Protein AF-A0A1B8FJ71-F1 (afdb_monomer)

Secondary structure (DSSP, 8-state):
-EEE--EEEE-TTSSHHHHHHHHHHHHHHHHHHHHTS--TTHHHH--EEEEE--GGGS-HHHHHHHHHHHHHHHHT--S-TTS--SEEEEEEE-GGGTGGG--TT--EEEE-TTTSHHHHHHHHHHHGGG-HHHHTS-HHHHHHHHHHHHHHHHHHHTT-HHHHHHHHHHHTT--SHHHHHHHHHHS-SSHHHHHHHHHHHHHT-TT--HHHHHHHHHHHHH-SSPEEHHHHHHHHHTTTSS--TTHHHHHHHTSTTTEEEEE---TT---------------S----------TT--------------------------------HHHHHHHHHHEEEEESSHHHHHHHHHT-SSS-S-----PPPTTSS--

Sequence (375 aa):
MISIVPWAFGGPGAGKSLLATKTILFLRDQHDQNLEQPSKAAWAESSAFIVIDALDEAALDTRRKFLDLLKALVYQSPDNRTTLPRLKIAIFGRPDIKDDMEFPGQKFVDVNGQKNHKDINDYILSRLPLVRVLKDMKPKARTKFAKEIRATILERADGMFFWAKLALDQICRKERKSEVLHALENAPRELDRMIRHVFERVAADPDVNIADLNKILSWVTCAKRPLLLGELDTILMLPTGEPNLSLRRMLRGKFASFINMSRFVGEDSDDEDENEEVEEVVLGERVEETPLNFSNLSDDSDDDSDDGNDSDSDGDGEGEGDTSMTPQKDEFATEFRTIEISFSHKHIKDYLVQEGGSNPVFVPPDFPTCQSVLT

Foldseek 3Di:
DEDEDAEEAEDFQLCQVVVLVVVVVVVVVVVVVVVVDDDPCVVVQAAAEAEAEALVPDDPVVSLVVLVVVQCVQVPDPDPPPHDHRYYYYYYHYCVCVVVRDDPPYHYDYSYLVVCLVVLLVVLQVLLLLQQQLVPDDPVVSLVLSLVLSVLLSVLCSSRSLLSLLLSLLRSPDNDSVSNVVSSVPQDSDPLVNLVVLVVVLVPDPPDDPVLVLQVLLCQLPDPFFDFLLRSQVSVCVVPVDGDPCSVVCQVPSVVSWKDKDFAPDPPDPDPDDDDDPDDDDDDDDDDDDRDRNVPSDDDDDDDDDDDDDDDDDDDDDDDDDDDDDDPVVVVVVRSVTITMHTPGPVSSVSQVVCPPPDRPRDRPDDPDPPPPPD

Radius of gyration: 25.18 Å; Cα contacts (8 Å, |Δi|>4): 354; chains: 1; bounding box: 74×66×60 Å

Nearest PDB structures (foldseek):
  2efk-assembly1_A-2  TM=1.409E-01  e=6.584E+00  Homo sapiens

Structure (mmCIF, N/CA/C/O backbone):
data_AF-A0A1B8FJ71-F1
#
_entry.id   AF-A0A1B8FJ71-F1
#
loop_
_atom_site.group_PDB
_atom_site.id
_atom_site.type_symbol
_atom_site.label_atom_id
_atom_site.label_alt_id
_atom_site.label_comp_id
_atom_site.label_asym_id
_atom_site.label_entity_id
_atom_site.label_seq_id
_atom_site.pdbx_PDB_ins_code
_atom_site.Cartn_x
_atom_site.Cartn_y
_atom_site.Cartn_z
_atom_site.occupancy
_atom_site.B_iso_or_equiv
_atom_site.auth_seq_id
_atom_site.auth_comp_id
_atom_site.auth_asym_id
_atom_site.auth_atom_id
_atom_site.pdbx_PDB_model_num
ATOM 1 N N . MET A 1 1 ? -21.476 -9.200 28.697 1.00 55.25 1 MET A N 1
ATOM 2 C CA . MET A 1 1 ? -20.764 -10.355 28.091 1.00 55.25 1 MET A CA 1
ATOM 3 C C . MET A 1 1 ? -19.864 -9.941 26.925 1.00 55.25 1 MET A C 1
ATOM 5 O O . MET A 1 1 ? -18.749 -10.442 26.850 1.00 55.25 1 MET A O 1
ATOM 9 N N . ILE A 1 2 ? -20.290 -8.996 26.078 1.00 53.97 2 ILE A N 1
ATOM 10 C CA . ILE A 1 2 ? -19.484 -8.424 24.987 1.00 53.97 2 ILE A CA 1
ATOM 11 C C . ILE A 1 2 ? -19.267 -6.930 25.240 1.00 53.97 2 ILE A C 1
ATOM 13 O O . ILE A 1 2 ? -20.180 -6.258 25.719 1.00 53.97 2 ILE A O 1
ATOM 17 N N . SER A 1 3 ? -18.081 -6.410 24.936 1.00 58.03 3 SER A N 1
ATOM 18 C CA . SER A 1 3 ? -17.839 -4.975 24.812 1.00 58.03 3 SER A CA 1
ATOM 19 C C . SER A 1 3 ? -17.300 -4.676 23.437 1.00 58.03 3 SER A C 1
ATOM 21 O O . SER A 1 3 ? -16.415 -5.334 22.903 1.00 58.03 3 SER A O 1
ATOM 23 N N . ILE A 1 4 ? -17.876 -3.644 22.866 1.00 57.97 4 ILE A N 1
ATOM 24 C CA . ILE A 1 4 ? -17.452 -3.121 21.598 1.00 57.97 4 ILE A CA 1
ATOM 25 C C . ILE A 1 4 ? -16.314 -2.122 21.862 1.00 57.97 4 ILE A C 1
ATOM 27 O O . ILE A 1 4 ? -16.481 -1.162 22.616 1.00 57.97 4 ILE A O 1
ATOM 31 N N . VAL A 1 5 ? -15.153 -2.384 21.268 1.00 60.12 5 VAL A N 1
ATOM 32 C CA . VAL A 1 5 ? -13.930 -1.563 21.329 1.00 60.12 5 VAL A CA 1
ATOM 33 C C . VAL A 1 5 ? -13.973 -0.542 20.173 1.00 60.12 5 VAL A C 1
ATOM 35 O O . VAL A 1 5 ? -14.798 -0.706 19.272 1.00 60.12 5 VAL A O 1
ATOM 38 N N . PRO A 1 6 ? -13.189 0.558 20.198 1.00 59.66 6 PRO A N 1
ATOM 39 C CA . PRO A 1 6 ? -13.156 1.566 19.141 1.00 59.66 6 PRO A CA 1
ATOM 40 C C . PRO A 1 6 ? -13.141 1.032 17.703 1.00 59.66 6 PRO A C 1
ATOM 42 O O . PRO A 1 6 ? -12.454 0.067 17.381 1.00 59.66 6 PRO A O 1
ATOM 45 N N . TRP A 1 7 ? -13.894 1.725 16.851 1.00 72.69 7 TRP A N 1
ATOM 46 C CA . TRP A 1 7 ? -14.123 1.406 15.443 1.00 72.69 7 TRP A CA 1
ATOM 47 C C . TRP A 1 7 ? -13.305 2.378 14.624 1.00 72.69 7 TRP A C 1
ATOM 49 O O . TRP A 1 7 ? -13.482 3.580 14.810 1.00 72.69 7 TRP A O 1
ATOM 59 N N . ALA A 1 8 ? -12.436 1.903 13.741 1.00 67.50 8 ALA A N 1
ATOM 60 C CA . ALA A 1 8 ? -11.605 2.793 12.939 1.00 67.50 8 ALA A CA 1
ATOM 61 C C . ALA A 1 8 ? -12.172 2.941 11.522 1.00 67.50 8 ALA A C 1
ATOM 63 O O . ALA A 1 8 ? -12.183 1.988 10.739 1.00 67.50 8 ALA A O 1
ATOM 64 N N . PHE A 1 9 ? -12.609 4.155 11.186 1.00 71.12 9 PHE A N 1
ATOM 65 C CA . PHE A 1 9 ? -13.119 4.514 9.861 1.00 71.12 9 PHE A CA 1
ATOM 66 C C . PHE A 1 9 ? -12.222 5.529 9.187 1.00 71.12 9 PHE A C 1
ATOM 68 O O . PHE A 1 9 ? -11.579 6.311 9.864 1.00 71.12 9 PHE A O 1
ATOM 75 N N . GLY A 1 10 ? -12.166 5.529 7.860 1.00 62.16 10 GLY A N 1
ATOM 76 C CA . GLY A 1 10 ? -11.298 6.452 7.136 1.00 62.16 10 GLY A CA 1
ATOM 77 C C . GLY A 1 10 ? -11.247 6.182 5.643 1.00 62.16 10 GLY A C 1
ATOM 78 O O . GLY A 1 10 ? -11.573 5.077 5.191 1.00 62.16 10 GLY A O 1
ATOM 79 N N . GLY A 1 11 ? -10.796 7.176 4.880 1.00 64.06 11 GLY A N 1
ATOM 80 C CA . GLY A 1 11 ? -10.665 7.089 3.425 1.00 64.06 11 GLY A CA 1
ATOM 81 C C . GLY A 1 11 ? -9.701 5.985 2.951 1.00 64.06 11 GLY A C 1
ATOM 82 O O . GLY A 1 11 ? -8.962 5.394 3.755 1.00 64.06 11 GLY A O 1
ATOM 83 N N . PRO A 1 12 ? -9.709 5.644 1.652 1.00 65.75 12 PRO A N 1
ATOM 84 C CA . PRO A 1 12 ? -8.719 4.740 1.067 1.00 65.75 12 PRO A CA 1
ATOM 85 C C . PRO A 1 12 ? -7.290 5.232 1.335 1.00 65.75 12 PRO A C 1
ATOM 87 O O . PRO A 1 12 ? -7.029 6.428 1.321 1.00 65.75 12 PRO A O 1
ATOM 90 N N . GLY A 1 13 ? -6.356 4.323 1.626 1.00 66.62 13 GLY A N 1
ATOM 91 C CA . GLY A 1 13 ? -4.957 4.705 1.850 1.00 66.62 13 GLY A CA 1
ATOM 92 C C . GLY A 1 13 ? -4.654 5.328 3.213 1.00 66.62 13 GLY A C 1
ATOM 93 O O . GLY A 1 13 ? -3.495 5.624 3.471 1.00 66.62 13 GLY A O 1
ATOM 94 N N . ALA A 1 14 ? -5.636 5.486 4.105 1.00 75.38 14 ALA A N 1
ATOM 95 C CA . ALA A 1 14 ? -5.452 6.146 5.402 1.00 75.38 14 ALA A CA 1
ATOM 96 C C . ALA A 1 14 ? -4.741 5.296 6.484 1.00 75.38 14 ALA A C 1
ATOM 98 O O . ALA A 1 14 ? -4.591 5.763 7.605 1.00 75.38 14 ALA A O 1
ATOM 99 N N . GLY A 1 15 ? -4.331 4.053 6.187 1.00 72.69 15 GLY A N 1
ATOM 100 C CA . GLY A 1 15 ? -3.567 3.205 7.123 1.00 72.69 15 GLY A CA 1
ATOM 101 C C . GLY A 1 15 ? -4.389 2.288 8.045 1.00 72.69 15 GLY A C 1
ATOM 102 O O . GLY A 1 15 ? -3.832 1.676 8.949 1.00 72.69 15 GLY A O 1
ATOM 103 N N . LYS A 1 16 ? -5.699 2.133 7.809 1.00 80.38 16 LYS A N 1
ATOM 104 C CA . LYS A 1 16 ? -6.594 1.307 8.651 1.00 80.38 16 LYS A CA 1
ATOM 105 C C . LYS A 1 16 ? -6.142 -0.150 8.795 1.00 80.38 16 LYS A C 1
ATOM 107 O O . LYS A 1 16 ? -6.058 -0.633 9.915 1.00 80.38 16 LYS A O 1
ATOM 112 N N . SER A 1 17 ? -5.791 -0.817 7.696 1.00 75.38 17 SER A N 1
ATOM 113 C CA . SER A 1 17 ? -5.329 -2.213 7.728 1.00 75.38 17 SER A CA 1
ATOM 114 C C . SER A 1 17 ? -3.993 -2.379 8.451 1.00 75.38 17 SER A C 1
ATOM 116 O O . SER A 1 17 ? -3.774 -3.370 9.145 1.00 75.38 17 SER A O 1
ATOM 118 N N . LEU A 1 18 ? -3.110 -1.376 8.361 1.00 75.62 18 LEU A N 1
ATOM 119 C CA . LEU A 1 18 ? -1.872 -1.354 9.140 1.00 75.62 18 LEU A CA 1
ATOM 120 C C . LEU A 1 18 ? -2.185 -1.247 10.637 1.00 75.62 18 LEU A C 1
ATOM 122 O O . LEU A 1 18 ? -1.616 -1.987 11.437 1.00 75.62 18 LEU A O 1
ATOM 126 N N . LEU A 1 19 ? -3.127 -0.376 11.009 1.00 79.56 19 LEU A N 1
ATOM 127 C CA . LEU A 1 19 ? -3.581 -0.230 12.390 1.00 79.56 19 LEU A CA 1
ATOM 128 C C . LEU A 1 19 ? -4.252 -1.511 12.912 1.00 79.56 19 LEU A C 1
ATOM 130 O O . LEU A 1 19 ? -3.964 -1.924 14.034 1.00 79.56 19 LEU A O 1
ATOM 134 N N . ALA A 1 20 ? -5.087 -2.170 12.102 1.00 80.44 20 ALA A N 1
ATOM 135 C CA . ALA A 1 20 ? -5.701 -3.455 12.437 1.00 80.44 20 ALA A CA 1
ATOM 136 C C . ALA A 1 20 ? -4.632 -4.529 12.688 1.00 80.44 20 ALA A C 1
ATOM 138 O O . ALA A 1 20 ? -4.630 -5.166 13.740 1.00 80.44 20 ALA A O 1
ATOM 139 N N . THR A 1 21 ? -3.656 -4.650 11.784 1.00 79.50 21 THR A N 1
ATOM 140 C CA . THR A 1 21 ? -2.540 -5.601 11.912 1.00 79.50 21 THR A CA 1
ATOM 141 C C . THR A 1 21 ? -1.714 -5.336 13.171 1.00 79.50 21 THR A C 1
ATOM 143 O O . THR A 1 21 ? -1.455 -6.251 13.950 1.00 79.50 21 THR A O 1
ATOM 146 N N . LYS A 1 22 ? -1.337 -4.077 13.432 1.00 78.50 22 LYS A N 1
ATOM 147 C CA . LYS A 1 22 ? -0.594 -3.705 14.648 1.00 78.50 22 LYS A CA 1
ATOM 148 C C . LYS A 1 22 ? -1.403 -3.950 15.921 1.00 78.50 22 LYS A C 1
ATOM 150 O O . LYS A 1 22 ? -0.826 -4.358 16.922 1.00 78.50 22 LYS A O 1
ATOM 155 N N . THR A 1 23 ? -2.723 -3.766 15.873 1.00 80.69 23 THR A N 1
ATOM 156 C CA . THR A 1 23 ? -3.621 -4.098 16.990 1.00 80.69 23 THR A CA 1
ATOM 157 C C . THR A 1 23 ? -3.611 -5.599 17.270 1.00 80.69 23 THR A C 1
ATOM 159 O O . THR A 1 23 ? -3.485 -5.990 18.424 1.00 80.69 23 THR A O 1
ATOM 162 N N . ILE A 1 24 ? -3.693 -6.439 16.233 1.00 80.38 24 ILE A N 1
ATOM 163 C CA . ILE A 1 24 ? -3.629 -7.903 16.376 1.00 80.38 24 ILE A CA 1
ATOM 164 C C . ILE A 1 24 ? -2.295 -8.323 16.999 1.00 80.38 24 ILE A C 1
ATOM 166 O O . ILE A 1 24 ? -2.291 -9.059 17.981 1.00 80.38 24 ILE A O 1
ATOM 170 N N . LEU A 1 25 ? -1.176 -7.816 16.474 1.00 77.31 25 LEU A N 1
ATOM 171 C CA . LEU A 1 25 ? 0.158 -8.144 16.986 1.00 77.31 25 LEU A CA 1
ATOM 172 C C . LEU A 1 25 ? 0.344 -7.709 18.443 1.00 77.31 25 LEU A C 1
ATOM 174 O O . LEU A 1 25 ? 0.853 -8.482 19.246 1.00 77.31 25 LEU A O 1
ATOM 178 N N . PHE A 1 26 ? -0.113 -6.505 18.795 1.00 79.50 26 PHE A N 1
ATOM 179 C CA . PHE A 1 26 ? -0.072 -6.014 20.172 1.00 79.50 26 PHE A CA 1
ATOM 180 C C . PHE A 1 26 ? -0.909 -6.886 21.116 1.00 79.50 26 PHE A C 1
ATOM 182 O O . PHE A 1 26 ? -0.461 -7.236 22.201 1.00 79.50 26 PHE A O 1
ATOM 189 N N . LEU A 1 27 ? -2.126 -7.259 20.708 1.00 78.56 27 LEU A N 1
ATOM 190 C CA . LEU A 1 27 ? -2.990 -8.118 21.519 1.00 78.56 27 LEU A CA 1
ATOM 191 C C . LEU A 1 27 ? -2.407 -9.525 21.698 1.00 78.56 27 LEU A C 1
ATOM 193 O O . LEU A 1 27 ? -2.583 -10.102 22.769 1.00 78.56 27 LEU A O 1
ATOM 197 N N . ARG A 1 28 ? -1.718 -10.054 20.680 1.00 76.69 28 ARG A N 1
ATOM 198 C CA . ARG A 1 28 ? -1.014 -11.340 20.753 1.00 76.69 28 ARG A CA 1
ATOM 199 C C . ARG A 1 28 ? 0.127 -11.291 21.768 1.00 76.69 28 ARG A C 1
ATOM 201 O O . ARG A 1 28 ? 0.125 -12.088 22.692 1.00 76.69 28 ARG A O 1
ATOM 208 N N . ASP A 1 29 ? 1.011 -10.301 21.662 1.00 75.25 29 ASP A N 1
ATOM 209 C CA . ASP A 1 29 ? 2.131 -10.112 22.598 1.00 75.25 29 ASP A CA 1
ATOM 210 C C . ASP A 1 29 ? 1.656 -10.014 24.061 1.00 75.25 29 ASP A C 1
ATOM 212 O O . ASP A 1 29 ? 2.172 -10.684 24.953 1.00 75.25 29 ASP A O 1
ATOM 216 N N . GLN A 1 30 ? 0.585 -9.254 24.304 1.00 71.00 30 GLN A N 1
ATOM 217 C CA . GLN A 1 30 ? -0.023 -9.155 25.634 1.00 71.00 30 GLN A CA 1
ATOM 218 C C . GLN A 1 30 ? -0.650 -10.471 26.117 1.00 71.00 30 GLN A C 1
ATOM 220 O O . GLN A 1 30 ? -0.722 -10.715 27.322 1.00 71.00 30 GLN A O 1
ATOM 225 N N . HIS A 1 31 ? -1.159 -11.307 25.212 1.00 69.69 31 HIS A N 1
ATOM 226 C CA . HIS A 1 31 ? -1.705 -12.615 25.566 1.00 69.69 31 HIS A CA 1
ATOM 227 C C . HIS A 1 31 ? -0.588 -13.606 25.918 1.00 69.69 31 HIS A C 1
ATOM 229 O O . HIS A 1 31 ? -0.687 -14.282 26.942 1.00 69.69 31 HIS A O 1
ATOM 235 N N . ASP A 1 32 ? 0.485 -13.638 25.130 1.00 67.19 32 ASP A N 1
ATOM 236 C CA . ASP A 1 32 ? 1.612 -14.556 25.315 1.00 67.19 32 ASP A CA 1
ATOM 237 C C . ASP A 1 32 ? 2.357 -14.272 26.632 1.00 67.19 32 ASP A C 1
ATOM 239 O O . ASP A 1 32 ? 2.601 -15.193 27.412 1.00 67.19 32 ASP A O 1
ATOM 243 N N . GLN A 1 33 ? 2.555 -12.995 26.985 1.00 61.28 33 GLN A N 1
ATOM 244 C CA . GLN A 1 33 ? 3.103 -12.588 28.292 1.00 61.28 33 GLN A CA 1
ATOM 245 C C . GLN A 1 33 ? 2.258 -13.065 29.491 1.00 61.28 33 GLN A C 1
ATOM 247 O O . GLN A 1 33 ? 2.784 -13.281 30.582 1.00 61.28 33 GLN A O 1
ATOM 252 N N . ASN A 1 34 ? 0.942 -13.243 29.318 1.00 58.69 34 ASN A N 1
ATOM 253 C CA . ASN A 1 34 ? 0.057 -13.745 30.376 1.00 58.69 34 ASN A CA 1
ATOM 254 C C . ASN A 1 34 ? 0.060 -15.283 30.484 1.00 58.69 34 ASN A C 1
ATOM 256 O O . ASN A 1 34 ? -0.349 -15.819 31.518 1.00 58.69 34 ASN A O 1
ATOM 260 N N . LEU A 1 35 ? 0.509 -16.002 29.448 1.00 57.66 35 LEU A N 1
ATOM 261 C CA . LEU A 1 35 ? 0.578 -17.467 29.440 1.00 57.66 35 LEU A CA 1
ATOM 262 C C . LEU A 1 35 ? 1.794 -18.018 30.196 1.00 57.66 35 LEU A C 1
ATOM 264 O O . LEU A 1 35 ? 1.724 -19.144 30.685 1.00 57.66 35 LEU A O 1
ATOM 268 N N . GLU A 1 36 ? 2.863 -17.236 30.370 1.00 56.50 36 GLU A N 1
ATOM 269 C CA . GLU A 1 36 ? 4.068 -17.648 31.112 1.00 56.50 36 GLU A CA 1
ATOM 270 C C . GLU A 1 36 ? 3.850 -17.788 32.640 1.00 56.50 36 GLU A C 1
ATOM 272 O O . GLU A 1 36 ? 4.731 -18.270 33.354 1.00 56.50 36 GLU A O 1
ATOM 277 N N . GLN A 1 37 ? 2.666 -17.439 33.171 1.00 52.03 37 GLN A N 1
ATOM 278 C CA . GLN A 1 37 ? 2.286 -17.652 34.583 1.00 52.03 37 GLN A CA 1
ATOM 279 C C . GLN A 1 37 ? 0.846 -18.192 34.757 1.00 52.03 37 GLN A C 1
ATOM 281 O O . GLN A 1 37 ? -0.013 -17.523 35.345 1.00 52.03 37 GLN A O 1
ATOM 286 N N . PRO A 1 38 ? 0.515 -19.413 34.298 1.00 49.97 38 PRO A N 1
ATOM 287 C CA . PRO A 1 38 ? -0.869 -19.858 34.275 1.00 49.97 38 PRO A CA 1
ATOM 288 C C . PRO A 1 38 ? -1.280 -20.476 35.622 1.00 49.97 38 PRO A C 1
ATOM 290 O O . PRO A 1 38 ? -0.838 -21.560 36.004 1.00 49.97 38 PRO A O 1
ATOM 293 N N . SER A 1 39 ? -2.202 -19.829 36.342 1.00 51.00 39 SER A N 1
ATOM 294 C CA . SER A 1 39 ? -2.975 -20.491 37.405 1.00 51.00 39 SER A CA 1
ATOM 295 C C . SER A 1 39 ? -4.259 -21.100 36.823 1.00 51.00 39 SER A C 1
ATOM 297 O O . SER A 1 39 ? -4.829 -20.577 35.869 1.00 51.00 39 SER A O 1
ATOM 299 N N . LYS A 1 40 ? -4.787 -22.190 37.402 1.00 46.34 40 LYS A N 1
ATOM 300 C CA . LYS A 1 40 ? -6.059 -22.817 36.962 1.00 46.34 40 LYS A CA 1
ATOM 301 C C . LYS A 1 40 ? -7.279 -21.873 36.999 1.00 46.34 40 LYS A C 1
ATOM 303 O O . LYS A 1 40 ? -8.300 -22.198 36.399 1.00 46.34 40 LYS A O 1
ATOM 308 N N . ALA A 1 41 ? -7.179 -20.721 37.666 1.00 48.22 41 ALA A N 1
ATOM 309 C CA . ALA A 1 41 ? -8.192 -19.665 37.664 1.00 48.22 41 ALA A CA 1
ATOM 310 C C . ALA A 1 41 ? -8.147 -18.764 36.407 1.00 48.22 41 ALA A C 1
ATOM 312 O O . ALA A 1 41 ? -9.122 -18.069 36.134 1.00 48.22 41 ALA A O 1
ATOM 313 N N . ALA A 1 42 ? -7.071 -18.811 35.610 1.00 50.72 42 ALA A N 1
ATOM 314 C CA . ALA A 1 42 ? -6.837 -17.904 34.481 1.00 50.72 42 ALA A CA 1
ATOM 315 C C . ALA A 1 42 ? -7.914 -17.992 33.382 1.00 50.72 42 ALA A C 1
ATOM 317 O O . ALA A 1 42 ? -8.341 -16.972 32.849 1.00 50.72 42 ALA A O 1
ATOM 318 N N . TRP A 1 43 ? -8.437 -19.191 33.103 1.00 48.12 43 TRP A N 1
ATOM 319 C CA . TRP A 1 43 ? -9.467 -19.410 32.074 1.00 48.12 43 TRP A CA 1
ATOM 320 C C . TRP A 1 43 ? -10.836 -18.808 32.431 1.00 48.12 43 TRP A C 1
ATOM 322 O O . TRP A 1 43 ? -11.663 -18.537 31.553 1.00 48.12 43 TRP A O 1
ATOM 332 N N . ALA A 1 44 ? -11.108 -18.603 33.725 1.00 47.69 44 ALA A N 1
ATOM 333 C CA . ALA A 1 44 ? -12.360 -18.006 34.189 1.00 47.69 44 ALA A CA 1
ATOM 334 C C . ALA A 1 44 ? -12.408 -16.489 33.920 1.00 47.69 44 ALA A C 1
ATOM 336 O O . ALA A 1 44 ? -13.496 -15.942 33.728 1.00 47.69 44 ALA A O 1
ATOM 337 N N . GLU A 1 45 ? -11.246 -15.840 33.812 1.00 55.59 45 GLU A N 1
ATOM 338 C CA . GLU A 1 45 ? -11.095 -14.399 33.562 1.00 55.59 45 GLU A CA 1
ATOM 339 C C . GLU A 1 45 ? -10.684 -14.060 32.119 1.00 55.59 45 GLU A C 1
ATOM 341 O O . GLU A 1 45 ? -10.664 -12.886 31.747 1.00 55.59 45 GLU A O 1
ATOM 346 N N . SER A 1 46 ? -10.421 -15.063 31.273 1.00 63.88 46 SER A N 1
ATOM 347 C CA . SER A 1 46 ? -9.986 -14.841 29.892 1.00 63.88 46 SER A CA 1
ATOM 348 C C . SER A 1 46 ? -10.991 -14.015 29.086 1.00 63.88 46 SER A C 1
ATOM 350 O O . SER A 1 46 ? -12.194 -14.310 29.048 1.00 63.88 46 SER A O 1
ATOM 352 N N . SER A 1 47 ? -10.467 -12.993 28.406 1.00 73.00 47 SER A N 1
ATOM 353 C CA . SER A 1 47 ? -11.187 -12.203 27.414 1.00 73.00 47 SER A CA 1
ATOM 354 C C . SER A 1 47 ? -10.686 -12.529 26.011 1.00 73.00 47 SER A C 1
ATOM 356 O O . SER A 1 47 ? -9.489 -12.434 25.761 1.00 73.00 47 SER A O 1
ATOM 358 N N . ALA A 1 48 ? -11.593 -12.848 25.096 1.00 80.62 48 ALA A N 1
ATOM 359 C CA . ALA A 1 48 ? -11.296 -13.014 23.680 1.00 80.62 48 ALA A CA 1
ATOM 360 C C . ALA A 1 48 ? -11.418 -11.675 22.940 1.00 80.62 48 ALA A C 1
ATOM 362 O O . ALA A 1 48 ? -12.305 -10.867 23.238 1.00 80.62 48 ALA A O 1
ATOM 363 N N . PHE A 1 49 ? -10.554 -11.463 21.948 1.00 83.38 49 PHE A N 1
ATOM 364 C CA . PHE A 1 49 ? -10.596 -10.310 21.054 1.00 83.38 49 PHE A CA 1
ATOM 365 C C . PHE A 1 49 ? -10.874 -10.771 19.624 1.00 83.38 49 PHE A C 1
ATOM 367 O O . PHE A 1 49 ? -10.249 -11.708 19.143 1.00 83.38 49 PHE A O 1
ATOM 374 N N . ILE A 1 50 ? -11.797 -10.098 18.942 1.00 85.00 50 ILE A N 1
ATOM 375 C CA . ILE A 1 50 ? -12.062 -10.286 17.515 1.00 85.00 50 ILE A CA 1
ATOM 376 C C . ILE A 1 50 ? -11.749 -8.968 16.818 1.00 85.00 50 ILE A C 1
ATOM 378 O O . ILE A 1 50 ? -12.355 -7.938 17.122 1.00 85.00 50 ILE A O 1
ATOM 382 N N . VAL A 1 51 ? -10.810 -9.007 15.878 1.00 84.81 51 VAL A N 1
ATOM 383 C CA . VAL A 1 51 ? -10.481 -7.879 15.005 1.00 84.81 51 VAL A CA 1
ATOM 384 C C . VAL A 1 51 ? -11.008 -8.192 13.614 1.00 84.81 51 VAL A C 1
ATOM 386 O O . VAL A 1 51 ? -10.670 -9.221 13.038 1.00 84.81 51 VAL A O 1
ATOM 389 N N . ILE A 1 52 ? -11.852 -7.311 13.089 1.00 86.75 52 ILE A N 1
ATOM 390 C CA . ILE A 1 52 ? -12.438 -7.447 11.755 1.00 86.75 52 ILE A CA 1
ATOM 391 C C . ILE A 1 52 ? -11.920 -6.296 10.912 1.00 86.75 52 ILE A C 1
ATOM 393 O O . ILE A 1 52 ? -12.345 -5.155 11.107 1.00 86.75 52 ILE A O 1
ATOM 397 N N . ASP A 1 53 ? -11.000 -6.592 9.997 1.00 85.00 53 ASP A N 1
ATOM 398 C CA . ASP A 1 53 ? -10.543 -5.620 9.008 1.00 85.00 53 ASP A CA 1
ATOM 399 C C . ASP A 1 53 ? -11.439 -5.635 7.764 1.00 85.00 53 ASP A C 1
ATOM 401 O O . ASP A 1 53 ? -11.905 -6.687 7.331 1.00 85.00 53 ASP A O 1
ATOM 405 N N . ALA A 1 54 ? -11.684 -4.447 7.215 1.00 81.62 54 ALA A N 1
ATOM 406 C CA . ALA A 1 54 ? -12.430 -4.214 5.982 1.00 81.62 54 ALA A CA 1
ATOM 407 C C . ALA A 1 54 ? -13.838 -4.849 5.906 1.00 81.62 54 ALA A C 1
ATOM 409 O O . ALA A 1 54 ? -14.220 -5.415 4.879 1.00 81.62 54 ALA A O 1
ATOM 410 N N . LEU A 1 55 ? -14.670 -4.702 6.950 1.00 85.69 55 LEU A N 1
ATOM 411 C CA . LEU A 1 55 ? -16.055 -5.220 6.927 1.00 85.69 55 LEU A CA 1
ATOM 412 C C . LEU A 1 55 ? -16.889 -4.670 5.748 1.00 85.69 55 LEU A C 1
ATOM 414 O O . LEU A 1 55 ? -17.846 -5.311 5.310 1.00 85.69 55 LEU A O 1
ATOM 418 N N . ASP A 1 56 ? -16.529 -3.503 5.207 1.00 82.25 56 ASP A N 1
ATOM 419 C CA . ASP A 1 56 ? -17.160 -2.921 4.017 1.00 82.25 56 ASP A CA 1
ATOM 420 C C . ASP A 1 56 ? -17.022 -3.781 2.748 1.00 82.25 56 ASP A C 1
ATOM 422 O O . ASP A 1 56 ? -17.815 -3.599 1.827 1.00 82.25 56 ASP A O 1
ATOM 426 N N . GLU A 1 57 ? -16.085 -4.735 2.706 1.00 79.56 57 GLU A N 1
ATOM 427 C CA . GLU A 1 57 ? -15.901 -5.674 1.583 1.00 79.56 57 GLU A CA 1
ATOM 428 C C . GLU A 1 57 ? -16.858 -6.856 1.600 1.00 79.56 57 GLU A C 1
ATOM 430 O O . GLU A 1 57 ? -17.054 -7.515 0.575 1.00 79.56 57 GLU A O 1
ATOM 435 N N . ALA A 1 58 ? -17.442 -7.161 2.757 1.00 82.56 58 ALA A N 1
ATOM 436 C CA . ALA A 1 58 ? -18.388 -8.252 2.845 1.00 82.56 58 ALA A CA 1
ATOM 437 C C . ALA A 1 58 ? -19.609 -7.942 1.968 1.00 82.56 58 ALA A C 1
ATOM 439 O O . ALA A 1 58 ? -20.144 -6.830 1.984 1.00 82.56 58 ALA A O 1
ATOM 440 N N . ALA A 1 59 ? -20.084 -8.956 1.236 1.00 83.81 59 ALA A N 1
ATOM 441 C CA . ALA A 1 59 ? -21.333 -8.861 0.490 1.00 83.81 59 ALA A CA 1
ATOM 442 C C . ALA A 1 59 ? -22.448 -8.321 1.399 1.00 83.81 59 ALA A C 1
ATOM 444 O O . ALA A 1 59 ? -22.533 -8.706 2.568 1.00 83.81 59 ALA A O 1
ATOM 445 N N . LEU A 1 60 ? -23.307 -7.452 0.857 1.00 84.25 60 LEU A N 1
ATOM 446 C CA . LEU A 1 60 ? -24.300 -6.702 1.634 1.00 84.25 60 LEU A CA 1
ATOM 447 C C . LEU A 1 60 ? -25.130 -7.602 2.565 1.00 84.25 60 LEU A C 1
ATOM 449 O O . LEU A 1 60 ? -25.316 -7.276 3.736 1.00 84.25 60 LEU A O 1
ATOM 453 N N . ASP A 1 61 ? -25.576 -8.759 2.072 1.00 86.19 61 ASP A N 1
ATOM 454 C CA . ASP A 1 61 ? -26.369 -9.713 2.854 1.00 86.19 61 ASP A CA 1
ATOM 455 C C . ASP A 1 61 ? -25.570 -10.353 3.995 1.00 86.19 61 ASP A C 1
ATOM 457 O O . ASP A 1 61 ? -26.087 -10.518 5.100 1.00 86.19 61 ASP A O 1
ATOM 461 N N . THR A 1 62 ? -24.303 -10.699 3.750 1.00 87.62 62 THR A N 1
ATOM 462 C CA . THR A 1 62 ? -23.391 -11.233 4.772 1.00 87.62 62 THR A CA 1
ATOM 463 C C . THR A 1 62 ? -23.119 -10.183 5.839 1.00 87.62 62 THR A C 1
ATOM 465 O O . THR A 1 62 ? -23.222 -10.478 7.030 1.00 87.62 62 THR A O 1
ATOM 468 N N . ARG A 1 63 ? -22.840 -8.944 5.418 1.00 88.38 63 ARG A N 1
ATOM 469 C CA . ARG A 1 63 ? -22.606 -7.808 6.311 1.00 88.38 63 ARG A CA 1
ATOM 470 C C . ARG A 1 63 ? -23.808 -7.557 7.217 1.00 88.38 63 ARG A C 1
ATOM 472 O O . ARG A 1 63 ? -23.638 -7.458 8.427 1.00 88.38 63 ARG A O 1
ATOM 479 N N . ARG A 1 64 ? -25.019 -7.514 6.653 1.00 86.06 64 ARG A N 1
ATOM 480 C CA . ARG A 1 64 ? -26.264 -7.321 7.416 1.00 86.06 64 ARG A CA 1
ATOM 481 C C . ARG A 1 64 ? -26.485 -8.430 8.437 1.00 86.06 64 ARG A C 1
ATOM 483 O O . ARG A 1 64 ? -26.611 -8.134 9.617 1.00 86.06 64 ARG A O 1
ATOM 490 N N . LYS A 1 65 ? -26.419 -9.698 8.012 1.00 89.31 65 LYS A N 1
ATOM 491 C CA . LYS A 1 65 ? -26.558 -10.854 8.918 1.00 89.31 65 LYS A CA 1
ATOM 492 C C . LYS A 1 65 ? -25.551 -10.809 10.066 1.00 89.31 65 LYS A C 1
ATOM 494 O O . LYS A 1 65 ? -25.902 -11.098 11.207 1.00 89.31 65 LYS A O 1
ATOM 499 N N . PHE A 1 66 ? -24.307 -10.443 9.765 1.00 88.75 66 PHE A N 1
ATOM 500 C CA . PHE A 1 66 ? -23.256 -10.313 10.765 1.00 88.75 66 PHE A CA 1
ATOM 501 C C . PHE A 1 66 ? -23.544 -9.182 11.765 1.00 88.75 66 PHE A C 1
ATOM 503 O O . PHE A 1 66 ? -23.459 -9.392 12.975 1.00 88.75 66 PHE A O 1
ATOM 510 N N . LEU A 1 67 ? -23.934 -8.000 11.281 1.00 85.88 67 LEU A N 1
ATOM 511 C CA . LEU A 1 67 ? -24.284 -6.867 12.138 1.00 85.88 67 LEU A CA 1
ATOM 512 C C . LEU A 1 67 ? -25.534 -7.144 12.985 1.00 85.88 67 LEU A C 1
ATOM 514 O O . LEU A 1 67 ? -25.555 -6.779 14.158 1.00 85.88 67 LEU A O 1
ATOM 518 N N . ASP A 1 68 ? -26.540 -7.830 12.442 1.00 85.88 68 ASP A N 1
ATOM 519 C CA . ASP A 1 68 ? -27.742 -8.233 13.181 1.00 85.88 68 ASP A CA 1
ATOM 520 C C . ASP A 1 68 ? -27.406 -9.220 14.306 1.00 85.88 68 ASP A C 1
ATOM 522 O O . ASP A 1 68 ? -27.890 -9.075 15.432 1.00 85.88 68 ASP A O 1
ATOM 526 N N . LEU A 1 69 ? -26.517 -10.183 14.034 1.00 86.38 69 LEU A N 1
ATOM 527 C CA . LEU A 1 69 ? -25.992 -11.090 15.053 1.00 86.38 69 LEU A CA 1
ATOM 528 C C . LEU A 1 69 ? -25.255 -10.316 16.151 1.00 86.38 69 LEU A C 1
ATOM 530 O O . LEU A 1 69 ? -25.517 -10.529 17.335 1.00 86.38 69 LEU A O 1
ATOM 534 N N . LEU A 1 70 ? -24.368 -9.389 15.778 1.00 83.69 70 LEU A N 1
ATOM 535 C CA . LEU A 1 70 ? -23.673 -8.542 16.747 1.00 83.69 70 LEU A CA 1
ATOM 536 C C . LEU A 1 70 ? -24.654 -7.740 17.603 1.00 83.69 70 LEU A C 1
ATOM 538 O O . LEU A 1 70 ? -24.484 -7.679 18.821 1.00 83.69 70 LEU A O 1
ATOM 542 N N . LYS A 1 71 ? -25.694 -7.161 16.992 1.00 80.12 71 LYS A N 1
ATOM 543 C CA . LYS A 1 71 ? -26.733 -6.410 17.709 1.00 80.12 71 LYS A CA 1
ATOM 544 C C . LYS A 1 71 ? -27.413 -7.315 18.728 1.00 80.12 71 LYS A C 1
ATOM 546 O O . LYS A 1 71 ? -27.451 -6.966 19.907 1.00 80.12 71 LYS A O 1
ATOM 551 N N . ALA A 1 72 ? -27.863 -8.500 18.319 1.00 81.38 72 ALA A N 1
ATOM 552 C CA . ALA A 1 72 ? -28.481 -9.462 19.228 1.00 81.38 72 ALA A CA 1
ATOM 553 C C . ALA A 1 72 ? -27.576 -9.780 20.431 1.00 81.38 72 ALA A C 1
ATOM 555 O O . ALA A 1 72 ? -28.033 -9.734 21.571 1.00 81.38 72 ALA A O 1
ATOM 556 N N . LEU A 1 73 ? -26.284 -10.019 20.202 1.00 77.69 73 LEU A N 1
ATOM 557 C CA . LEU A 1 73 ? -25.348 -10.365 21.273 1.00 77.69 73 LEU A CA 1
ATOM 558 C C . LEU A 1 73 ? -25.026 -9.194 22.220 1.00 77.69 73 LEU A C 1
ATOM 560 O O . LEU A 1 73 ? -24.732 -9.405 23.398 1.00 77.69 73 LEU A O 1
ATOM 564 N N . VAL A 1 74 ? -25.075 -7.959 21.722 1.00 75.38 74 VAL A N 1
ATOM 565 C CA . VAL A 1 74 ? -24.824 -6.744 22.513 1.00 75.38 74 VAL A CA 1
ATOM 566 C C . VAL A 1 74 ? -26.055 -6.373 23.343 1.00 75.38 74 VAL A C 1
ATOM 568 O O . VAL A 1 74 ? -25.916 -6.044 24.522 1.00 75.38 74 VAL A O 1
ATOM 571 N N . TYR A 1 75 ? -27.258 -6.479 22.766 1.00 71.69 75 TYR A N 1
ATOM 572 C CA . TYR A 1 75 ? -28.520 -6.141 23.436 1.00 71.69 75 TYR A CA 1
ATOM 573 C C . TYR A 1 75 ? -29.021 -7.223 24.404 1.00 71.69 75 TYR A C 1
ATOM 575 O O . TYR A 1 75 ? -29.757 -6.903 25.333 1.00 71.69 75 TYR A O 1
ATOM 583 N N . GLN A 1 76 ? -28.616 -8.488 24.246 1.00 65.19 76 GLN A N 1
ATOM 584 C CA . GLN A 1 76 ? -29.032 -9.585 25.133 1.00 65.19 76 GLN A CA 1
ATOM 585 C C . GLN A 1 76 ? -28.372 -9.580 26.522 1.00 65.19 76 GLN A C 1
ATOM 587 O O . GLN A 1 76 ? -28.646 -10.487 27.298 1.00 65.19 76 GLN A O 1
ATOM 592 N N . SER A 1 77 ? -27.518 -8.609 26.872 1.00 56.09 77 SER A N 1
ATOM 593 C CA . SER A 1 77 ? -26.845 -8.577 28.181 1.00 56.09 77 SER A CA 1
ATOM 594 C C . SER A 1 77 ? -27.744 -7.909 29.243 1.00 56.09 77 SER A C 1
ATOM 596 O O . SER A 1 77 ? -27.766 -6.679 29.307 1.00 56.09 77 SER A O 1
ATOM 598 N N . PRO A 1 78 ? -28.460 -8.656 30.109 1.00 50.78 78 PRO A N 1
ATOM 599 C CA . PRO A 1 78 ? -29.378 -8.081 31.085 1.00 50.78 78 PRO A CA 1
ATOM 600 C C . PRO A 1 78 ? -28.583 -7.698 32.337 1.00 50.78 78 PRO A C 1
ATOM 602 O O . PRO A 1 78 ? -27.994 -8.573 32.962 1.00 50.78 78 PRO A O 1
ATOM 605 N N . ASP A 1 79 ? -28.538 -6.401 32.643 1.00 51.78 79 ASP A N 1
ATOM 606 C CA . ASP A 1 79 ? -28.330 -5.694 33.929 1.00 51.78 79 ASP A CA 1
ATOM 607 C C . ASP A 1 79 ? -27.343 -6.187 35.019 1.00 51.78 79 ASP A C 1
ATOM 609 O O . ASP A 1 79 ? -27.142 -5.503 36.021 1.00 51.78 79 ASP A O 1
ATOM 613 N N . ASN A 1 80 ? -26.638 -7.305 34.857 1.00 49.03 80 ASN A N 1
ATOM 614 C CA . ASN A 1 80 ? -25.702 -7.822 35.851 1.00 49.03 80 ASN A CA 1
ATOM 615 C C . ASN A 1 80 ? -24.296 -7.266 35.568 1.00 49.03 80 ASN A C 1
ATOM 617 O O . ASN A 1 80 ? -23.409 -7.938 35.039 1.00 49.03 80 ASN A O 1
ATOM 621 N N . ARG A 1 81 ? -24.120 -5.968 35.847 1.00 52.31 81 ARG A N 1
ATOM 622 C CA . ARG A 1 81 ? -22.913 -5.160 35.555 1.00 52.31 81 ARG A CA 1
ATOM 623 C C . ARG A 1 81 ? -21.729 -5.438 36.498 1.00 52.31 81 ARG A C 1
ATOM 625 O O . ARG A 1 81 ? -20.946 -4.534 36.772 1.00 52.31 81 ARG A O 1
ATOM 632 N N . THR A 1 82 ? -21.585 -6.660 37.003 1.00 49.88 82 THR A N 1
ATOM 633 C CA . THR A 1 82 ? -20.515 -7.037 37.946 1.00 49.88 82 THR A CA 1
ATOM 634 C C . THR A 1 82 ? -19.351 -7.786 37.296 1.00 49.88 82 THR A C 1
ATOM 636 O O . THR A 1 82 ? -18.290 -7.878 37.904 1.00 49.88 82 THR A O 1
ATOM 639 N N . THR A 1 83 ? -19.486 -8.263 36.053 1.00 56.88 83 THR A N 1
ATOM 640 C CA . THR A 1 83 ? -18.419 -9.001 35.350 1.00 56.88 83 THR A CA 1
ATOM 641 C C . THR A 1 83 ? -17.938 -8.261 34.102 1.00 56.88 83 THR A C 1
ATOM 643 O O . THR A 1 83 ? -18.756 -7.870 33.262 1.00 56.88 83 THR A O 1
ATOM 646 N N . LEU A 1 84 ? -16.617 -8.106 33.953 1.00 58.44 84 LEU A N 1
ATOM 647 C CA . LEU A 1 84 ? -15.982 -7.564 32.748 1.00 58.44 84 LEU A CA 1
ATOM 648 C C . LEU A 1 84 ? -16.434 -8.334 31.483 1.00 58.44 84 LEU A C 1
ATOM 650 O O . LEU A 1 84 ? -16.672 -9.543 31.530 1.00 58.44 84 LEU A O 1
ATOM 654 N N . PRO A 1 85 ? -16.583 -7.650 30.336 1.00 62.84 85 PRO A N 1
ATOM 655 C CA . PRO A 1 85 ? -16.957 -8.277 29.072 1.00 62.84 85 PRO A CA 1
ATOM 656 C C . PRO A 1 85 ? -15.872 -9.265 28.621 1.00 62.84 85 PRO A C 1
ATOM 658 O O . PRO A 1 85 ? -14.709 -8.891 28.472 1.00 62.84 85 PRO A O 1
ATOM 661 N N . ARG A 1 86 ? -16.274 -10.518 28.379 1.00 73.62 86 ARG A N 1
ATOM 662 C CA . ARG A 1 86 ? -15.385 -11.624 27.986 1.00 73.62 86 ARG A CA 1
ATOM 663 C C . ARG A 1 86 ? -15.084 -11.650 26.491 1.00 73.62 86 ARG A C 1
ATOM 665 O O . ARG A 1 86 ? -14.141 -12.310 26.089 1.00 73.62 86 ARG A O 1
ATOM 672 N N . LEU A 1 87 ? -15.859 -10.944 25.670 1.00 77.19 87 LEU A N 1
ATOM 673 C CA . LEU A 1 87 ? -15.596 -10.805 24.240 1.00 77.19 87 LEU A CA 1
ATOM 674 C C . LEU A 1 87 ? -15.473 -9.329 23.876 1.00 77.19 87 LEU A C 1
ATOM 676 O O . LEU A 1 87 ? -16.342 -8.526 24.222 1.00 77.19 87 LEU A O 1
ATOM 680 N N . LYS A 1 88 ? -14.395 -8.977 23.186 1.00 80.62 88 LYS A N 1
ATOM 681 C CA . LYS A 1 88 ? -14.098 -7.621 22.736 1.00 80.62 88 LYS A CA 1
ATOM 682 C C . LYS A 1 88 ? -13.978 -7.601 21.224 1.00 80.62 88 LYS A C 1
ATOM 684 O O . LYS A 1 88 ? -13.253 -8.413 20.667 1.00 80.62 88 LYS A O 1
ATOM 689 N N . ILE A 1 89 ? -14.693 -6.700 20.562 1.00 82.75 89 ILE A N 1
ATOM 690 C CA . ILE A 1 89 ? -14.738 -6.662 19.094 1.00 82.75 89 ILE A CA 1
ATOM 691 C C . ILE A 1 89 ? -14.292 -5.288 18.613 1.00 82.75 89 ILE A C 1
ATOM 693 O O . ILE A 1 89 ? -14.832 -4.279 19.073 1.00 82.75 89 ILE A O 1
ATOM 697 N N . ALA A 1 90 ? -13.320 -5.263 17.703 1.00 85.19 90 ALA A N 1
ATOM 698 C CA . ALA A 1 90 ? -12.860 -4.073 16.999 1.00 85.19 90 ALA A CA 1
ATOM 699 C C . ALA A 1 90 ? -13.119 -4.249 15.500 1.00 85.19 90 ALA A C 1
ATOM 701 O O . ALA A 1 90 ? -12.786 -5.288 14.928 1.00 85.19 90 ALA A O 1
ATOM 702 N N . ILE A 1 91 ? -13.723 -3.242 14.871 1.00 85.44 91 ILE A N 1
ATOM 703 C CA . ILE A 1 91 ? -14.069 -3.281 13.448 1.00 85.44 91 ILE A CA 1
ATOM 704 C C . ILE A 1 91 ? -13.426 -2.097 12.736 1.00 85.44 91 ILE A C 1
ATOM 706 O O . ILE A 1 91 ? -13.494 -0.958 13.205 1.00 85.44 91 ILE A O 1
ATOM 710 N N . PHE A 1 92 ? -12.813 -2.384 11.596 1.00 85.31 92 PHE A N 1
ATOM 711 C CA . PHE A 1 92 ? -12.156 -1.425 10.725 1.00 85.31 92 PHE A CA 1
ATOM 712 C C . PHE A 1 92 ? -12.875 -1.431 9.374 1.00 85.31 92 PHE A C 1
ATOM 714 O O . PHE A 1 92 ? -13.293 -2.483 8.883 1.00 85.31 92 PHE A O 1
ATOM 721 N N . GLY A 1 93 ? -13.050 -0.259 8.766 1.00 81.44 93 GLY A N 1
ATOM 722 C CA . GLY A 1 93 ? -13.712 -0.185 7.466 1.00 81.44 93 GLY A CA 1
ATOM 723 C C . GLY A 1 93 ? -13.815 1.216 6.879 1.00 81.44 93 GLY A C 1
ATOM 724 O O . GLY A 1 93 ? -13.231 2.181 7.382 1.00 81.44 93 GLY A O 1
ATOM 725 N N . ARG A 1 94 ? -14.544 1.333 5.769 1.00 80.81 94 ARG A N 1
ATOM 726 C CA . ARG A 1 94 ? -14.897 2.627 5.157 1.00 80.81 94 ARG A CA 1
ATOM 727 C C . ARG A 1 94 ? -16.069 3.304 5.886 1.00 80.81 94 ARG A C 1
ATOM 729 O O . ARG A 1 94 ? -16.873 2.610 6.497 1.00 80.81 94 ARG A O 1
ATOM 736 N N . PRO A 1 95 ? -16.198 4.642 5.829 1.00 75.12 95 PRO A N 1
ATOM 737 C CA . PRO A 1 95 ? -17.290 5.359 6.496 1.00 75.12 95 PRO A CA 1
ATOM 738 C C . PRO A 1 95 ? -18.695 4.907 6.066 1.00 75.12 95 PRO A C 1
ATOM 740 O O . PRO A 1 95 ? -19.629 5.037 6.846 1.00 75.12 95 PRO A O 1
ATOM 743 N N . ASP A 1 96 ? -18.837 4.330 4.871 1.00 77.44 96 ASP A N 1
ATOM 744 C CA . ASP A 1 96 ? -20.114 3.926 4.262 1.00 77.44 96 ASP A CA 1
ATOM 745 C C . ASP A 1 96 ? -20.907 2.891 5.075 1.00 77.44 96 ASP A C 1
ATOM 747 O O . ASP A 1 96 ? -22.109 2.737 4.882 1.00 77.44 96 ASP A O 1
ATOM 751 N N . ILE A 1 97 ? -20.247 2.156 5.975 1.00 77.06 97 ILE A N 1
ATOM 752 C CA . ILE A 1 97 ? -20.906 1.163 6.838 1.00 77.06 97 ILE A CA 1
ATOM 753 C C . ILE A 1 97 ? -21.278 1.720 8.212 1.00 77.06 97 ILE A C 1
ATOM 755 O O . ILE A 1 97 ? -21.906 1.020 9.001 1.00 77.06 97 ILE A O 1
ATOM 759 N N . LYS A 1 98 ? -20.913 2.972 8.505 1.00 75.62 98 LYS A N 1
ATOM 760 C CA . LYS A 1 98 ? -21.106 3.595 9.817 1.00 75.62 98 LYS A CA 1
ATOM 761 C C . LYS A 1 98 ? -22.580 3.658 10.222 1.00 75.62 98 LYS A C 1
ATOM 763 O O . LYS A 1 98 ? -22.885 3.399 11.382 1.00 75.62 98 LYS A O 1
ATOM 768 N N . ASP A 1 99 ? -23.472 3.927 9.271 1.00 75.62 99 ASP A N 1
ATOM 769 C CA . ASP A 1 99 ? -24.915 4.033 9.520 1.00 75.62 99 ASP A CA 1
ATOM 770 C C . ASP A 1 99 ? -25.549 2.671 9.858 1.00 75.62 99 ASP A C 1
ATOM 772 O O . ASP A 1 99 ? -26.478 2.587 10.658 1.00 75.62 99 ASP A O 1
ATOM 776 N N . ASP A 1 100 ? -25.005 1.567 9.329 1.00 73.62 100 ASP A N 1
ATOM 777 C CA . ASP A 1 100 ? -25.475 0.212 9.658 1.00 73.62 100 ASP A CA 1
ATOM 778 C C . ASP A 1 100 ? -25.064 -0.216 11.091 1.00 73.62 100 ASP A C 1
ATOM 780 O O . ASP A 1 100 ? -25.565 -1.215 11.633 1.00 73.62 100 ASP A O 1
ATOM 784 N N . MET A 1 101 ? -24.145 0.534 11.711 1.00 70.88 101 MET A N 1
ATOM 785 C CA . MET A 1 101 ? -23.341 0.138 12.866 1.00 70.88 101 MET A CA 1
ATOM 786 C C . MET A 1 101 ? -23.686 0.893 14.156 1.00 70.88 101 MET A C 1
ATOM 788 O O . MET A 1 101 ? -22.799 1.116 14.967 1.00 70.88 101 MET A O 1
ATOM 792 N N . GLU A 1 102 ? -24.942 1.264 14.397 1.00 72.81 102 GLU A N 1
ATOM 793 C CA . GLU A 1 102 ? -25.343 1.911 15.656 1.00 72.81 102 GLU A CA 1
ATOM 794 C C . GLU A 1 102 ? -25.418 0.908 16.827 1.00 72.81 102 GLU A C 1
ATOM 796 O O . GLU A 1 102 ? -26.345 0.097 16.907 1.00 72.81 102 GLU A O 1
ATOM 801 N N . PHE A 1 103 ? -24.454 0.969 17.759 1.00 72.38 103 PHE A N 1
ATOM 802 C CA . PHE A 1 103 ? -24.448 0.160 18.989 1.00 72.38 103 PHE A CA 1
ATOM 803 C C . PHE A 1 103 ? -24.413 1.025 20.264 1.00 72.38 103 PHE A C 1
ATOM 805 O O . PHE A 1 103 ? -23.776 2.082 20.292 1.00 72.38 103 PHE A O 1
ATOM 812 N N . PRO A 1 104 ? -25.028 0.579 21.377 1.00 64.31 104 PRO A N 1
ATOM 813 C CA . PRO A 1 104 ? -24.954 1.299 22.645 1.00 64.31 104 PRO A CA 1
ATOM 814 C C . PRO A 1 104 ? -23.521 1.301 23.207 1.00 64.31 104 PRO A C 1
ATOM 816 O O . PRO A 1 104 ? -22.881 0.257 23.321 1.00 64.31 104 PRO A O 1
ATOM 819 N N . GLY A 1 105 ? -23.019 2.480 23.596 1.00 63.06 105 GLY A N 1
ATOM 820 C CA . GLY A 1 105 ? -21.681 2.642 24.193 1.00 63.06 105 GLY A CA 1
ATOM 821 C C . GLY A 1 105 ? -20.512 2.609 23.200 1.00 63.06 105 GLY A C 1
ATOM 822 O O . GLY A 1 105 ? -19.357 2.504 23.615 1.00 63.06 105 GLY A O 1
ATOM 823 N N . GLN A 1 106 ? -20.799 2.700 21.902 1.00 69.56 106 GLN A N 1
ATOM 824 C CA . GLN A 1 106 ? -19.809 2.664 20.833 1.00 69.56 106 GLN A CA 1
ATOM 825 C C . GLN A 1 106 ? -18.882 3.886 20.834 1.00 69.56 106 GLN A C 1
ATOM 827 O O . GLN A 1 106 ? -19.303 5.019 21.069 1.00 69.56 106 GLN A O 1
ATOM 832 N N . LYS A 1 107 ? -17.603 3.653 20.519 1.00 71.88 107 LYS A N 1
ATOM 833 C CA . LYS A 1 107 ? -16.607 4.703 20.283 1.00 71.88 107 LYS A CA 1
ATOM 834 C C . LYS A 1 107 ? -16.119 4.626 18.843 1.00 71.88 107 LYS A C 1
ATOM 836 O O . LYS A 1 107 ? -15.714 3.563 18.390 1.00 71.88 107 LYS A O 1
ATOM 841 N N . PHE A 1 108 ? -16.107 5.756 18.152 1.00 75.00 108 PHE A N 1
ATOM 842 C CA . PHE A 1 108 ? -15.588 5.858 16.794 1.00 75.00 108 PHE A CA 1
ATOM 843 C C . PHE A 1 108 ? -14.229 6.554 16.800 1.00 75.00 108 PHE A C 1
ATOM 845 O O . PHE A 1 108 ? -14.067 7.616 17.401 1.00 75.00 108 PHE A O 1
ATOM 852 N N . VAL A 1 109 ? -13.269 5.959 16.108 1.00 77.56 109 VAL A N 1
ATOM 853 C CA . VAL A 1 109 ? -11.988 6.550 15.742 1.00 77.56 109 VAL A CA 1
ATOM 854 C C . VAL A 1 109 ? -12.074 6.900 14.264 1.00 77.56 109 VAL A C 1
ATOM 856 O O . VAL A 1 109 ? -12.139 6.036 13.396 1.00 77.56 109 VAL A O 1
ATOM 859 N N . ASP A 1 110 ? -12.113 8.194 13.985 1.00 73.31 110 ASP A N 1
ATOM 860 C CA . ASP A 1 110 ? -12.072 8.698 12.619 1.00 73.31 110 ASP A CA 1
ATOM 861 C C . ASP A 1 110 ? -10.616 8.936 12.201 1.00 73.31 110 ASP A C 1
ATOM 863 O O . ASP A 1 110 ? -9.966 9.876 12.677 1.00 73.31 110 ASP A O 1
ATOM 867 N N . VAL A 1 111 ? -10.126 8.045 11.345 1.00 72.44 111 VAL A N 1
ATOM 868 C CA . VAL A 1 111 ? -8.837 8.072 10.652 1.00 72.44 111 VAL A CA 1
ATOM 869 C C . VAL A 1 111 ? -8.998 8.930 9.396 1.00 72.44 111 VAL A C 1
ATOM 871 O O . VAL A 1 111 ? -9.222 8.443 8.285 1.00 72.44 111 VAL A O 1
ATOM 874 N N . ASN A 1 112 ? -8.919 10.242 9.595 1.00 70.56 112 ASN A N 1
ATOM 875 C CA . ASN A 1 112 ? -9.018 11.234 8.532 1.00 70.56 112 ASN A CA 1
ATOM 876 C C . ASN A 1 112 ? -7.619 11.695 8.088 1.00 70.56 112 ASN A C 1
ATOM 878 O O . ASN A 1 112 ? -6.713 11.830 8.912 1.00 70.56 112 ASN A O 1
ATOM 882 N N . GLY A 1 113 ? -7.462 12.019 6.803 1.00 66.94 113 GLY A N 1
ATOM 883 C CA . GLY A 1 113 ? -6.216 12.512 6.216 1.00 66.94 113 GLY A CA 1
ATOM 884 C C . GLY A 1 113 ? -5.619 13.722 6.944 1.00 66.94 113 GLY A C 1
ATOM 885 O O . GLY A 1 113 ? -4.405 13.804 7.101 1.00 66.94 113 GLY A O 1
ATOM 886 N N . GLN A 1 114 ? -6.463 14.596 7.505 1.00 68.44 114 GLN A N 1
ATOM 887 C CA . GLN A 1 114 ? -6.014 15.743 8.308 1.00 68.44 114 GLN A CA 1
ATOM 888 C C . GLN A 1 114 ? -5.330 15.349 9.627 1.00 68.44 114 GLN A C 1
ATOM 890 O O . GLN A 1 114 ? -4.436 16.053 10.087 1.00 68.44 114 GLN A O 1
ATOM 895 N N . LYS A 1 115 ? -5.729 14.230 10.243 1.00 76.62 115 LYS A N 1
ATOM 896 C CA . LYS A 1 115 ? -5.122 13.733 11.492 1.00 76.62 115 LYS A CA 1
ATOM 897 C C . LYS A 1 115 ? -3.876 12.892 11.232 1.00 76.62 115 LYS A C 1
ATOM 899 O O . LYS A 1 115 ? -3.010 12.816 12.093 1.00 76.62 115 LYS A O 1
ATOM 904 N N . ASN A 1 116 ? -3.769 12.332 10.030 1.00 82.62 116 ASN A N 1
ATOM 905 C CA . ASN A 1 116 ? -2.657 11.484 9.619 1.00 82.62 116 ASN A CA 1
ATOM 906 C C . ASN A 1 116 ? -1.394 12.273 9.252 1.00 82.62 116 ASN A C 1
ATOM 908 O O . ASN A 1 116 ? -0.359 11.663 9.016 1.00 82.62 116 ASN A O 1
ATOM 912 N N . HIS A 1 117 ? -1.450 13.607 9.172 1.00 85.12 117 HIS A N 1
ATOM 913 C CA . HIS A 1 117 ? -0.331 14.418 8.685 1.00 85.12 117 HIS A CA 1
ATOM 914 C C . HIS A 1 117 ? 0.971 14.156 9.456 1.00 85.12 117 HIS A C 1
ATOM 916 O O . HIS A 1 117 ? 2.016 13.938 8.846 1.00 85.12 117 HIS A O 1
ATOM 922 N N . LYS A 1 118 ? 0.899 14.112 10.793 1.00 87.94 118 LYS A N 1
ATOM 923 C CA . LYS A 1 118 ? 2.058 13.805 11.638 1.00 87.94 118 LYS A CA 1
ATOM 924 C C . LYS A 1 118 ? 2.576 12.390 11.380 1.00 87.94 118 LYS A C 1
ATOM 926 O O . LYS A 1 118 ? 3.760 12.212 11.134 1.00 87.94 118 LYS A O 1
ATOM 931 N N . ASP A 1 119 ? 1.688 11.403 11.371 1.00 88.19 119 ASP A N 1
ATOM 932 C CA . ASP A 1 119 ? 2.085 10.005 11.211 1.00 88.19 119 ASP A CA 1
ATOM 933 C C . ASP A 1 119 ? 2.659 9.727 9.805 1.00 88.19 119 ASP A C 1
ATOM 935 O O . ASP A 1 119 ? 3.593 8.941 9.654 1.00 88.19 119 ASP A O 1
ATOM 939 N N . ILE A 1 120 ? 2.156 10.406 8.765 1.00 89.88 120 ILE A N 1
ATOM 940 C CA . ILE A 1 120 ? 2.723 10.360 7.407 1.00 89.88 120 ILE A CA 1
ATOM 941 C C . ILE A 1 120 ? 4.102 11.013 7.388 1.00 89.88 120 ILE A C 1
ATOM 943 O O . ILE A 1 120 ? 5.018 10.466 6.777 1.00 89.88 120 ILE A O 1
ATOM 947 N N . ASN A 1 121 ? 4.274 12.156 8.054 1.00 92.00 121 ASN A N 1
ATOM 948 C CA . ASN A 1 121 ? 5.581 12.788 8.191 1.00 92.00 121 ASN A CA 1
ATOM 949 C C . ASN A 1 121 ? 6.583 11.845 8.870 1.00 92.00 121 ASN A C 1
ATOM 951 O O . ASN A 1 121 ? 7.676 11.643 8.344 1.00 92.00 121 ASN A O 1
ATOM 955 N N . ASP A 1 122 ? 6.198 11.225 9.982 1.00 92.25 122 ASP A N 1
ATOM 956 C CA . ASP A 1 122 ? 7.054 10.303 10.730 1.00 92.25 122 ASP A CA 1
ATOM 957 C C . ASP A 1 122 ? 7.385 9.058 9.887 1.00 92.25 122 ASP A C 1
ATOM 959 O O . ASP A 1 122 ? 8.539 8.623 9.831 1.00 92.25 122 ASP A O 1
ATOM 963 N N . TYR A 1 123 ? 6.413 8.550 9.122 1.00 91.88 123 TYR A N 1
ATOM 964 C CA . TYR A 1 123 ? 6.642 7.495 8.135 1.00 91.88 123 TYR A CA 1
ATOM 965 C C . TYR A 1 123 ? 7.646 7.917 7.053 1.00 91.88 123 TYR A C 1
ATOM 967 O O . TYR A 1 123 ? 8.587 7.172 6.772 1.00 91.88 123 TYR A O 1
ATOM 975 N N . ILE A 1 124 ? 7.508 9.113 6.474 1.00 94.62 124 ILE A N 1
ATOM 976 C CA . ILE A 1 124 ? 8.464 9.631 5.486 1.00 94.62 124 ILE A CA 1
ATOM 977 C C . ILE A 1 124 ? 9.860 9.721 6.104 1.00 94.62 124 ILE A C 1
ATOM 979 O O . ILE A 1 124 ? 10.811 9.211 5.513 1.00 94.62 124 ILE A O 1
ATOM 983 N N . LEU A 1 125 ? 9.985 10.299 7.302 1.00 94.31 125 LEU A N 1
ATOM 984 C CA . LEU A 1 125 ? 11.260 10.420 8.013 1.00 94.31 125 LEU A CA 1
ATOM 985 C C . LEU A 1 125 ? 11.922 9.059 8.247 1.00 94.31 125 LEU A C 1
ATOM 987 O O . LEU A 1 125 ? 13.122 8.930 8.013 1.00 94.31 125 LEU A O 1
ATOM 991 N N . SER A 1 126 ? 11.144 8.038 8.618 1.00 94.12 126 SER A N 1
ATOM 992 C CA . SER A 1 126 ? 11.652 6.670 8.795 1.00 94.12 126 SER A CA 1
ATOM 993 C C . SER A 1 126 ? 12.154 6.030 7.492 1.00 94.12 126 SER A C 1
ATOM 995 O O . SER A 1 126 ? 13.017 5.159 7.521 1.00 94.12 126 SER A O 1
ATOM 997 N N . ARG A 1 127 ? 11.650 6.478 6.333 1.00 94.00 127 ARG A N 1
ATOM 998 C CA . ARG A 1 127 ? 11.981 5.923 5.009 1.00 94.00 127 ARG A CA 1
ATOM 999 C C . ARG A 1 127 ? 13.081 6.690 4.278 1.00 94.00 127 ARG A C 1
ATOM 1001 O O . ARG A 1 127 ? 13.708 6.120 3.387 1.00 94.00 127 ARG A O 1
ATOM 1008 N N . LEU A 1 128 ? 13.355 7.945 4.643 1.00 94.75 128 LEU A N 1
ATOM 1009 C CA . LEU A 1 128 ? 14.437 8.743 4.047 1.00 94.75 128 LEU A CA 1
ATOM 1010 C C . LEU A 1 128 ? 15.822 8.064 4.109 1.00 94.75 128 LEU A C 1
ATOM 1012 O O . LEU A 1 128 ? 16.517 8.116 3.094 1.00 94.75 128 LEU A O 1
ATOM 1016 N N . PRO A 1 129 ? 16.226 7.360 5.191 1.00 93.44 129 PRO A N 1
ATOM 1017 C CA . PRO A 1 129 ? 17.485 6.604 5.219 1.00 93.44 129 PRO A CA 1
ATOM 1018 C C . PRO A 1 129 ? 17.628 5.554 4.111 1.00 93.44 129 PRO A C 1
ATOM 1020 O O . PRO A 1 129 ? 18.744 5.183 3.747 1.00 93.44 129 PRO A O 1
ATOM 1023 N N . LEU A 1 130 ? 16.514 5.073 3.555 1.00 92.12 130 LEU A N 1
ATOM 1024 C CA . LEU A 1 130 ? 16.506 4.065 2.496 1.00 92.12 130 LEU A CA 1
ATOM 1025 C C . LEU A 1 130 ? 16.688 4.669 1.097 1.00 92.12 130 LEU A C 1
ATOM 1027 O O . LEU A 1 130 ? 16.891 3.928 0.133 1.00 92.12 130 LEU A O 1
ATOM 1031 N N . VAL A 1 131 ? 16.614 5.995 0.957 1.00 94.19 131 VAL A N 1
ATOM 1032 C CA . VAL A 1 131 ? 16.828 6.681 -0.320 1.00 94.19 131 VAL A CA 1
ATOM 1033 C C . VAL A 1 131 ? 18.322 6.699 -0.632 1.00 94.19 131 VAL A C 1
ATOM 1035 O O . VAL A 1 131 ? 19.083 7.43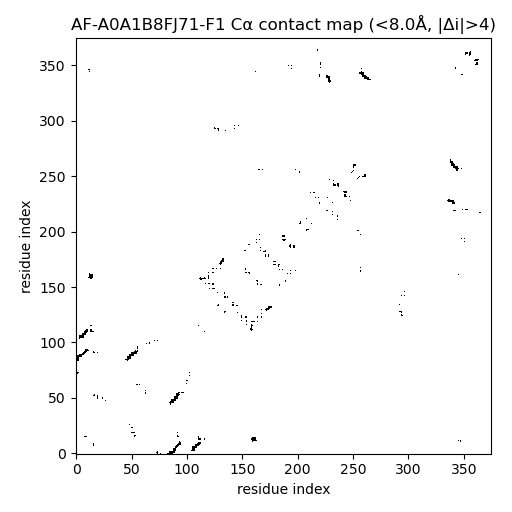3 -0.005 1.00 94.19 131 VAL A O 1
ATOM 1038 N N . ARG A 1 132 ? 18.739 5.898 -1.622 1.00 93.06 132 ARG A N 1
ATOM 1039 C CA . ARG A 1 132 ? 20.158 5.666 -1.954 1.00 93.06 132 ARG A CA 1
ATOM 1040 C C . ARG A 1 132 ? 20.946 6.954 -2.145 1.00 93.06 132 ARG A C 1
ATOM 1042 O O . ARG A 1 132 ? 21.942 7.147 -1.464 1.00 93.06 132 ARG A O 1
ATOM 1049 N N . VAL A 1 133 ? 20.438 7.874 -2.967 1.00 93.31 133 VAL A N 1
ATOM 1050 C CA . VAL A 1 133 ? 21.144 9.131 -3.252 1.00 93.31 133 VAL A CA 1
ATOM 1051 C C . VAL A 1 133 ? 21.400 9.993 -2.008 1.00 93.31 133 VAL A C 1
ATOM 1053 O O . VAL A 1 133 ? 22.302 10.820 -2.027 1.00 93.31 133 VAL A O 1
ATOM 1056 N N . LEU A 1 134 ? 20.637 9.837 -0.916 1.00 93.88 134 LEU A N 1
ATOM 1057 C CA . LEU A 1 134 ? 20.908 10.576 0.322 1.00 93.88 134 LEU A CA 1
ATOM 1058 C C . LEU A 1 134 ? 22.136 10.035 1.059 1.00 93.88 134 LEU A C 1
ATOM 1060 O O . LEU A 1 134 ? 22.812 10.816 1.730 1.00 93.88 134 LEU A O 1
ATOM 1064 N N . LYS A 1 135 ? 22.446 8.740 0.933 1.00 91.75 135 LYS A N 1
ATOM 1065 C CA . LYS A 1 135 ? 23.575 8.108 1.629 1.00 91.75 135 LYS A CA 1
ATOM 1066 C C . LYS A 1 135 ? 24.905 8.716 1.193 1.00 91.75 135 LYS A C 1
ATOM 1068 O O . LYS A 1 135 ? 25.689 9.123 2.042 1.00 91.75 135 LYS A O 1
ATOM 1073 N N . ASP A 1 136 ? 25.060 8.961 -0.102 1.00 89.06 136 ASP A N 1
ATOM 1074 C CA . ASP A 1 136 ? 26.324 9.428 -0.689 1.00 89.06 136 ASP A CA 1
ATOM 1075 C C . ASP A 1 136 ? 26.495 10.963 -0.647 1.00 89.06 136 ASP A C 1
ATOM 1077 O O . ASP A 1 136 ? 27.505 11.512 -1.089 1.00 89.06 136 ASP A O 1
ATOM 1081 N N . MET A 1 137 ? 25.505 11.703 -0.132 1.00 91.69 137 MET A N 1
ATOM 1082 C CA . MET A 1 137 ? 25.559 13.166 -0.053 1.00 91.69 137 MET A CA 1
ATOM 1083 C C . MET A 1 137 ? 26.289 13.676 1.192 1.00 91.69 137 MET A C 1
ATOM 1085 O O . MET A 1 137 ? 26.086 13.181 2.298 1.00 91.69 137 MET A O 1
ATOM 1089 N N . LYS A 1 138 ? 27.015 14.794 1.040 1.00 93.25 138 LYS A N 1
ATOM 1090 C CA . LYS A 1 138 ? 27.565 15.563 2.171 1.00 93.25 138 LYS A CA 1
ATOM 1091 C C . LYS A 1 138 ? 26.455 15.972 3.161 1.00 93.25 138 LYS A C 1
ATOM 1093 O O . LYS A 1 138 ? 25.379 16.363 2.698 1.00 93.25 138 LYS A O 1
ATOM 1098 N N . PRO A 1 139 ? 26.706 16.012 4.486 1.00 91.12 139 PRO A N 1
ATOM 1099 C CA . PRO A 1 139 ? 25.670 16.220 5.506 1.00 91.12 139 PRO A CA 1
ATOM 1100 C C . PRO A 1 139 ? 24.742 17.424 5.269 1.00 91.12 139 PRO A C 1
ATOM 1102 O O . PRO A 1 139 ? 23.524 17.266 5.264 1.00 91.12 139 PRO A O 1
ATOM 1105 N N . LYS A 1 140 ? 25.288 18.618 4.981 1.00 91.25 140 LYS A N 1
ATOM 1106 C CA . LYS A 1 140 ? 24.479 19.828 4.714 1.00 91.25 140 LYS A CA 1
ATOM 1107 C C . LYS A 1 140 ? 23.559 19.655 3.492 1.00 91.25 140 LYS A C 1
ATOM 1109 O O . LYS A 1 140 ? 22.375 19.990 3.543 1.00 91.25 140 LYS A O 1
ATOM 1114 N N . ALA A 1 141 ? 24.085 19.094 2.401 1.00 91.69 141 ALA A N 1
ATOM 1115 C CA . ALA A 1 141 ? 23.325 18.850 1.174 1.00 91.69 141 ALA A CA 1
ATOM 1116 C C . ALA A 1 141 ? 22.270 17.746 1.360 1.00 91.69 141 ALA A C 1
ATOM 1118 O O . ALA A 1 141 ? 21.137 17.905 0.902 1.00 91.69 141 ALA A O 1
ATOM 1119 N N . ARG A 1 142 ? 22.627 16.678 2.084 1.00 94.19 142 ARG A N 1
ATOM 1120 C CA . ARG A 1 142 ? 21.747 15.567 2.464 1.00 94.19 142 ARG A CA 1
ATOM 1121 C C . ARG A 1 142 ? 20.538 16.073 3.241 1.00 94.19 142 ARG A C 1
ATOM 1123 O O . ARG A 1 142 ? 19.413 15.817 2.832 1.00 94.19 142 ARG A O 1
ATOM 1130 N N . THR A 1 143 ? 20.759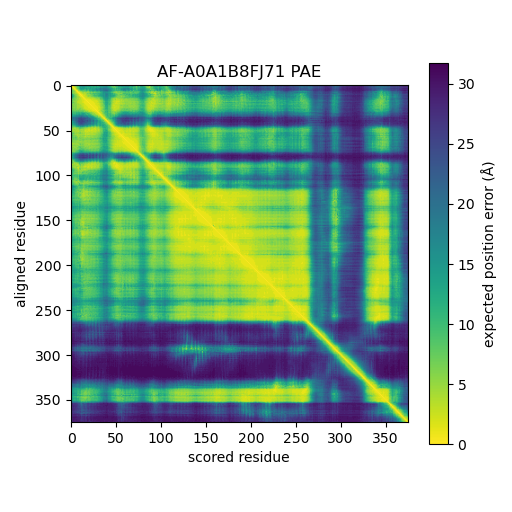 16.840 4.309 1.00 93.31 143 THR A N 1
ATOM 1131 C CA . THR A 1 143 ? 19.690 17.416 5.141 1.00 93.31 143 THR A CA 1
ATOM 1132 C C . THR A 1 143 ? 18.774 18.319 4.323 1.00 93.31 143 THR A C 1
ATOM 1134 O O . THR A 1 143 ? 17.553 18.171 4.380 1.00 93.31 143 THR A O 1
ATOM 1137 N N . LYS A 1 144 ? 19.341 19.218 3.508 1.00 94.75 144 LYS A N 1
ATOM 1138 C CA . LYS A 1 144 ? 18.554 20.110 2.647 1.00 94.75 144 LYS A CA 1
ATOM 1139 C C . LYS A 1 144 ? 17.681 19.325 1.667 1.00 94.75 144 LYS A C 1
ATOM 1141 O O . LYS A 1 144 ? 16.498 19.620 1.527 1.00 94.75 144 LYS A O 1
ATOM 1146 N N . PHE A 1 145 ? 18.248 18.314 1.012 1.00 95.81 145 PHE A N 1
ATOM 1147 C CA . PHE A 1 145 ? 17.508 17.530 0.031 1.00 95.81 145 PHE A CA 1
ATOM 1148 C C . PHE A 1 145 ? 16.477 16.592 0.673 1.00 95.81 145 PHE A C 1
ATOM 1150 O O . PHE A 1 145 ? 15.371 16.449 0.163 1.00 95.81 145 PHE A O 1
ATOM 1157 N N . ALA A 1 146 ? 16.785 16.022 1.836 1.00 95.88 146 ALA A N 1
ATOM 1158 C CA . ALA A 1 146 ? 15.840 15.248 2.633 1.00 95.88 146 ALA A CA 1
ATOM 1159 C C . ALA A 1 146 ? 14.617 16.091 3.047 1.00 95.88 146 ALA A C 1
ATOM 1161 O O . ALA A 1 146 ? 13.485 15.620 2.926 1.00 95.88 146 ALA A O 1
ATOM 1162 N N . LYS A 1 147 ? 14.824 17.357 3.455 1.00 95.75 147 LYS A N 1
ATOM 1163 C CA . LYS A 1 147 ? 13.729 18.311 3.725 1.00 95.75 147 LYS A CA 1
ATOM 1164 C C . LYS A 1 147 ? 12.873 18.563 2.477 1.00 95.75 147 LYS A C 1
ATOM 1166 O O . LYS A 1 147 ? 11.650 18.546 2.578 1.00 95.75 147 LYS A O 1
ATOM 1171 N N . GLU A 1 148 ? 13.504 18.744 1.315 1.00 96.06 148 GLU A N 1
ATOM 1172 C CA . GLU A 1 148 ? 12.833 18.964 0.021 1.00 96.06 148 GLU A CA 1
ATOM 1173 C C . GLU A 1 148 ? 11.959 17.762 -0.390 1.00 96.06 148 GLU A C 1
ATOM 1175 O O . GLU A 1 148 ? 10.775 17.929 -0.700 1.00 96.06 148 GLU A O 1
ATOM 1180 N N . ILE A 1 149 ? 12.503 16.539 -0.311 1.00 96.94 149 ILE A N 1
ATOM 1181 C CA . ILE A 1 149 ? 11.761 15.292 -0.566 1.00 96.94 149 ILE A CA 1
ATOM 1182 C C . ILE A 1 149 ? 10.568 15.190 0.383 1.00 96.94 149 ILE A C 1
ATOM 1184 O O . ILE A 1 149 ? 9.440 14.951 -0.053 1.00 96.94 149 ILE A O 1
ATOM 1188 N N . ARG A 1 150 ? 10.811 15.391 1.681 1.00 96.31 150 ARG A N 1
ATOM 1189 C CA . ARG A 1 150 ? 9.781 15.272 2.709 1.00 96.31 150 ARG A CA 1
ATOM 1190 C C . ARG A 1 150 ? 8.630 16.237 2.477 1.00 96.31 150 ARG A C 1
ATOM 1192 O O . ARG A 1 150 ? 7.488 15.792 2.459 1.00 96.31 150 ARG A O 1
ATOM 1199 N N . ALA A 1 151 ? 8.927 17.522 2.289 1.00 94.88 151 ALA A N 1
ATOM 1200 C CA . ALA A 1 151 ? 7.911 18.544 2.058 1.00 94.88 151 ALA A CA 1
ATOM 1201 C C . ALA A 1 151 ? 7.064 18.208 0.822 1.00 94.88 151 ALA A C 1
ATOM 1203 O O . ALA A 1 151 ? 5.838 18.212 0.892 1.00 94.88 151 ALA A O 1
ATOM 1204 N N . THR A 1 152 ? 7.721 17.807 -0.271 1.00 94.94 152 THR A N 1
ATOM 1205 C CA . THR A 1 152 ? 7.047 17.456 -1.528 1.00 94.94 152 THR A CA 1
ATOM 1206 C C . THR A 1 152 ? 6.103 16.264 -1.365 1.00 94.94 152 THR A C 1
ATOM 1208 O O . THR A 1 152 ? 4.965 16.307 -1.833 1.00 94.94 152 THR A O 1
ATOM 1211 N N . ILE A 1 153 ? 6.557 15.189 -0.711 1.00 95.38 153 ILE A N 1
ATOM 1212 C CA . ILE A 1 153 ? 5.737 13.984 -0.522 1.00 95.38 153 ILE A CA 1
ATOM 1213 C C . ILE A 1 153 ? 4.594 14.264 0.454 1.00 95.38 153 ILE A C 1
ATOM 1215 O O . ILE A 1 153 ? 3.467 13.855 0.194 1.00 95.38 153 ILE A O 1
ATOM 1219 N N . LEU A 1 154 ? 4.863 14.973 1.551 1.00 92.94 154 LEU A N 1
ATOM 1220 C CA . LEU A 1 154 ? 3.871 15.263 2.581 1.00 92.94 154 LEU A CA 1
ATOM 1221 C C . LEU A 1 154 ? 2.739 16.160 2.059 1.00 92.94 154 LEU A C 1
ATOM 1223 O O . LEU A 1 154 ? 1.576 15.898 2.360 1.00 92.94 154 LEU A O 1
ATOM 1227 N N . GLU A 1 155 ? 3.064 17.165 1.240 1.00 91.38 155 GLU A N 1
ATOM 1228 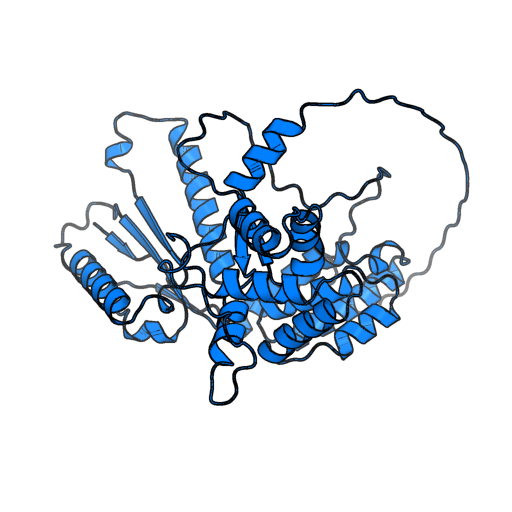C CA . GLU A 1 155 ? 2.072 18.021 0.578 1.00 91.38 155 GLU A CA 1
ATOM 1229 C C . GLU A 1 155 ? 1.211 17.220 -0.409 1.00 91.38 155 GLU A C 1
ATOM 1231 O O . GLU A 1 155 ? -0.014 17.331 -0.409 1.00 91.38 155 GLU A O 1
ATOM 1236 N N . ARG A 1 156 ? 1.839 16.393 -1.254 1.00 90.62 156 ARG A N 1
ATOM 1237 C CA . ARG A 1 156 ? 1.135 15.669 -2.323 1.00 90.62 156 ARG A CA 1
ATOM 1238 C C . ARG A 1 156 ? 0.371 14.436 -1.841 1.00 90.62 156 ARG A C 1
ATOM 1240 O O . ARG A 1 156 ? -0.580 14.040 -2.508 1.00 90.62 156 ARG A O 1
ATOM 1247 N N . ALA A 1 157 ? 0.765 13.840 -0.716 1.00 87.88 157 ALA A N 1
ATOM 1248 C CA . ALA A 1 157 ? 0.092 12.671 -0.159 1.00 87.88 157 ALA A CA 1
ATOM 1249 C C . ALA A 1 157 ? -1.339 12.973 0.296 1.00 87.88 157 ALA A C 1
ATOM 1251 O O . ALA A 1 157 ? -2.144 12.048 0.339 1.00 87.88 157 ALA A O 1
ATOM 1252 N N . ASP A 1 158 ? -1.645 14.223 0.664 1.00 85.31 158 ASP A N 1
ATOM 1253 C CA . ASP A 1 158 ? -2.982 14.682 1.078 1.00 85.31 158 ASP A CA 1
ATOM 1254 C C . ASP A 1 158 ? -3.684 13.713 2.057 1.00 85.31 158 ASP A C 1
ATOM 1256 O O . ASP A 1 158 ? -4.831 13.300 1.893 1.00 85.31 158 ASP A O 1
ATOM 1260 N N . GLY A 1 159 ? -2.938 13.254 3.068 1.00 83.38 159 GLY A N 1
ATOM 1261 C CA . GLY A 1 159 ? -3.455 12.333 4.085 1.00 83.38 159 GLY A CA 1
ATOM 1262 C C . GLY A 1 159 ? -3.501 10.846 3.697 1.00 83.38 159 GLY A C 1
ATOM 1263 O O . GLY A 1 159 ? -3.951 10.021 4.503 1.00 83.38 159 GLY A O 1
ATOM 1264 N N . MET A 1 160 ? -3.012 10.476 2.510 1.00 85.94 160 MET A N 1
ATOM 1265 C CA . MET A 1 160 ? -2.943 9.097 2.016 1.00 85.94 160 MET A CA 1
ATOM 1266 C C . MET A 1 160 ? -1.545 8.491 2.224 1.00 85.94 160 MET A C 1
ATOM 1268 O O . MET A 1 160 ? -0.619 8.725 1.445 1.00 85.94 160 MET A O 1
ATOM 1272 N N . PHE A 1 161 ? -1.401 7.608 3.217 1.00 86.75 161 PHE A N 1
ATOM 1273 C CA . PHE A 1 161 ? -0.169 6.831 3.425 1.00 86.75 161 PHE A CA 1
ATOM 1274 C C . PHE A 1 161 ? 0.219 6.014 2.204 1.00 86.75 161 PHE A C 1
ATOM 1276 O O . PHE A 1 161 ? 1.399 5.905 1.880 1.00 86.75 161 PHE A O 1
ATOM 1283 N N . PHE A 1 162 ? -0.767 5.415 1.534 1.00 87.81 162 PHE A N 1
ATOM 1284 C CA . PHE A 1 162 ? -0.475 4.564 0.390 1.00 87.81 162 PHE A CA 1
ATOM 1285 C C . PHE A 1 162 ? 0.155 5.365 -0.756 1.00 87.81 162 PHE A C 1
ATOM 1287 O O . PHE A 1 162 ? 1.115 4.899 -1.362 1.00 87.81 162 PHE A O 1
ATOM 1294 N N . TRP A 1 163 ? -0.289 6.606 -0.975 1.00 92.94 163 TRP A N 1
ATOM 1295 C CA . TRP A 1 163 ? 0.352 7.504 -1.932 1.00 92.94 163 TRP A CA 1
ATOM 1296 C C . TRP A 1 163 ? 1.801 7.811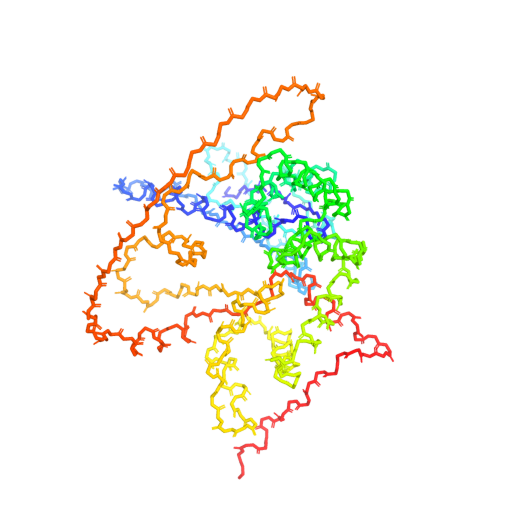 -1.530 1.00 92.94 163 TRP A C 1
ATOM 1298 O O . TRP A 1 163 ? 2.711 7.639 -2.340 1.00 92.94 163 TRP A O 1
ATOM 1308 N N . ALA A 1 164 ? 2.029 8.178 -0.261 1.00 93.25 164 ALA A N 1
ATOM 1309 C CA . ALA A 1 164 ? 3.371 8.457 0.256 1.00 93.25 164 ALA A CA 1
ATOM 1310 C C . ALA A 1 164 ? 4.310 7.247 0.112 1.00 93.25 164 ALA A C 1
ATOM 1312 O O . ALA A 1 164 ? 5.449 7.401 -0.328 1.00 93.25 164 ALA A O 1
ATOM 1313 N N . LYS A 1 165 ? 3.818 6.036 0.408 1.00 92.19 165 LYS A N 1
ATOM 1314 C CA . LYS A 1 165 ? 4.543 4.775 0.196 1.00 92.19 165 LYS A CA 1
ATOM 1315 C C . LYS A 1 165 ? 4.941 4.607 -1.271 1.00 92.19 165 LYS A C 1
ATOM 1317 O O . LYS A 1 165 ? 6.115 4.384 -1.549 1.00 92.19 165 LYS A O 1
ATOM 1322 N N . LEU A 1 166 ? 3.994 4.745 -2.204 1.00 93.06 166 LEU A N 1
ATOM 1323 C CA . LEU A 1 166 ? 4.277 4.594 -3.635 1.00 93.06 166 LEU A CA 1
ATOM 1324 C C . LEU A 1 166 ? 5.300 5.629 -4.128 1.00 93.06 166 LEU A C 1
ATOM 1326 O O . LEU A 1 166 ? 6.179 5.279 -4.914 1.00 93.06 166 LEU A O 1
ATOM 1330 N N . ALA A 1 167 ? 5.211 6.879 -3.661 1.00 94.69 167 ALA A N 1
ATOM 1331 C CA . ALA A 1 167 ? 6.164 7.933 -4.010 1.00 94.69 167 ALA A CA 1
ATOM 1332 C C . ALA A 1 167 ? 7.574 7.630 -3.474 1.00 94.69 167 ALA A C 1
ATOM 1334 O O . ALA A 1 167 ? 8.552 7.738 -4.214 1.00 94.69 167 ALA A O 1
ATOM 1335 N N . LEU A 1 168 ? 7.683 7.185 -2.218 1.00 94.62 168 LEU A N 1
ATOM 1336 C CA . LEU A 1 168 ? 8.955 6.771 -1.619 1.00 94.62 168 LEU A CA 1
ATOM 1337 C C . LEU A 1 168 ? 9.571 5.586 -2.372 1.00 94.62 168 LEU A C 1
ATOM 1339 O O . LEU A 1 168 ? 10.739 5.644 -2.757 1.00 94.62 168 LEU A O 1
ATOM 1343 N N . ASP A 1 169 ? 8.783 4.553 -2.671 1.00 91.94 169 ASP A N 1
ATOM 1344 C CA . ASP A 1 169 ? 9.255 3.362 -3.388 1.00 91.94 169 ASP A CA 1
ATOM 1345 C C . ASP A 1 169 ? 9.798 3.691 -4.795 1.00 91.94 169 ASP A C 1
ATOM 1347 O O . ASP A 1 169 ? 10.716 3.022 -5.280 1.00 91.94 169 ASP A O 1
ATOM 1351 N N . GLN A 1 170 ? 9.279 4.739 -5.449 1.00 91.44 170 GLN A N 1
ATOM 1352 C CA . GLN A 1 170 ? 9.780 5.213 -6.746 1.00 91.44 170 GLN A CA 1
ATOM 1353 C C . GLN A 1 170 ? 11.152 5.889 -6.655 1.00 91.44 170 GLN A C 1
ATOM 1355 O O . GLN A 1 170 ? 11.947 5.776 -7.595 1.00 91.44 170 GLN A O 1
ATOM 1360 N N . ILE A 1 171 ? 11.434 6.581 -5.549 1.00 94.62 171 ILE A N 1
ATOM 1361 C CA . ILE A 1 171 ? 12.674 7.348 -5.380 1.00 94.62 171 ILE A CA 1
ATOM 1362 C C . ILE A 1 171 ? 13.772 6.568 -4.656 1.00 94.62 171 ILE A C 1
ATOM 1364 O O . ILE A 1 171 ? 14.947 6.858 -4.869 1.00 94.62 171 ILE A O 1
ATOM 1368 N N . CYS A 1 172 ? 13.427 5.552 -3.852 1.00 91.25 172 CYS A N 1
ATOM 1369 C CA . CYS A 1 172 ? 14.390 4.822 -3.018 1.00 91.25 172 CYS A CA 1
ATOM 1370 C C . CYS A 1 172 ? 15.578 4.254 -3.809 1.00 91.25 172 CYS A C 1
ATOM 1372 O O . CYS A 1 172 ? 16.702 4.245 -3.312 1.00 91.25 172 CYS A O 1
ATOM 1374 N N . ARG A 1 173 ? 15.339 3.788 -5.042 1.00 87.00 173 ARG A N 1
ATOM 1375 C CA . ARG A 1 173 ? 16.359 3.158 -5.900 1.00 87.00 173 ARG A CA 1
ATOM 1376 C C . ARG A 1 173 ? 17.055 4.125 -6.864 1.00 87.00 173 ARG A C 1
ATOM 1378 O O . ARG A 1 173 ? 17.874 3.671 -7.653 1.00 87.00 173 ARG A O 1
ATOM 1385 N N . LYS A 1 174 ? 16.722 5.418 -6.847 1.00 92.19 174 LYS A N 1
ATOM 1386 C CA . LYS A 1 174 ? 17.346 6.410 -7.734 1.00 92.19 174 LYS A CA 1
ATOM 1387 C C . LYS A 1 174 ? 18.738 6.776 -7.235 1.00 92.19 174 LYS A C 1
ATOM 1389 O O . LYS A 1 174 ? 18.945 6.951 -6.034 1.00 92.19 174 LYS A O 1
ATOM 1394 N N . GLU A 1 175 ? 19.664 6.921 -8.175 1.00 92.12 175 GLU A N 1
ATOM 1395 C CA . GLU A 1 175 ? 21.078 7.183 -7.880 1.00 92.12 175 GLU A CA 1
ATOM 1396 C C . GLU A 1 175 ? 21.439 8.661 -8.037 1.00 92.12 175 GLU A C 1
ATOM 1398 O O . GLU A 1 175 ? 22.474 9.104 -7.552 1.00 92.12 175 GLU A O 1
ATOM 1403 N N . ARG A 1 176 ? 20.585 9.461 -8.692 1.00 93.69 176 ARG A N 1
ATOM 1404 C CA . ARG A 1 176 ? 20.848 10.885 -8.940 1.00 93.69 176 ARG A CA 1
ATOM 1405 C C . ARG A 1 176 ? 19.762 11.778 -8.360 1.00 93.69 176 ARG A C 1
ATOM 1407 O O . ARG A 1 176 ? 18.573 11.479 -8.458 1.00 93.69 176 ARG A O 1
ATOM 1414 N N . LYS A 1 177 ? 20.167 12.947 -7.842 1.00 94.56 177 LYS A N 1
ATOM 1415 C CA . LYS A 1 177 ? 19.242 13.972 -7.323 1.00 94.56 177 LYS A CA 1
ATOM 1416 C C . LYS A 1 177 ? 18.187 14.356 -8.368 1.00 94.56 177 LYS A C 1
ATOM 1418 O O . LYS A 1 177 ? 17.008 14.441 -8.043 1.00 94.56 177 LYS A O 1
ATOM 1423 N N . SER A 1 178 ? 18.604 14.558 -9.619 1.00 95.50 178 SER A N 1
ATOM 1424 C CA . SER A 1 178 ? 17.710 14.909 -10.728 1.00 95.50 178 SER A CA 1
ATOM 1425 C C . SER A 1 178 ? 16.666 13.830 -11.013 1.00 95.50 178 SER A C 1
ATOM 1427 O O . SER A 1 178 ? 15.525 14.156 -11.310 1.00 95.50 178 SER A O 1
ATOM 1429 N N . GLU A 1 179 ? 17.022 12.551 -10.881 1.00 95.19 179 GLU A N 1
ATOM 1430 C CA . GLU A 1 179 ? 16.093 11.438 -11.092 1.00 95.19 179 GLU A CA 1
ATOM 1431 C C . GLU A 1 179 ? 15.041 11.350 -9.986 1.00 95.19 179 GLU A C 1
ATOM 1433 O O . GLU A 1 179 ? 13.887 11.030 -10.268 1.00 95.19 179 GLU A O 1
ATOM 1438 N N . VAL A 1 180 ? 15.425 11.650 -8.740 1.00 96.25 180 VAL A N 1
ATOM 1439 C CA . VAL A 1 180 ? 14.483 11.758 -7.617 1.00 96.25 180 VAL A CA 1
ATOM 1440 C C . VAL A 1 180 ? 13.517 12.916 -7.843 1.00 96.25 180 VAL A C 1
ATOM 1442 O O . VAL A 1 180 ? 12.309 12.714 -7.755 1.00 96.25 180 VAL A O 1
ATOM 1445 N N . LEU A 1 181 ? 14.029 14.105 -8.180 1.00 95.19 181 LEU A N 1
ATOM 1446 C CA . LEU A 1 181 ? 13.190 15.276 -8.453 1.00 95.19 181 LEU A CA 1
ATOM 1447 C C . LEU A 1 181 ? 12.223 15.013 -9.606 1.00 95.19 181 LEU A C 1
ATOM 1449 O O . LEU A 1 181 ? 11.022 15.200 -9.450 1.00 95.19 181 LEU A O 1
ATOM 1453 N N . HIS A 1 182 ? 12.723 14.472 -10.715 1.00 95.00 182 HIS A N 1
ATOM 1454 C CA . HIS A 1 182 ? 11.900 14.119 -11.865 1.00 95.00 182 HIS A CA 1
ATOM 1455 C C . HIS A 1 182 ? 10.823 13.080 -11.513 1.00 95.00 182 HIS A C 1
ATOM 1457 O O . HIS A 1 182 ? 9.691 13.179 -11.982 1.00 95.00 182 HIS A O 1
ATOM 1463 N N . ALA A 1 183 ? 11.139 12.077 -10.687 1.00 93.75 183 ALA A N 1
ATOM 1464 C CA . ALA A 1 183 ? 10.146 11.100 -10.238 1.00 93.75 183 ALA A CA 1
ATOM 1465 C C . ALA A 1 183 ? 9.056 11.751 -9.371 1.00 93.75 183 ALA A C 1
ATOM 1467 O O . ALA A 1 183 ? 7.874 11.505 -9.597 1.00 93.75 183 ALA A O 1
ATOM 1468 N N . LEU A 1 184 ? 9.434 12.624 -8.432 1.00 94.69 184 LEU A N 1
ATOM 1469 C CA . LEU A 1 184 ? 8.472 13.347 -7.598 1.00 94.69 184 LEU A CA 1
ATOM 1470 C C . LEU A 1 184 ? 7.625 14.328 -8.408 1.00 94.69 184 LEU A C 1
ATOM 1472 O O . LEU A 1 184 ? 6.433 14.445 -8.144 1.00 94.69 184 LEU A O 1
ATOM 1476 N N . GLU A 1 185 ? 8.202 15.011 -9.397 1.00 92.94 185 GLU A N 1
ATOM 1477 C CA . GLU A 1 185 ? 7.483 15.930 -10.283 1.00 92.94 185 GLU A CA 1
ATOM 1478 C C . GLU A 1 185 ? 6.404 15.209 -11.089 1.00 92.94 185 GLU A C 1
ATOM 1480 O O . GLU A 1 185 ? 5.260 15.670 -11.102 1.00 92.94 185 GLU A O 1
ATOM 1485 N N . ASN A 1 186 ? 6.751 14.061 -11.677 1.00 90.75 186 ASN A N 1
ATOM 1486 C CA . ASN A 1 186 ? 5.851 13.263 -12.510 1.00 90.75 186 ASN A CA 1
ATOM 1487 C C . ASN A 1 186 ? 4.879 12.376 -11.718 1.00 90.75 186 ASN A C 1
ATOM 1489 O O . ASN A 1 186 ? 3.963 11.819 -12.320 1.00 90.75 186 ASN A O 1
ATOM 1493 N N . ALA A 1 187 ? 5.045 12.244 -10.398 1.00 91.75 187 ALA A N 1
ATOM 1494 C CA . ALA A 1 187 ? 4.123 11.496 -9.550 1.00 91.75 187 ALA A CA 1
ATOM 1495 C C . ALA A 1 187 ? 2.734 12.176 -9.531 1.00 91.75 187 ALA A C 1
ATOM 1497 O O . ALA A 1 187 ? 2.614 13.307 -9.031 1.00 91.75 187 ALA A O 1
ATOM 1498 N N . PRO A 1 188 ? 1.674 11.518 -10.046 1.00 90.50 188 PRO A N 1
ATOM 1499 C CA . PRO A 1 188 ? 0.327 12.087 -10.078 1.00 90.50 188 PRO A CA 1
ATOM 1500 C C . PRO A 1 188 ? -0.243 12.287 -8.674 1.00 90.50 188 PRO A C 1
ATOM 1502 O O . PRO A 1 188 ? 0.030 11.486 -7.788 1.00 90.50 188 PRO A O 1
ATOM 1505 N N . ARG A 1 189 ? -1.082 13.312 -8.469 1.00 86.38 189 ARG A N 1
ATOM 1506 C CA . ARG A 1 189 ? -1.718 13.573 -7.161 1.00 86.38 189 ARG A CA 1
ATOM 1507 C C . ARG A 1 189 ? -2.849 12.594 -6.839 1.00 86.38 189 ARG A C 1
ATOM 1509 O O . ARG A 1 189 ? -2.995 12.196 -5.690 1.00 86.38 189 ARG A O 1
ATOM 1516 N N . GLU A 1 190 ? -3.653 12.196 -7.828 1.00 86.50 190 GLU A N 1
ATOM 1517 C CA . GLU A 1 190 ? -4.751 11.257 -7.577 1.00 86.50 190 GLU A CA 1
ATOM 1518 C C . GLU A 1 190 ? -4.230 9.824 -7.402 1.00 86.50 190 GLU A C 1
ATOM 1520 O O . GLU A 1 190 ? -3.389 9.360 -8.176 1.00 86.50 190 GLU A O 1
ATOM 1525 N N . LEU A 1 191 ? -4.771 9.093 -6.420 1.00 85.69 191 LEU A N 1
ATOM 1526 C CA . LEU A 1 191 ? -4.311 7.742 -6.092 1.00 85.69 191 LEU A CA 1
ATOM 1527 C C . LEU A 1 191 ? -4.450 6.758 -7.265 1.00 85.69 191 LEU A C 1
ATOM 1529 O O . LEU A 1 191 ? -3.522 5.997 -7.525 1.00 85.69 191 LEU A O 1
ATOM 1533 N N . ASP A 1 192 ? -5.555 6.810 -8.011 1.00 86.06 192 ASP A N 1
ATOM 1534 C CA . ASP A 1 192 ? -5.775 5.941 -9.178 1.00 86.06 192 ASP A CA 1
ATOM 1535 C C . ASP A 1 192 ? -4.734 6.192 -10.270 1.00 86.06 192 ASP A C 1
ATOM 1537 O O . ASP A 1 192 ? -4.160 5.260 -10.833 1.00 86.06 192 ASP A O 1
ATOM 1541 N N . ARG A 1 193 ? -4.426 7.469 -10.530 1.00 87.69 193 ARG A N 1
ATOM 1542 C CA . ARG A 1 193 ? -3.379 7.837 -11.487 1.00 87.69 193 ARG A CA 1
ATOM 1543 C C . ARG A 1 193 ? -2.000 7.424 -10.988 1.00 87.69 193 ARG A C 1
ATOM 1545 O O . ARG A 1 193 ? -1.181 7.000 -11.794 1.00 87.69 193 ARG A O 1
ATOM 1552 N N . MET A 1 194 ? -1.751 7.492 -9.681 1.00 88.94 194 MET A N 1
ATOM 1553 C CA . MET A 1 194 ? -0.504 7.018 -9.080 1.00 88.94 194 MET A CA 1
ATOM 1554 C C . MET A 1 194 ? -0.342 5.495 -9.214 1.00 88.94 194 MET A C 1
ATOM 1556 O O . MET A 1 194 ? 0.746 5.025 -9.543 1.00 88.94 194 MET A O 1
ATOM 1560 N N . ILE A 1 195 ? -1.412 4.716 -9.027 1.00 88.56 195 ILE A N 1
ATOM 1561 C CA . ILE A 1 195 ? -1.398 3.259 -9.249 1.00 88.56 195 ILE A CA 1
ATOM 1562 C C . ILE A 1 195 ? -1.132 2.946 -10.722 1.00 88.56 195 ILE A C 1
ATOM 1564 O O . ILE A 1 195 ? -0.235 2.156 -11.021 1.00 88.56 195 ILE A O 1
ATOM 1568 N N . ARG A 1 196 ? -1.841 3.612 -11.643 1.00 87.94 196 ARG A N 1
ATOM 1569 C CA . ARG A 1 196 ? -1.593 3.471 -13.085 1.00 87.94 196 ARG A CA 1
ATOM 1570 C C . ARG A 1 196 ? -0.143 3.789 -13.441 1.00 87.94 196 ARG A C 1
ATOM 1572 O O . ARG A 1 196 ? 0.504 2.994 -14.111 1.00 87.94 196 ARG A O 1
ATOM 1579 N N . HIS A 1 197 ? 0.387 4.894 -12.923 1.00 87.94 197 HIS A N 1
ATOM 1580 C CA . HIS A 1 197 ? 1.774 5.301 -13.136 1.00 87.94 197 HIS A CA 1
ATOM 1581 C C . HIS A 1 197 ? 2.775 4.238 -12.649 1.00 87.94 197 HIS A C 1
ATOM 1583 O O . HIS A 1 197 ? 3.795 3.981 -13.292 1.00 87.94 197 HIS A O 1
ATOM 1589 N N . VAL A 1 198 ? 2.483 3.563 -11.531 1.00 89.75 198 VAL A N 1
ATOM 1590 C CA . VAL A 1 198 ? 3.294 2.437 -11.045 1.00 89.75 198 VAL A CA 1
ATOM 1591 C C . VAL A 1 198 ? 3.248 1.257 -12.017 1.00 89.75 198 VAL A C 1
ATOM 1593 O O . VAL A 1 198 ? 4.305 0.691 -12.299 1.00 89.75 198 VAL A O 1
ATOM 1596 N N . PHE A 1 199 ? 2.075 0.906 -12.550 1.00 90.12 199 PHE A N 1
ATOM 1597 C CA . PHE A 1 199 ? 1.948 -0.162 -13.545 1.00 90.12 199 PHE A CA 1
ATOM 1598 C C . PHE A 1 199 ? 2.651 0.171 -14.861 1.00 90.12 199 PHE A C 1
ATOM 1600 O O . PHE A 1 199 ? 3.399 -0.664 -15.361 1.00 90.12 199 PHE A O 1
ATOM 1607 N N . GLU A 1 200 ? 2.494 1.388 -15.379 1.00 87.62 200 GLU A N 1
ATOM 1608 C CA . GLU A 1 200 ? 3.174 1.852 -16.596 1.00 87.62 200 GLU A CA 1
ATOM 1609 C C . GLU A 1 200 ? 4.697 1.773 -16.453 1.00 87.62 200 GLU A C 1
ATOM 1611 O O . GLU A 1 200 ? 5.383 1.254 -17.332 1.00 87.62 200 GLU A O 1
ATOM 1616 N N . ARG A 1 201 ? 5.239 2.211 -15.311 1.00 88.00 201 ARG A N 1
ATOM 1617 C CA . ARG A 1 201 ? 6.679 2.131 -15.028 1.00 88.00 201 ARG A CA 1
ATOM 1618 C C . ARG A 1 201 ? 7.185 0.691 -14.976 1.00 88.00 201 ARG A C 1
ATOM 1620 O O . ARG A 1 201 ? 8.285 0.419 -15.442 1.00 88.00 201 ARG A O 1
ATOM 1627 N N . VAL A 1 202 ? 6.416 -0.208 -14.368 1.00 88.69 202 VAL A N 1
ATOM 1628 C CA . VAL A 1 202 ? 6.778 -1.629 -14.255 1.00 88.69 202 VAL A CA 1
ATOM 1629 C C . VAL A 1 202 ? 6.677 -2.314 -15.616 1.00 88.69 202 VAL A C 1
ATOM 1631 O O . VAL A 1 202 ? 7.524 -3.137 -15.937 1.00 88.69 202 VAL A O 1
ATOM 1634 N N . ALA A 1 203 ? 5.696 -1.941 -16.437 1.00 86.38 203 ALA A N 1
ATOM 1635 C CA . ALA A 1 203 ? 5.557 -2.432 -17.802 1.00 86.38 203 ALA A CA 1
ATOM 1636 C C . ALA A 1 203 ? 6.642 -1.889 -18.753 1.00 86.38 203 ALA A C 1
ATOM 1638 O O . ALA A 1 203 ? 7.006 -2.547 -19.722 1.00 86.38 203 ALA A O 1
ATOM 1639 N N . ALA A 1 204 ? 7.182 -0.700 -18.488 1.00 86.81 204 ALA A N 1
ATOM 1640 C CA . ALA A 1 204 ? 8.281 -0.131 -19.267 1.00 86.81 204 ALA A CA 1
ATOM 1641 C C . ALA A 1 204 ? 9.659 -0.740 -18.928 1.00 86.81 204 ALA A C 1
ATOM 1643 O O . ALA A 1 204 ? 10.640 -0.438 -19.608 1.00 86.81 204 ALA A O 1
ATOM 1644 N N . ASP A 1 205 ? 9.760 -1.556 -17.875 1.00 86.38 205 ASP A N 1
ATOM 1645 C CA . ASP A 1 205 ? 11.009 -2.200 -17.473 1.00 86.38 205 ASP A CA 1
ATOM 1646 C C . ASP A 1 205 ? 11.330 -3.385 -18.411 1.00 86.38 205 ASP A C 1
ATOM 1648 O O . ASP A 1 205 ? 10.526 -4.315 -18.514 1.00 86.38 205 ASP A O 1
ATOM 1652 N N . PRO A 1 206 ? 12.498 -3.391 -19.083 1.00 87.50 206 PRO A N 1
ATOM 1653 C CA . PRO A 1 206 ? 12.835 -4.403 -20.082 1.00 87.50 206 PRO A CA 1
ATOM 1654 C C . PRO A 1 206 ? 12.972 -5.824 -19.521 1.00 87.50 206 PRO A C 1
ATOM 1656 O O . PRO A 1 206 ? 12.786 -6.772 -20.284 1.00 87.50 206 PRO A O 1
ATOM 1659 N N . ASP A 1 207 ? 13.252 -6.006 -18.222 1.00 88.31 207 ASP A N 1
ATOM 1660 C CA . ASP A 1 207 ? 13.302 -7.358 -17.638 1.00 88.31 207 ASP A CA 1
ATOM 1661 C C . ASP A 1 207 ? 11.938 -7.823 -17.100 1.00 88.31 207 ASP A C 1
ATOM 1663 O O . ASP A 1 207 ? 11.860 -8.831 -16.393 1.00 88.31 207 ASP A O 1
ATOM 1667 N N . VAL A 1 208 ? 10.855 -7.086 -17.368 1.00 87.50 208 VAL A N 1
ATOM 1668 C CA . VAL A 1 208 ? 9.495 -7.499 -17.009 1.00 87.50 208 VAL A CA 1
ATOM 1669 C C . VAL A 1 208 ? 8.800 -8.110 -18.221 1.00 87.50 208 VAL A C 1
ATOM 1671 O O . VAL A 1 208 ? 8.514 -7.447 -19.215 1.00 87.50 208 VAL A O 1
ATOM 1674 N N . ASN A 1 209 ? 8.447 -9.391 -18.111 1.00 89.75 209 ASN A N 1
ATOM 1675 C CA . ASN A 1 209 ? 7.565 -10.036 -19.075 1.00 89.75 209 ASN A CA 1
ATOM 1676 C C . ASN A 1 209 ? 6.114 -9.582 -18.836 1.00 89.75 209 ASN A C 1
ATOM 1678 O O . ASN A 1 209 ? 5.494 -9.938 -17.831 1.00 89.75 209 ASN A O 1
ATOM 1682 N N . ILE A 1 210 ? 5.562 -8.814 -19.778 1.00 88.06 210 ILE A N 1
ATOM 1683 C CA . ILE A 1 210 ? 4.197 -8.272 -19.696 1.00 88.06 210 ILE A CA 1
ATOM 1684 C C . ILE A 1 210 ? 3.130 -9.366 -19.637 1.00 88.06 210 ILE A C 1
ATOM 1686 O O . ILE A 1 210 ? 2.134 -9.209 -18.932 1.00 88.06 210 ILE A O 1
ATOM 1690 N N . ALA A 1 211 ? 3.322 -10.481 -20.345 1.00 88.12 211 ALA A N 1
ATOM 1691 C CA . ALA A 1 211 ? 2.357 -11.574 -20.329 1.00 88.12 211 ALA A CA 1
ATOM 1692 C C . ALA A 1 211 ? 2.270 -12.207 -18.934 1.00 88.12 211 ALA A C 1
ATOM 1694 O O . ALA A 1 211 ? 1.171 -12.472 -18.447 1.00 88.12 211 ALA A O 1
ATOM 1695 N N . ASP A 1 212 ? 3.408 -12.390 -18.266 1.00 89.94 212 ASP A N 1
ATOM 1696 C CA . ASP A 1 212 ? 3.433 -12.928 -16.907 1.00 89.94 212 ASP A CA 1
ATOM 1697 C C . ASP A 1 212 ? 2.928 -11.912 -15.885 1.00 89.94 212 ASP A C 1
ATOM 1699 O O . ASP A 1 212 ? 2.132 -12.278 -15.024 1.00 89.94 212 ASP A O 1
ATOM 1703 N N . LEU A 1 213 ? 3.286 -10.628 -16.016 1.00 89.94 213 LEU A N 1
ATOM 1704 C CA . LEU A 1 213 ? 2.721 -9.563 -15.180 1.00 89.94 213 LEU A CA 1
ATOM 1705 C C . LEU A 1 213 ? 1.187 -9.550 -15.261 1.00 89.94 213 LEU A C 1
ATOM 1707 O O . LEU A 1 213 ? 0.518 -9.551 -14.228 1.00 89.94 213 LEU A O 1
ATOM 1711 N N . ASN A 1 214 ? 0.629 -9.601 -16.472 1.00 89.75 214 ASN A N 1
ATOM 1712 C CA . ASN A 1 214 ? -0.817 -9.628 -16.675 1.00 89.75 214 ASN A CA 1
ATOM 1713 C C . ASN A 1 2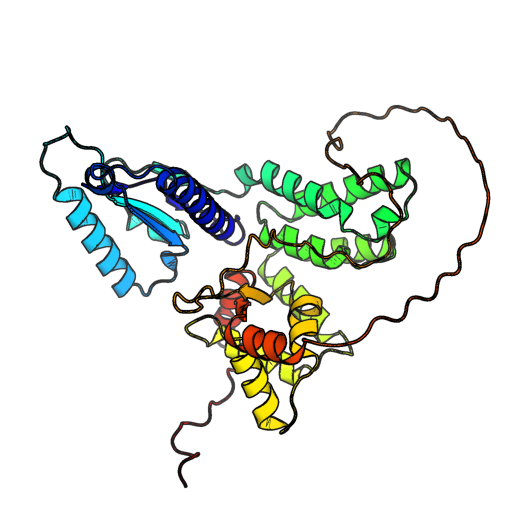14 ? -1.455 -10.871 -16.049 1.00 89.75 214 ASN A C 1
ATOM 1715 O O . ASN A 1 214 ? -2.487 -10.744 -15.390 1.00 89.75 214 ASN A O 1
ATOM 1719 N N . LYS A 1 215 ? -0.846 -12.058 -16.184 1.00 90.56 215 LYS A N 1
ATOM 1720 C CA . LYS A 1 215 ? -1.332 -13.272 -15.505 1.00 90.56 215 LYS A CA 1
ATOM 1721 C C . LYS A 1 215 ? -1.314 -13.100 -13.988 1.00 90.56 215 LYS A C 1
ATOM 1723 O O . LYS A 1 215 ? -2.325 -13.376 -13.350 1.00 90.56 215 LYS A O 1
ATOM 1728 N N . ILE A 1 216 ? -0.213 -12.614 -13.414 1.00 92.19 216 ILE A N 1
ATOM 1729 C CA . ILE A 1 216 ? -0.096 -12.401 -11.964 1.00 92.19 216 ILE A CA 1
ATOM 1730 C C . ILE A 1 216 ? -1.203 -11.464 -11.480 1.00 92.19 216 ILE A C 1
ATOM 1732 O O . ILE A 1 216 ? -1.958 -11.824 -10.578 1.00 92.19 216 ILE A O 1
ATOM 1736 N N . LEU A 1 217 ? -1.348 -10.296 -12.112 1.00 91.44 217 LEU A N 1
ATOM 1737 C CA . LEU A 1 217 ? -2.386 -9.329 -11.755 1.00 91.44 217 LEU A CA 1
ATOM 1738 C C . LEU A 1 217 ? -3.788 -9.932 -11.896 1.00 91.44 217 LEU A C 1
ATOM 1740 O O . LEU A 1 217 ? -4.614 -9.745 -11.005 1.00 91.44 217 LEU A O 1
ATOM 1744 N N . SER A 1 218 ? -4.038 -10.708 -12.954 1.00 89.69 218 SER A N 1
ATOM 1745 C CA . SER A 1 218 ? -5.317 -11.393 -13.176 1.00 89.69 218 SER A CA 1
ATOM 1746 C C . SER A 1 218 ? -5.671 -12.333 -12.035 1.00 89.69 218 SER A C 1
ATOM 1748 O O . SER A 1 218 ? -6.733 -12.223 -11.422 1.00 89.69 218 SER A O 1
ATOM 1750 N N . TRP A 1 219 ? -4.764 -13.260 -11.739 1.00 92.44 219 TRP A N 1
ATOM 1751 C CA . TRP A 1 219 ? -5.009 -14.322 -10.779 1.00 92.44 219 TRP A CA 1
ATOM 1752 C C . TRP A 1 219 ? -5.115 -13.774 -9.362 1.00 92.44 219 TRP A C 1
ATOM 1754 O O . TRP A 1 219 ? -6.056 -14.126 -8.656 1.00 92.44 219 TRP A O 1
ATOM 1764 N N . VAL A 1 220 ? -4.236 -12.847 -8.974 1.00 91.75 220 VAL A N 1
ATOM 1765 C CA . VAL A 1 220 ? -4.300 -12.200 -7.653 1.00 91.75 220 VAL A CA 1
ATOM 1766 C C . VAL A 1 220 ? -5.579 -11.360 -7.502 1.00 91.75 220 VAL A C 1
ATOM 1768 O O . VAL A 1 220 ? -6.160 -11.315 -6.419 1.00 91.75 220 VAL A O 1
ATOM 1771 N N . THR A 1 221 ? -6.079 -10.744 -8.580 1.00 88.94 221 THR A N 1
ATOM 1772 C CA . THR A 1 221 ? -7.352 -9.994 -8.561 1.00 88.94 221 THR A CA 1
ATOM 1773 C C . THR A 1 221 ? -8.560 -10.905 -8.392 1.00 88.94 221 THR A C 1
ATOM 1775 O O . THR A 1 221 ? -9.439 -10.617 -7.573 1.00 88.94 221 THR A O 1
ATOM 1778 N N . CYS A 1 222 ? -8.614 -12.002 -9.147 1.00 85.56 222 CYS A N 1
ATOM 1779 C CA . CYS A 1 222 ? -9.754 -12.917 -9.153 1.00 85.56 222 CYS A CA 1
ATOM 1780 C C . CYS A 1 222 ? -9.752 -13.910 -7.980 1.00 85.56 222 CYS A C 1
ATOM 1782 O O . CYS A 1 222 ? -10.788 -14.518 -7.694 1.00 85.56 222 CYS A O 1
ATOM 1784 N N . ALA A 1 223 ? -8.620 -14.091 -7.295 1.00 87.12 223 ALA A N 1
ATOM 1785 C CA . ALA A 1 223 ? -8.515 -15.025 -6.184 1.00 87.12 223 ALA A CA 1
ATOM 1786 C C . ALA A 1 223 ? -9.408 -14.616 -4.997 1.00 87.12 223 ALA A C 1
ATOM 1788 O O . ALA A 1 223 ? -9.511 -13.447 -4.612 1.00 87.12 223 ALA A O 1
ATOM 1789 N N . LYS A 1 224 ? -10.071 -15.618 -4.403 1.00 81.50 224 LYS A N 1
ATOM 1790 C CA . LYS A 1 224 ? -10.935 -15.451 -3.217 1.00 81.50 224 LYS A CA 1
ATOM 1791 C C . LYS A 1 224 ? -10.151 -15.357 -1.907 1.00 81.50 224 LYS A C 1
ATOM 1793 O O . LYS A 1 224 ? -10.679 -14.848 -0.927 1.00 81.50 224 LYS A O 1
ATOM 1798 N N . ARG A 1 225 ? -8.924 -15.873 -1.901 1.00 86.00 225 ARG A N 1
ATOM 1799 C CA . ARG A 1 225 ? -7.953 -15.810 -0.806 1.00 86.00 225 ARG A CA 1
ATOM 1800 C C . ARG A 1 225 ? -6.592 -15.398 -1.376 1.00 86.00 225 ARG A C 1
ATOM 1802 O O . ARG A 1 225 ? -6.427 -15.516 -2.594 1.00 86.00 225 ARG A O 1
ATOM 1809 N N . PRO A 1 226 ? -5.634 -14.952 -0.549 1.00 88.75 226 PRO A N 1
ATOM 1810 C CA . PRO A 1 226 ? -4.248 -14.831 -0.985 1.00 88.75 226 PRO A CA 1
ATOM 1811 C C . PRO A 1 226 ? -3.771 -16.123 -1.667 1.00 88.75 226 PRO A C 1
ATOM 1813 O O . PRO A 1 226 ? -4.118 -17.232 -1.243 1.00 88.75 226 PRO A O 1
ATOM 1816 N N . LEU A 1 227 ? -3.040 -15.972 -2.770 1.00 91.25 227 LEU A N 1
ATOM 1817 C CA . LEU A 1 227 ? -2.480 -17.104 -3.510 1.00 91.25 227 LEU A CA 1
ATOM 1818 C C . LEU A 1 227 ? -1.166 -17.518 -2.870 1.00 91.25 227 LEU A C 1
ATOM 1820 O O . LEU A 1 227 ? -0.375 -16.657 -2.507 1.00 91.25 227 LEU A O 1
ATOM 1824 N N . LEU A 1 228 ? -0.895 -18.811 -2.779 1.00 92.81 228 LEU A N 1
ATOM 1825 C CA . LEU A 1 228 ? 0.423 -19.269 -2.363 1.00 92.81 228 LEU A CA 1
ATOM 1826 C C . LEU A 1 228 ? 1.444 -19.008 -3.477 1.00 92.81 228 LEU A C 1
ATOM 1828 O O . LEU A 1 228 ? 1.116 -19.059 -4.667 1.00 92.81 228 LEU A O 1
ATOM 1832 N N . LEU A 1 229 ? 2.702 -18.779 -3.102 1.00 92.44 229 LEU A N 1
ATOM 1833 C CA . LEU A 1 229 ? 3.794 -18.583 -4.056 1.00 92.44 229 LEU A CA 1
ATOM 1834 C C . LEU A 1 229 ? 3.904 -19.755 -5.038 1.00 92.44 229 LEU A C 1
ATOM 1836 O O . LEU A 1 229 ? 4.042 -19.525 -6.240 1.00 92.44 229 LEU A O 1
ATOM 1840 N N . GLY A 1 230 ? 3.752 -20.993 -4.559 1.00 90.56 230 GLY A N 1
ATOM 1841 C CA . GLY A 1 230 ? 3.754 -22.171 -5.425 1.00 90.56 230 GLY A CA 1
ATOM 1842 C C . GLY A 1 230 ? 2.543 -22.281 -6.354 1.00 90.56 230 GLY A C 1
ATOM 1843 O O . GLY A 1 230 ? 2.679 -22.793 -7.465 1.00 90.56 230 GLY A O 1
ATOM 1844 N N . GLU A 1 231 ? 1.376 -21.760 -5.961 1.00 92.38 231 GLU A N 1
ATOM 1845 C CA . GLU A 1 231 ? 0.210 -21.694 -6.854 1.00 92.38 231 GLU A CA 1
ATOM 1846 C C . GLU A 1 231 ? 0.481 -20.733 -8.011 1.00 92.38 231 GLU A C 1
ATOM 1848 O O . GLU A 1 231 ? 0.222 -21.061 -9.170 1.00 92.38 231 GLU A O 1
ATOM 1853 N N . LEU A 1 232 ? 1.050 -19.564 -7.704 1.00 92.75 232 LEU A N 1
ATOM 1854 C CA . LEU A 1 232 ? 1.381 -18.570 -8.716 1.00 92.75 232 LEU A CA 1
ATOM 1855 C C . LEU A 1 232 ? 2.488 -19.052 -9.663 1.00 92.75 232 LEU A C 1
ATOM 1857 O O . LEU A 1 232 ? 2.374 -18.850 -10.870 1.00 92.75 232 LEU A O 1
ATOM 1861 N N . ASP A 1 233 ? 3.520 -19.719 -9.143 1.00 91.56 233 ASP A N 1
ATOM 1862 C CA . ASP A 1 233 ? 4.574 -20.316 -9.974 1.00 91.56 233 ASP A CA 1
ATOM 1863 C C . ASP A 1 233 ? 4.006 -21.380 -10.923 1.00 91.56 233 ASP A C 1
ATOM 1865 O O . ASP A 1 233 ? 4.256 -21.341 -12.128 1.00 91.56 233 ASP A O 1
ATOM 1869 N N . THR A 1 234 ? 3.125 -22.249 -10.414 1.00 90.62 234 THR A N 1
ATOM 1870 C CA . THR A 1 234 ? 2.435 -23.260 -11.231 1.00 90.62 234 THR A CA 1
ATOM 1871 C C . THR A 1 234 ? 1.621 -22.607 -12.349 1.00 90.62 234 THR A C 1
ATOM 1873 O O . THR A 1 234 ? 1.712 -23.020 -13.504 1.00 90.62 234 THR A O 1
ATOM 1876 N N . ILE A 1 235 ? 0.860 -21.553 -12.039 1.00 91.38 235 ILE A N 1
ATOM 1877 C CA . ILE A 1 235 ? 0.072 -20.794 -13.023 1.00 91.38 235 ILE A CA 1
ATOM 1878 C C . ILE A 1 235 ? 0.956 -20.243 -14.151 1.00 91.38 235 ILE A C 1
ATOM 1880 O O . ILE A 1 235 ? 0.556 -20.274 -15.319 1.00 91.38 235 ILE A O 1
ATOM 1884 N N . LEU A 1 236 ? 2.140 -19.726 -13.817 1.00 90.56 236 LEU A N 1
ATOM 1885 C CA . LEU A 1 236 ? 3.073 -19.177 -14.801 1.00 90.56 236 LEU A CA 1
ATOM 1886 C C . LEU A 1 236 ? 3.775 -20.262 -15.621 1.00 90.56 236 LEU A C 1
ATOM 1888 O O . LEU A 1 236 ? 4.053 -20.022 -16.794 1.00 90.56 236 LEU A O 1
ATOM 1892 N N . MET A 1 237 ? 3.991 -21.443 -15.040 1.00 89.94 237 MET A N 1
ATOM 1893 C CA . MET A 1 237 ? 4.584 -22.601 -15.709 1.00 89.94 237 MET A CA 1
ATOM 1894 C C . MET A 1 237 ? 3.642 -23.245 -16.738 1.00 89.94 237 MET A C 1
ATOM 1896 O O . MET A 1 237 ? 4.113 -23.760 -17.749 1.00 89.94 237 MET A O 1
ATOM 1900 N N . LEU A 1 238 ? 2.317 -23.216 -16.530 1.00 87.81 238 LEU A N 1
ATOM 1901 C CA . LEU A 1 238 ? 1.346 -23.908 -17.400 1.00 87.81 238 LEU A CA 1
ATOM 1902 C C . LEU A 1 238 ? 1.504 -23.622 -18.912 1.00 87.81 238 LEU A C 1
ATOM 1904 O O . LEU A 1 238 ? 1.404 -24.569 -19.692 1.00 87.81 238 LEU A O 1
ATOM 1908 N N . PRO A 1 239 ? 1.746 -22.377 -19.372 1.00 85.06 239 PRO A N 1
ATOM 1909 C CA . PRO A 1 239 ? 1.858 -22.090 -20.804 1.00 85.06 239 PRO A CA 1
ATOM 1910 C C . PRO A 1 239 ? 3.225 -22.428 -21.411 1.00 85.06 239 PRO A C 1
ATOM 1912 O O . PRO A 1 239 ? 3.307 -22.631 -22.619 1.00 85.06 239 PRO A O 1
ATOM 1915 N N . THR A 1 240 ? 4.294 -22.428 -20.611 1.00 85.81 240 THR A N 1
ATOM 1916 C CA . THR A 1 240 ? 5.683 -22.570 -21.087 1.00 85.81 240 THR A CA 1
ATOM 1917 C C . THR A 1 240 ? 6.260 -23.959 -20.825 1.00 85.81 240 THR A C 1
ATOM 1919 O O . THR A 1 240 ? 7.182 -24.372 -21.519 1.00 85.81 240 THR A O 1
ATOM 1922 N N . GLY A 1 241 ? 5.733 -24.681 -19.833 1.00 85.69 241 GLY A N 1
ATOM 1923 C CA . GLY A 1 241 ? 6.326 -25.911 -19.309 1.00 85.69 241 GLY A CA 1
ATOM 1924 C C . GLY A 1 241 ? 7.594 -25.684 -18.476 1.00 85.69 241 GLY A C 1
ATOM 1925 O O . GLY A 1 241 ? 8.214 -26.658 -18.055 1.00 85.69 241 GLY A O 1
ATOM 1926 N N . GLU A 1 242 ? 7.974 -24.429 -18.219 1.00 83.50 242 GLU A N 1
ATOM 1927 C CA . GLU A 1 242 ? 9.217 -24.047 -17.539 1.00 83.50 242 GLU A CA 1
ATOM 1928 C C . GLU A 1 242 ? 8.930 -23.189 -16.292 1.00 83.50 242 GLU A C 1
ATOM 1930 O O . GLU A 1 242 ? 8.081 -22.293 -16.359 1.00 83.50 242 GLU A O 1
ATOM 1935 N N . PRO A 1 243 ? 9.619 -23.429 -15.158 1.00 83.38 243 PRO A N 1
ATOM 1936 C CA . PRO A 1 243 ? 9.412 -22.671 -13.925 1.00 83.38 243 PRO A CA 1
ATOM 1937 C C . PRO A 1 243 ? 9.961 -21.244 -14.031 1.00 83.38 243 PRO A C 1
ATOM 1939 O O . PRO A 1 243 ? 11.004 -21.004 -14.651 1.00 83.38 243 PRO A O 1
ATOM 1942 N N . ASN A 1 244 ? 9.320 -20.289 -13.351 1.00 85.06 244 ASN A N 1
ATOM 1943 C CA . ASN A 1 244 ? 9.821 -18.919 -13.305 1.00 85.06 244 ASN A CA 1
ATOM 1944 C C . ASN A 1 244 ? 10.790 -18.747 -12.126 1.00 85.06 244 ASN A C 1
ATOM 1946 O O . ASN A 1 244 ? 10.429 -18.291 -11.040 1.00 85.06 244 ASN A O 1
ATOM 1950 N N . LEU A 1 245 ? 12.069 -19.046 -12.367 1.00 85.56 245 LEU A N 1
ATOM 1951 C CA . LEU A 1 245 ? 13.130 -18.994 -11.345 1.00 85.56 245 LEU A CA 1
ATOM 1952 C C . LEU A 1 245 ? 13.321 -17.599 -10.723 1.00 85.56 245 LEU A C 1
ATOM 1954 O O . LEU A 1 245 ? 13.903 -17.452 -9.649 1.00 85.56 245 LEU A O 1
ATOM 1958 N N . SER A 1 246 ? 12.843 -16.556 -11.403 1.00 86.62 246 SER A N 1
ATOM 1959 C CA . SER A 1 246 ? 12.927 -15.172 -10.950 1.00 86.62 246 SER A CA 1
ATOM 1960 C C . SER A 1 246 ? 11.689 -14.674 -10.212 1.00 86.62 246 SER A C 1
ATOM 1962 O O . SER A 1 246 ? 11.746 -13.564 -9.680 1.00 86.62 246 SER A O 1
ATOM 1964 N N . LEU A 1 247 ? 10.610 -15.463 -10.125 1.00 90.00 247 LEU A N 1
ATOM 1965 C CA . LEU A 1 247 ? 9.307 -15.011 -9.631 1.00 90.00 247 LEU A CA 1
ATOM 1966 C C . LEU A 1 247 ? 9.405 -14.363 -8.248 1.00 90.00 247 LEU A C 1
ATOM 1968 O O . LEU A 1 247 ? 9.021 -13.206 -8.078 1.00 90.00 247 LEU A O 1
ATOM 1972 N N . ARG A 1 248 ? 10.013 -15.054 -7.278 1.00 89.38 248 ARG A N 1
ATOM 1973 C CA . ARG A 1 248 ? 10.204 -14.538 -5.912 1.00 89.38 248 ARG A CA 1
ATOM 1974 C C . ARG A 1 248 ? 10.972 -13.214 -5.903 1.00 89.38 248 ARG A C 1
ATOM 1976 O O . ARG A 1 248 ? 10.560 -12.252 -5.253 1.00 89.38 248 ARG A O 1
ATOM 1983 N N . ARG A 1 249 ? 12.069 -13.131 -6.662 1.00 89.19 249 ARG A N 1
ATOM 1984 C CA . ARG A 1 249 ? 12.896 -11.916 -6.770 1.00 89.19 249 ARG A CA 1
ATOM 1985 C C . ARG A 1 249 ? 12.124 -10.767 -7.421 1.00 89.19 249 ARG A C 1
ATOM 1987 O O . ARG A 1 249 ? 12.254 -9.624 -6.984 1.00 89.19 249 ARG A O 1
ATOM 1994 N N . MET A 1 250 ? 11.301 -11.051 -8.429 1.00 90.25 250 MET A N 1
ATOM 1995 C CA . MET A 1 250 ? 10.444 -10.057 -9.080 1.00 90.25 250 MET A CA 1
ATOM 1996 C C . MET A 1 250 ? 9.361 -9.541 -8.130 1.00 90.25 250 MET A C 1
ATOM 1998 O O . MET A 1 250 ? 9.204 -8.323 -8.016 1.00 90.25 250 MET A O 1
ATOM 2002 N N . LEU A 1 251 ? 8.689 -10.436 -7.396 1.00 91.88 251 LEU A N 1
ATOM 2003 C CA . LEU A 1 251 ? 7.669 -10.089 -6.402 1.00 91.88 251 LEU A CA 1
ATOM 2004 C C . LEU A 1 251 ? 8.252 -9.235 -5.263 1.00 91.88 251 LEU A C 1
ATOM 2006 O O . LEU A 1 251 ? 7.704 -8.177 -4.958 1.00 91.88 251 LEU A O 1
ATOM 2010 N N . ARG A 1 252 ? 9.415 -9.618 -4.707 1.00 89.00 252 ARG A N 1
ATOM 2011 C CA . ARG A 1 252 ? 10.128 -8.853 -3.656 1.00 89.00 252 ARG A CA 1
ATOM 2012 C C . ARG A 1 252 ? 10.737 -7.543 -4.157 1.00 89.00 252 ARG A C 1
ATOM 2014 O O . ARG A 1 252 ? 10.975 -6.621 -3.382 1.00 89.00 252 ARG A O 1
ATOM 2021 N N . GLY A 1 253 ? 11.061 -7.478 -5.443 1.00 88.56 253 GLY A N 1
ATOM 2022 C CA . GLY A 1 253 ? 11.828 -6.390 -6.035 1.00 88.56 253 GLY A CA 1
ATOM 2023 C C . GLY A 1 253 ? 10.958 -5.416 -6.815 1.00 88.56 253 GLY A C 1
ATOM 2024 O O . GLY A 1 253 ? 10.631 -4.325 -6.333 1.00 88.56 253 GLY A O 1
ATOM 2025 N N . LYS A 1 254 ? 10.648 -5.796 -8.056 1.00 88.00 254 LYS A N 1
ATOM 2026 C CA . LYS A 1 254 ? 9.982 -4.944 -9.051 1.00 88.00 254 LYS A CA 1
ATOM 2027 C C . LYS A 1 254 ? 8.507 -4.724 -8.724 1.00 88.00 254 LYS A C 1
ATOM 2029 O O . LYS A 1 254 ? 8.002 -3.628 -8.951 1.00 88.00 254 LYS A O 1
ATOM 2034 N N . PHE A 1 255 ? 7.842 -5.730 -8.155 1.00 92.06 255 PHE A N 1
ATOM 2035 C CA . PHE A 1 255 ? 6.404 -5.690 -7.882 1.00 92.06 255 PHE A CA 1
ATOM 2036 C C . PHE A 1 255 ? 6.056 -5.313 -6.438 1.00 92.06 255 PHE A C 1
ATOM 2038 O O . PHE A 1 255 ? 4.886 -5.100 -6.144 1.00 92.06 255 PHE A O 1
ATOM 2045 N N . ALA A 1 256 ? 7.040 -5.137 -5.551 1.00 88.69 256 ALA A N 1
ATOM 2046 C CA . ALA A 1 256 ? 6.819 -4.875 -4.122 1.00 88.69 256 ALA A CA 1
ATOM 2047 C C . ALA A 1 256 ? 6.011 -3.601 -3.807 1.00 88.69 256 ALA A C 1
ATOM 2049 O O . ALA A 1 256 ? 5.440 -3.471 -2.724 1.00 88.69 256 ALA A O 1
ATOM 2050 N N . SER A 1 257 ? 5.922 -2.656 -4.750 1.00 87.69 257 SER A N 1
ATOM 2051 C CA . SER A 1 257 ? 5.054 -1.486 -4.589 1.00 87.69 257 SER A CA 1
ATOM 2052 C C . SER A 1 257 ? 3.569 -1.869 -4.589 1.00 87.69 257 SER A C 1
ATOM 2054 O O . SER A 1 257 ? 2.774 -1.228 -3.904 1.00 87.69 257 SER A O 1
ATOM 2056 N N . PHE A 1 258 ? 3.182 -2.922 -5.320 1.00 90.25 258 PHE A N 1
ATOM 2057 C CA . PHE A 1 258 ? 1.784 -3.342 -5.473 1.00 90.25 258 PHE A CA 1
ATOM 2058 C C . PHE A 1 258 ? 1.489 -4.785 -5.037 1.00 90.25 258 PHE A C 1
ATOM 2060 O O . PHE A 1 258 ? 0.329 -5.108 -4.810 1.00 90.25 258 PHE A O 1
ATOM 2067 N N . ILE A 1 259 ? 2.498 -5.629 -4.834 1.00 92.38 259 ILE A N 1
ATOM 2068 C CA . ILE A 1 259 ? 2.369 -6.977 -4.275 1.00 92.38 259 ILE A CA 1
ATOM 2069 C C . ILE A 1 259 ? 2.951 -7.010 -2.865 1.00 92.38 259 ILE A C 1
ATOM 2071 O O . ILE A 1 259 ? 4.011 -6.443 -2.604 1.00 92.38 259 ILE A O 1
ATOM 2075 N N . ASN A 1 260 ? 2.252 -7.694 -1.968 1.00 90.00 260 ASN A N 1
ATOM 2076 C CA . ASN A 1 260 ? 2.740 -8.081 -0.658 1.00 90.00 260 ASN A CA 1
ATOM 2077 C C . ASN A 1 260 ? 3.003 -9.588 -0.619 1.00 90.00 260 ASN A C 1
ATOM 2079 O O . ASN A 1 260 ? 2.260 -10.366 -1.220 1.00 90.00 260 ASN A O 1
ATOM 2083 N N . MET A 1 261 ? 4.041 -9.971 0.120 1.00 89.25 261 MET A N 1
ATOM 2084 C CA . MET A 1 261 ? 4.344 -11.360 0.445 1.00 89.25 261 MET A CA 1
ATOM 2085 C C . MET A 1 261 ? 4.348 -11.503 1.963 1.00 89.25 261 MET A C 1
ATOM 2087 O O . MET A 1 261 ? 5.070 -10.770 2.640 1.00 89.25 261 MET A O 1
ATOM 2091 N N . SER A 1 262 ? 3.542 -12.418 2.491 1.00 85.19 262 SER A N 1
ATOM 2092 C CA . SER A 1 262 ? 3.433 -12.690 3.929 1.00 85.19 262 SER A CA 1
ATOM 2093 C C . SER A 1 262 ? 3.546 -14.182 4.203 1.00 85.19 262 SER A C 1
ATOM 2095 O O . SER A 1 262 ? 3.064 -14.988 3.414 1.00 85.19 262 SER A O 1
ATOM 2097 N N . ARG A 1 263 ? 4.173 -14.558 5.320 1.00 80.38 263 ARG A N 1
ATOM 2098 C CA . ARG A 1 263 ? 4.245 -15.958 5.751 1.00 80.38 263 ARG A CA 1
ATOM 2099 C C . ARG A 1 263 ? 2.895 -16.364 6.349 1.00 80.38 263 ARG A C 1
ATOM 2101 O O . ARG A 1 263 ? 2.397 -15.723 7.271 1.00 80.38 263 ARG A O 1
ATOM 2108 N N . PHE A 1 264 ? 2.304 -17.403 5.785 1.00 64.75 264 PHE A N 1
ATOM 2109 C CA . PHE A 1 264 ? 1.156 -18.132 6.286 1.00 64.75 264 PHE A CA 1
ATOM 2110 C C . PHE A 1 264 ? 1.606 -18.962 7.482 1.00 64.75 264 PHE A C 1
ATOM 2112 O O . PHE A 1 264 ? 2.405 -19.887 7.341 1.00 64.75 264 PHE A O 1
ATOM 2119 N N . VAL A 1 265 ? 1.103 -18.608 8.661 1.00 55.88 265 VAL A N 1
ATOM 2120 C CA . VAL A 1 265 ? 1.253 -19.416 9.872 1.00 55.88 265 VAL A CA 1
ATOM 2121 C C . VAL A 1 265 ? 0.047 -20.351 9.912 1.00 55.88 265 VAL A C 1
ATOM 2123 O O . VAL A 1 265 ? -1.015 -19.981 10.407 1.00 55.88 265 VAL A O 1
ATOM 2126 N N . GLY A 1 266 ? 0.169 -21.519 9.283 1.00 46.81 266 GLY A N 1
ATOM 2127 C CA . GLY A 1 266 ? -0.796 -22.604 9.452 1.00 46.81 266 GLY A CA 1
ATOM 2128 C C . GLY A 1 266 ? -0.522 -23.328 10.769 1.00 46.81 266 GLY A C 1
ATOM 2129 O O . GLY A 1 266 ? 0.635 -23.552 11.099 1.00 46.81 266 GLY A O 1
ATOM 2130 N N . GLU A 1 267 ? -1.569 -23.703 11.503 1.00 41.66 267 GLU A N 1
ATOM 2131 C CA . GLU A 1 267 ? -1.506 -24.363 12.823 1.00 41.66 267 GLU A CA 1
ATOM 2132 C C . GLU A 1 267 ? -0.861 -25.776 12.832 1.00 41.66 267 GLU A C 1
ATOM 2134 O O . GLU A 1 267 ? -0.892 -26.426 13.866 1.00 41.66 267 GLU A O 1
ATOM 2139 N N . ASP A 1 268 ? -0.246 -26.249 11.738 1.00 41.25 268 ASP A N 1
ATOM 2140 C CA . ASP A 1 268 ? 0.244 -27.637 11.592 1.00 41.25 268 ASP A CA 1
ATOM 2141 C C . ASP A 1 268 ? 1.744 -27.764 11.225 1.00 41.25 268 ASP A C 1
ATOM 2143 O O . ASP A 1 268 ? 2.163 -28.786 10.678 1.00 41.25 268 ASP A O 1
ATOM 2147 N N . SER A 1 269 ? 2.583 -26.760 11.494 1.00 39.56 269 SER A N 1
ATOM 2148 C CA . SER A 1 269 ? 4.043 -26.961 11.479 1.00 39.56 269 SER A CA 1
ATOM 2149 C C . SER A 1 269 ? 4.573 -26.949 12.909 1.00 39.56 269 SER A C 1
ATOM 2151 O O . SER A 1 269 ? 4.753 -25.877 13.483 1.00 39.56 269 SER A O 1
ATOM 2153 N N . ASP A 1 270 ? 4.823 -28.141 13.459 1.00 37.50 270 ASP A N 1
ATOM 2154 C CA . ASP A 1 270 ? 5.595 -28.397 14.690 1.00 37.50 270 ASP A CA 1
ATOM 2155 C C . ASP A 1 270 ? 7.086 -28.017 14.522 1.00 37.50 270 ASP A C 1
ATOM 2157 O O . ASP A 1 270 ? 7.984 -28.747 14.940 1.00 37.50 270 ASP A O 1
ATOM 2161 N N . ASP A 1 271 ? 7.365 -26.879 13.891 1.00 38.62 271 ASP A N 1
ATOM 2162 C CA . ASP A 1 271 ? 8.710 -26.335 13.786 1.00 38.62 271 ASP A CA 1
ATOM 2163 C C . ASP A 1 271 ? 8.860 -25.299 14.906 1.00 38.62 271 ASP A C 1
ATOM 2165 O O . ASP A 1 271 ? 8.432 -24.146 14.803 1.00 38.62 271 ASP A O 1
ATOM 2169 N N . GLU A 1 272 ? 9.408 -25.764 16.031 1.00 42.38 272 GLU A N 1
ATOM 2170 C CA . GLU A 1 272 ? 10.006 -24.923 17.065 1.00 42.38 272 GLU A CA 1
ATOM 2171 C C . GLU A 1 272 ? 11.184 -24.157 16.445 1.00 42.38 272 GLU A C 1
ATOM 2173 O O . GLU A 1 272 ? 12.325 -24.586 16.562 1.00 42.38 272 GLU A O 1
ATOM 2178 N N . ASP A 1 273 ? 10.916 -23.031 15.784 1.00 32.94 273 ASP A N 1
ATOM 2179 C CA . ASP A 1 273 ? 11.959 -22.075 15.419 1.00 32.94 273 ASP A CA 1
ATOM 2180 C C . ASP A 1 273 ? 11.672 -20.705 16.039 1.00 32.94 273 ASP A C 1
ATOM 2182 O O . ASP A 1 273 ? 10.622 -20.077 15.871 1.00 32.94 273 ASP A O 1
ATOM 2186 N N . GLU A 1 274 ? 12.654 -20.299 16.835 1.00 38.59 274 GLU A N 1
ATOM 2187 C CA . GLU A 1 274 ? 12.743 -19.089 17.630 1.00 38.59 274 GLU A CA 1
ATOM 2188 C C . GLU A 1 274 ? 12.593 -17.819 16.774 1.00 38.59 274 GLU A C 1
ATOM 2190 O O . GLU A 1 274 ? 13.118 -17.722 15.671 1.00 38.59 274 GLU A O 1
ATOM 2195 N N . ASN A 1 275 ? 11.893 -16.824 17.330 1.00 31.25 275 ASN A N 1
ATOM 2196 C CA . ASN A 1 275 ? 11.965 -15.388 17.030 1.00 31.25 275 ASN A CA 1
ATOM 2197 C C . ASN A 1 275 ? 12.754 -14.965 15.769 1.00 31.25 275 ASN A C 1
ATOM 2199 O O . ASN A 1 275 ? 13.872 -14.460 15.871 1.00 31.25 275 ASN A O 1
ATOM 2203 N N . GLU A 1 276 ? 12.124 -15.010 14.594 1.00 33.03 276 GLU A N 1
ATOM 2204 C CA . GLU A 1 276 ? 12.551 -14.169 13.473 1.00 33.03 276 GLU A CA 1
ATOM 2205 C C . GLU A 1 276 ? 11.940 -12.772 13.637 1.00 33.03 276 GLU A C 1
ATOM 2207 O O . GLU A 1 276 ? 10.794 -12.492 13.263 1.00 33.03 276 GLU A O 1
ATOM 2212 N N . GLU A 1 277 ? 12.729 -11.868 14.222 1.00 30.70 277 GLU A N 1
ATOM 2213 C CA . GLU A 1 277 ? 12.558 -10.440 13.992 1.00 30.70 277 GLU A CA 1
ATOM 2214 C C . GLU A 1 277 ? 12.565 -10.176 12.482 1.00 30.70 277 GLU A C 1
ATOM 2216 O O . GLU A 1 277 ? 13.323 -10.764 11.714 1.00 30.70 277 GLU A O 1
ATOM 2221 N N . VAL A 1 278 ? 11.679 -9.287 12.043 1.00 29.23 278 VAL A N 1
ATOM 2222 C CA . VAL A 1 278 ? 11.541 -8.890 10.643 1.00 29.23 278 VAL A CA 1
ATOM 2223 C C . VAL A 1 278 ? 12.849 -8.236 10.186 1.00 29.23 278 VAL A C 1
ATOM 2225 O O . VAL A 1 278 ? 13.032 -7.034 10.375 1.00 29.23 278 VAL A O 1
ATOM 2228 N N . GLU A 1 279 ? 13.748 -9.010 9.573 1.00 29.39 279 GLU A N 1
ATOM 2229 C CA . GLU A 1 279 ? 14.934 -8.475 8.905 1.00 29.39 279 GLU A CA 1
ATOM 2230 C C . GLU A 1 279 ? 14.501 -7.636 7.697 1.00 29.39 279 GLU A C 1
ATOM 2232 O O . GLU A 1 279 ? 14.156 -8.109 6.604 1.00 29.39 279 GLU A O 1
ATOM 2237 N N . GLU A 1 280 ? 14.505 -6.327 7.923 1.00 30.77 280 GLU A N 1
ATOM 2238 C CA . GLU A 1 280 ? 14.519 -5.328 6.877 1.00 30.77 280 GLU A CA 1
ATOM 2239 C C . GLU A 1 280 ? 15.805 -5.497 6.050 1.00 30.77 280 GLU A C 1
ATOM 2241 O O . GLU A 1 280 ? 16.885 -5.764 6.562 1.00 30.77 280 GLU A O 1
ATOM 2246 N N . VAL A 1 281 ? 15.657 -5.385 4.733 1.00 29.84 281 VAL A N 1
ATOM 2247 C CA . VAL A 1 281 ? 16.645 -5.715 3.700 1.00 29.84 281 VAL A CA 1
ATOM 2248 C C . VAL A 1 281 ? 18.042 -5.134 3.988 1.00 29.84 281 VAL A C 1
ATOM 2250 O O . VAL A 1 281 ? 18.317 -3.982 3.647 1.00 29.84 281 VAL A O 1
ATOM 2253 N N . VAL A 1 282 ? 18.953 -5.958 4.511 1.00 28.72 282 VAL A N 1
ATOM 2254 C CA . VAL A 1 282 ? 20.399 -5.698 4.495 1.00 28.72 282 VAL A CA 1
ATOM 2255 C C . VAL A 1 282 ? 20.954 -6.204 3.163 1.00 28.72 282 VAL A C 1
ATOM 2257 O O . VAL A 1 282 ? 21.035 -7.401 2.904 1.00 28.72 282 VAL A O 1
ATOM 2260 N N . LEU A 1 283 ? 21.309 -5.275 2.276 1.00 32.72 283 LEU A N 1
ATOM 2261 C CA . LEU A 1 283 ? 22.273 -5.546 1.211 1.00 32.72 283 LEU A CA 1
ATOM 2262 C C . LEU A 1 283 ? 23.658 -5.270 1.812 1.00 32.72 283 LEU A C 1
ATOM 2264 O O . LEU A 1 283 ? 23.851 -4.181 2.350 1.00 32.72 283 LEU A O 1
ATOM 2268 N N . GLY A 1 284 ? 24.560 -6.263 1.755 1.00 28.92 284 GLY A N 1
ATOM 2269 C CA . GLY A 1 284 ? 25.957 -6.186 2.225 1.00 28.92 284 GLY A CA 1
ATOM 2270 C C . GLY A 1 284 ? 26.679 -4.936 1.704 1.00 28.92 284 GLY A C 1
ATOM 2271 O O . GLY A 1 284 ? 26.293 -4.379 0.682 1.00 28.92 284 GLY A O 1
ATOM 2272 N N . GLU A 1 285 ? 27.673 -4.376 2.383 1.00 28.14 285 GLU A N 1
ATOM 2273 C CA . GLU A 1 285 ? 28.842 -4.968 3.039 1.00 28.14 285 GLU A CA 1
ATOM 2274 C C . GLU A 1 285 ? 29.200 -4.109 4.273 1.00 28.14 285 GLU A C 1
ATOM 2276 O O . GLU A 1 285 ? 28.845 -2.931 4.349 1.00 28.14 285 GLU A O 1
ATOM 2281 N N . ARG A 1 286 ? 29.825 -4.704 5.291 1.00 32.62 286 ARG A N 1
ATOM 2282 C CA . ARG A 1 286 ? 29.947 -4.125 6.637 1.00 32.62 286 ARG A CA 1
ATOM 2283 C C . ARG A 1 286 ? 31.051 -3.057 6.678 1.00 32.62 286 ARG A C 1
ATOM 2285 O O . ARG A 1 286 ? 32.223 -3.393 6.790 1.00 32.62 286 ARG A O 1
ATOM 2292 N N . VAL A 1 287 ? 30.664 -1.783 6.673 1.00 28.92 287 VAL A N 1
ATOM 2293 C CA . VAL A 1 287 ? 31.448 -0.687 7.268 1.00 28.92 287 VAL A CA 1
ATOM 2294 C C . VAL A 1 287 ? 30.553 -0.052 8.327 1.00 28.92 287 VAL A C 1
ATOM 2296 O O . VAL A 1 287 ? 29.425 0.338 8.026 1.00 28.92 287 VAL A O 1
ATOM 2299 N N . GLU A 1 288 ? 31.002 -0.030 9.584 1.00 33.12 288 GLU A N 1
ATOM 2300 C CA . GLU A 1 288 ? 30.270 0.622 10.674 1.00 33.12 288 GLU A CA 1
ATOM 2301 C C . GLU A 1 288 ? 30.231 2.139 10.443 1.00 33.12 288 GLU A C 1
ATOM 2303 O O . GLU A 1 288 ? 31.109 2.872 10.887 1.00 33.12 288 GLU A O 1
ATOM 2308 N N . GLU A 1 289 ? 29.195 2.623 9.758 1.00 34.38 289 GLU A N 1
ATOM 2309 C CA . GLU A 1 289 ? 28.815 4.033 9.790 1.00 34.38 289 GLU A CA 1
ATOM 2310 C C . GLU A 1 289 ? 27.557 4.225 10.641 1.00 34.38 289 GLU A C 1
ATOM 2312 O O . GLU A 1 289 ? 26.577 3.482 10.547 1.00 34.38 289 GLU A O 1
ATOM 2317 N N . THR A 1 290 ? 27.584 5.253 11.487 1.00 35.91 290 THR A N 1
ATOM 2318 C CA . THR A 1 290 ? 26.463 5.671 12.337 1.00 35.91 290 THR A CA 1
ATOM 2319 C C . THR A 1 290 ? 25.155 5.795 11.534 1.00 35.91 290 THR A C 1
ATOM 2321 O O . THR A 1 290 ? 25.171 6.434 10.477 1.00 35.91 290 THR A O 1
ATOM 2324 N N . PRO A 1 291 ? 24.008 5.272 12.019 1.00 46.00 291 PRO A N 1
ATOM 2325 C CA . PRO A 1 291 ? 22.740 5.354 11.296 1.00 46.00 291 PRO A CA 1
ATOM 2326 C C . PRO A 1 291 ? 22.362 6.801 10.961 1.00 46.00 291 PRO A C 1
ATOM 2328 O O . PRO A 1 291 ? 22.399 7.683 11.822 1.00 46.00 291 PRO A O 1
ATOM 2331 N N . LEU A 1 292 ? 21.962 7.050 9.711 1.00 59.12 292 LEU A N 1
ATOM 2332 C CA . LEU A 1 292 ? 21.497 8.363 9.263 1.00 59.12 292 LEU A CA 1
ATOM 2333 C C . LEU A 1 292 ? 20.203 8.740 9.992 1.00 59.12 292 LEU A C 1
ATOM 2335 O O . LEU A 1 292 ? 19.123 8.270 9.640 1.00 59.12 292 LEU A O 1
ATOM 2339 N N . ASN A 1 293 ? 20.308 9.596 11.007 1.00 63.88 293 ASN A N 1
ATOM 2340 C CA . ASN A 1 293 ? 19.158 10.041 11.779 1.00 63.88 293 ASN A CA 1
ATOM 2341 C C . ASN A 1 293 ? 18.556 11.335 11.199 1.00 63.88 293 ASN A C 1
ATOM 2343 O O . ASN A 1 293 ? 19.180 12.396 11.233 1.00 63.88 293 ASN A O 1
ATOM 2347 N N . PHE A 1 294 ? 17.319 11.254 10.698 1.00 70.75 294 PHE A N 1
ATOM 2348 C CA . PHE A 1 294 ? 16.545 12.400 10.200 1.00 70.75 294 PHE A CA 1
ATOM 2349 C C . PHE A 1 294 ? 15.484 12.900 11.197 1.00 70.75 294 PHE A C 1
ATOM 2351 O O . PHE A 1 294 ? 14.667 13.752 10.842 1.00 70.75 294 PHE A O 1
ATOM 2358 N N . SER A 1 295 ? 15.488 12.424 12.448 1.00 51.88 295 SER A N 1
ATOM 2359 C CA . SER A 1 295 ? 14.516 12.840 13.474 1.00 51.88 295 SER A CA 1
ATOM 2360 C C . SER A 1 295 ? 14.544 14.345 13.765 1.00 51.88 295 SER A C 1
ATOM 2362 O O . SER A 1 295 ? 13.541 14.904 14.193 1.00 51.88 295 SER A O 1
ATOM 2364 N N . ASN A 1 296 ? 15.674 15.009 13.496 1.00 54.03 296 ASN A N 1
ATOM 2365 C CA . ASN A 1 296 ? 15.892 16.431 13.781 1.00 54.03 296 ASN A CA 1
ATOM 2366 C C . ASN A 1 296 ? 15.550 17.355 12.602 1.00 54.03 296 ASN A C 1
ATOM 2368 O O . ASN A 1 296 ? 15.933 18.522 12.598 1.00 54.03 296 ASN A O 1
ATOM 2372 N N . LEU A 1 297 ? 14.824 16.873 11.589 1.00 63.59 297 LEU A N 1
ATOM 2373 C CA . LEU A 1 297 ? 14.276 17.744 10.548 1.00 63.59 297 LEU A CA 1
ATOM 2374 C C . LEU A 1 297 ? 13.064 18.548 11.073 1.00 63.59 297 LEU A C 1
ATOM 2376 O O . LEU A 1 297 ? 12.046 18.628 10.395 1.00 63.59 297 LEU A O 1
ATOM 2380 N N . SER A 1 298 ? 13.103 19.136 12.267 1.00 43.72 298 SER A N 1
ATOM 2381 C CA . SER A 1 298 ? 12.082 20.118 12.649 1.00 43.72 298 SER A CA 1
ATOM 2382 C C . SER A 1 298 ? 12.259 21.397 11.823 1.00 43.72 298 SER A C 1
ATOM 2384 O O . SER A 1 298 ? 13.373 21.743 11.414 1.00 43.72 298 SER A O 1
ATOM 2386 N N . ASP A 1 299 ? 11.139 22.048 11.508 1.00 52.81 299 ASP A N 1
ATOM 2387 C CA . ASP A 1 299 ? 11.134 23.425 11.018 1.00 52.81 299 ASP A CA 1
ATOM 2388 C C . ASP A 1 299 ? 11.731 24.294 12.116 1.00 52.81 299 ASP A C 1
ATOM 2390 O O . ASP A 1 299 ? 11.081 24.511 13.127 1.00 52.81 299 ASP A O 1
ATOM 2394 N N . ASP A 1 300 ? 12.978 24.712 11.934 1.00 41.47 300 ASP A N 1
ATOM 2395 C CA . ASP A 1 300 ? 13.508 25.947 12.489 1.00 41.47 300 ASP A CA 1
ATOM 2396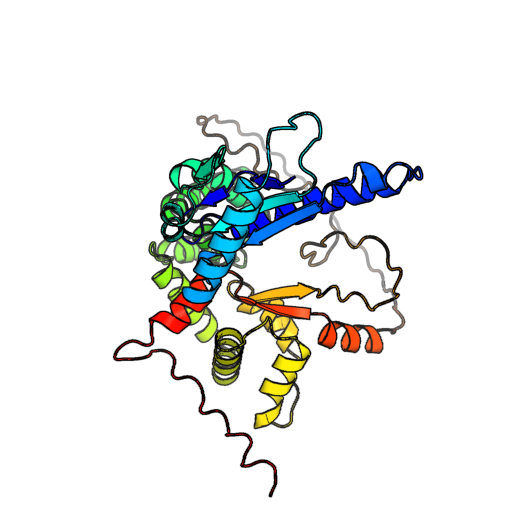 C C . ASP A 1 300 ? 14.722 26.398 11.662 1.00 41.47 300 ASP A C 1
ATOM 2398 O O . ASP A 1 300 ? 15.377 25.613 10.964 1.00 41.47 300 ASP A O 1
ATOM 2402 N N . SER A 1 301 ? 14.876 27.715 11.688 1.00 43.84 301 SER A N 1
ATOM 2403 C CA . SER A 1 301 ? 15.598 28.645 10.821 1.00 43.84 301 SER A CA 1
ATOM 2404 C C . SER A 1 301 ? 17.088 28.388 10.588 1.00 43.84 301 SER A C 1
ATOM 2406 O O . SER A 1 301 ? 17.763 27.726 11.370 1.00 43.84 301 SER A O 1
ATOM 2408 N N . ASP A 1 302 ? 17.561 28.980 9.486 1.00 43.88 302 ASP A N 1
ATOM 2409 C CA . ASP A 1 302 ? 18.956 29.117 9.070 1.00 43.88 302 ASP A CA 1
ATOM 2410 C C . ASP A 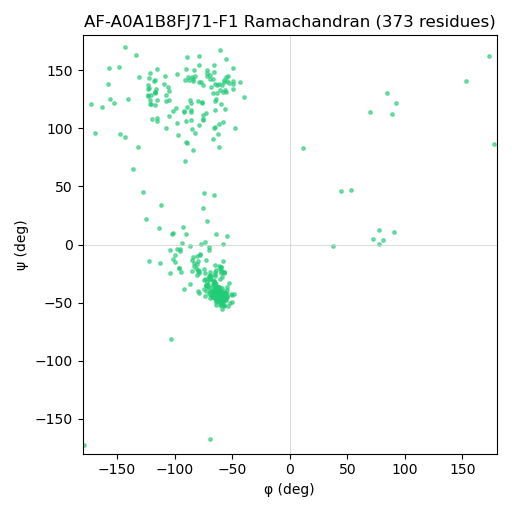1 302 ? 19.891 29.432 10.246 1.00 43.88 302 ASP A C 1
ATOM 2412 O O . ASP A 1 302 ? 19.676 30.409 10.963 1.00 43.88 302 ASP A O 1
ATOM 2416 N N . ASP A 1 303 ? 20.954 28.640 10.397 1.00 37.84 303 ASP A N 1
ATOM 2417 C CA . ASP A 1 303 ? 22.148 29.093 11.101 1.00 37.84 303 ASP A CA 1
ATOM 2418 C C . ASP A 1 303 ? 23.408 28.586 10.391 1.00 37.84 303 ASP A C 1
ATOM 2420 O O . ASP A 1 303 ? 23.573 27.394 10.091 1.00 37.84 303 ASP A O 1
ATOM 2424 N N . ASP A 1 304 ? 24.254 29.554 10.064 1.00 44.91 304 ASP A N 1
ATOM 2425 C CA . ASP A 1 304 ? 25.537 29.410 9.405 1.00 44.91 304 ASP A CA 1
ATOM 2426 C C . ASP A 1 304 ? 26.574 28.987 10.439 1.00 44.91 304 ASP A C 1
ATOM 2428 O O . ASP A 1 304 ? 26.839 29.700 11.400 1.00 44.91 304 ASP A O 1
ATOM 2432 N N . SER A 1 305 ? 27.245 27.863 10.206 1.00 38.62 305 SER A N 1
ATOM 2433 C CA . SER A 1 305 ? 28.604 27.655 10.710 1.00 38.62 305 SER A CA 1
ATOM 2434 C C . SER A 1 305 ? 29.347 26.688 9.800 1.00 38.62 305 SER A C 1
ATOM 2436 O O . SER A 1 305 ? 28.896 25.576 9.491 1.00 38.62 305 SER A O 1
ATOM 2438 N N . ASP A 1 306 ? 30.453 27.198 9.286 1.00 39.00 306 ASP A N 1
ATOM 2439 C CA . ASP A 1 306 ? 31.525 26.496 8.605 1.00 39.00 306 ASP A CA 1
ATOM 2440 C C . ASP A 1 306 ? 32.478 25.934 9.664 1.00 39.00 306 ASP A C 1
ATOM 2442 O O . ASP A 1 306 ? 32.678 26.575 10.688 1.00 39.00 306 ASP A O 1
ATOM 2446 N N . ASP A 1 307 ? 33.009 24.741 9.423 1.00 38.53 307 ASP A N 1
ATOM 2447 C CA . ASP A 1 307 ? 34.366 24.362 9.820 1.00 38.53 307 ASP A CA 1
ATOM 2448 C C . ASP A 1 307 ? 34.665 22.990 9.214 1.00 38.53 307 ASP A C 1
ATOM 2450 O O . ASP A 1 307 ? 33.939 22.006 9.400 1.00 38.53 307 ASP A O 1
ATOM 2454 N N . GLY A 1 308 ? 35.713 22.969 8.396 1.00 33.84 308 GLY A N 1
ATOM 2455 C CA . GLY A 1 308 ? 36.221 21.776 7.747 1.00 33.84 308 GLY A CA 1
ATOM 2456 C C . GLY A 1 308 ? 37.070 20.925 8.681 1.00 33.84 308 GLY A C 1
ATOM 2457 O O . GLY A 1 308 ? 37.612 21.404 9.672 1.00 33.84 308 GLY A O 1
ATOM 2458 N N . ASN A 1 309 ? 37.251 19.668 8.292 1.00 34.22 309 ASN A N 1
ATOM 2459 C CA . ASN A 1 309 ? 38.561 19.042 8.356 1.00 34.22 309 ASN A CA 1
ATOM 2460 C C . ASN A 1 309 ? 38.613 17.888 7.349 1.00 34.22 309 ASN A C 1
ATOM 2462 O O . ASN A 1 309 ? 37.758 17.003 7.371 1.00 34.22 309 ASN A O 1
ATOM 2466 N N . ASP A 1 310 ? 39.614 17.936 6.477 1.00 34.69 310 ASP A N 1
ATOM 2467 C CA . ASP A 1 310 ? 40.066 16.815 5.662 1.00 34.69 310 ASP A CA 1
ATOM 2468 C C . ASP A 1 310 ? 40.998 15.933 6.502 1.00 34.69 310 ASP A C 1
ATOM 2470 O O . ASP A 1 310 ? 41.809 16.439 7.282 1.00 34.69 310 ASP A O 1
ATOM 2474 N N . SER A 1 311 ? 40.939 14.622 6.282 1.00 36.06 311 SER A N 1
ATOM 2475 C CA . SER A 1 311 ? 42.101 13.744 6.441 1.00 36.06 311 SER A CA 1
ATOM 2476 C C . SER A 1 311 ? 41.857 12.415 5.728 1.00 36.06 311 SER A C 1
ATOM 2478 O O . SER A 1 311 ? 40.934 11.678 6.075 1.00 36.06 311 SER A O 1
ATOM 2480 N N . ASP A 1 312 ? 42.709 12.157 4.738 1.00 30.45 312 ASP A N 1
ATOM 2481 C CA . ASP A 1 312 ? 42.922 10.892 4.034 1.00 30.45 312 ASP A CA 1
ATOM 2482 C C . ASP A 1 312 ? 43.510 9.804 4.960 1.00 30.45 312 ASP A C 1
ATOM 2484 O O . ASP A 1 312 ? 44.210 10.131 5.922 1.00 30.45 312 ASP A O 1
ATOM 2488 N N . SER A 1 313 ? 43.286 8.519 4.640 1.00 32.62 313 SER A N 1
ATOM 2489 C CA . SER A 1 313 ? 44.320 7.553 4.184 1.00 32.62 313 SER A CA 1
ATOM 2490 C C . SER A 1 313 ? 43.999 6.074 4.509 1.00 32.62 313 SER A C 1
ATOM 2492 O O . SER A 1 313 ? 43.555 5.753 5.607 1.00 32.62 313 SER A O 1
ATOM 2494 N N . ASP A 1 314 ? 44.338 5.223 3.527 1.00 31.47 314 ASP A N 1
ATOM 2495 C CA . ASP A 1 314 ? 44.766 3.804 3.543 1.00 31.47 314 ASP A CA 1
ATOM 2496 C C . ASP A 1 314 ? 43.792 2.655 3.901 1.00 31.47 314 ASP A C 1
ATOM 2498 O O . ASP A 1 314 ? 43.344 2.500 5.029 1.00 31.47 314 ASP A O 1
ATOM 2502 N N . GLY A 1 315 ? 43.493 1.791 2.916 1.00 27.81 315 GLY A N 1
ATOM 2503 C CA . GLY A 1 315 ? 44.437 0.765 2.436 1.00 27.81 315 GLY A CA 1
ATOM 2504 C C . GLY A 1 315 ? 44.426 -0.600 3.152 1.00 27.81 315 GLY A C 1
ATOM 2505 O O . GLY A 1 315 ? 44.946 -0.726 4.253 1.00 27.81 315 GLY A O 1
ATOM 2506 N N . ASP A 1 316 ? 43.975 -1.612 2.397 1.00 28.70 316 ASP A N 1
ATOM 2507 C CA . ASP A 1 316 ? 44.288 -3.056 2.442 1.00 28.70 316 ASP A CA 1
ATOM 2508 C C . ASP A 1 316 ? 43.549 -4.009 3.407 1.00 28.70 316 ASP A C 1
ATOM 2510 O O . ASP A 1 316 ? 43.496 -3.837 4.622 1.00 28.70 316 ASP A O 1
ATOM 2514 N N . GLY A 1 317 ? 43.069 -5.119 2.823 1.00 28.66 317 GLY A N 1
ATOM 2515 C CA . GLY A 1 317 ? 42.593 -6.310 3.529 1.00 28.66 317 GLY A CA 1
ATOM 2516 C C . GLY A 1 317 ? 42.035 -7.391 2.592 1.00 28.66 317 GLY A C 1
ATOM 2517 O O . GLY A 1 317 ? 40.834 -7.439 2.352 1.00 28.66 317 GLY A O 1
ATOM 2518 N N . GLU A 1 318 ? 42.904 -8.266 2.075 1.00 30.42 318 GLU A N 1
ATOM 2519 C CA . GLU A 1 318 ? 42.530 -9.547 1.453 1.00 30.42 318 GLU A CA 1
ATOM 2520 C C . GLU A 1 318 ? 42.054 -10.558 2.515 1.00 30.42 318 GLU A C 1
ATOM 2522 O O . GLU A 1 318 ? 42.601 -10.619 3.618 1.00 30.42 318 GLU A O 1
ATOM 2527 N N . GLY A 1 319 ? 41.081 -11.404 2.162 1.00 28.61 319 GLY A N 1
ATOM 2528 C CA . GLY A 1 319 ? 40.653 -12.538 2.982 1.00 28.61 319 GLY A CA 1
ATOM 2529 C C . GLY A 1 319 ? 39.716 -13.484 2.232 1.00 28.61 319 GLY A C 1
ATOM 2530 O O . GLY A 1 319 ? 38.511 -13.258 2.179 1.00 28.61 319 GLY A O 1
ATOM 2531 N N . GLU A 1 320 ? 40.278 -14.550 1.659 1.00 30.88 320 GLU A N 1
ATOM 2532 C CA . GLU A 1 320 ? 39.543 -15.706 1.135 1.00 30.88 320 GLU A CA 1
ATOM 2533 C C . GLU A 1 320 ? 38.906 -16.514 2.280 1.00 30.88 320 GLU A C 1
ATOM 2535 O O . GLU A 1 320 ? 39.555 -16.814 3.284 1.00 30.88 320 GLU A O 1
ATOM 2540 N N . GLY A 1 321 ? 37.642 -16.909 2.109 1.00 28.34 321 GLY A N 1
ATOM 2541 C CA . GLY A 1 321 ? 36.905 -17.766 3.037 1.00 28.34 321 GLY A CA 1
ATOM 2542 C C . GLY A 1 321 ? 35.914 -18.658 2.292 1.00 28.34 321 GLY A C 1
ATOM 2543 O O . GLY A 1 321 ? 34.799 -18.249 1.981 1.00 28.34 321 GLY A O 1
ATOM 2544 N N . ASP A 1 322 ? 36.357 -19.876 1.994 1.00 26.94 322 ASP A N 1
ATOM 2545 C CA . ASP A 1 322 ? 35.593 -20.976 1.405 1.00 26.94 322 ASP A CA 1
ATOM 2546 C C . ASP A 1 322 ? 34.399 -21.352 2.307 1.00 26.94 322 ASP A C 1
ATOM 2548 O O . ASP A 1 322 ? 34.580 -21.683 3.480 1.00 26.94 322 ASP A O 1
ATOM 2552 N N . THR A 1 323 ? 33.167 -21.270 1.787 1.00 29.58 323 THR A N 1
ATOM 2553 C CA . THR A 1 323 ? 31.945 -21.625 2.532 1.00 29.58 323 THR A CA 1
ATOM 2554 C C . THR A 1 323 ? 31.276 -22.827 1.873 1.00 29.58 323 THR A C 1
ATOM 2556 O O . THR A 1 323 ? 30.701 -22.738 0.787 1.00 29.58 323 THR A O 1
ATOM 2559 N N . SER A 1 324 ? 31.354 -23.968 2.556 1.00 27.75 324 SER A N 1
ATOM 2560 C CA . SER A 1 324 ? 30.708 -25.226 2.186 1.00 27.75 324 SER A CA 1
ATOM 2561 C C . SER A 1 324 ? 29.182 -25.092 2.117 1.00 27.75 324 SER A C 1
ATOM 2563 O O . SER A 1 324 ? 28.556 -24.567 3.036 1.00 27.75 324 SER A O 1
ATOM 2565 N N . MET A 1 325 ? 28.591 -25.611 1.039 1.00 31.55 325 MET A N 1
ATOM 2566 C CA . MET A 1 325 ? 27.167 -25.517 0.715 1.00 31.55 325 MET A CA 1
ATOM 2567 C C . MET A 1 325 ? 26.254 -26.558 1.400 1.00 31.55 325 MET A C 1
ATOM 2569 O O . MET A 1 325 ? 26.606 -27.729 1.525 1.00 31.55 325 MET A O 1
ATOM 2573 N N . THR A 1 326 ? 25.003 -26.113 1.609 1.00 32.75 326 THR A N 1
ATOM 2574 C CA . THR A 1 326 ? 23.707 -26.811 1.839 1.00 32.75 326 THR A CA 1
ATOM 2575 C C . THR A 1 326 ? 23.279 -27.088 3.288 1.00 32.75 326 THR A C 1
ATOM 2577 O O . THR A 1 326 ? 24.003 -27.736 4.038 1.00 32.75 326 THR A O 1
ATOM 2580 N N . PRO A 1 327 ? 22.089 -26.559 3.668 1.00 37.81 327 PRO A N 1
ATOM 2581 C CA . PRO A 1 327 ? 20.802 -27.216 3.384 1.00 37.81 327 PRO A CA 1
ATOM 2582 C C . PRO A 1 327 ? 19.747 -26.262 2.772 1.00 37.81 327 PRO A C 1
ATOM 2584 O O . PRO A 1 327 ? 18.897 -25.728 3.463 1.00 37.81 327 PRO A O 1
ATOM 2587 N N . GLN A 1 328 ? 19.767 -26.044 1.452 1.00 43.53 328 GLN A N 1
ATOM 2588 C CA . GLN A 1 328 ? 18.917 -25.024 0.797 1.00 43.53 328 GLN A CA 1
ATOM 2589 C C . GLN A 1 328 ? 17.646 -25.590 0.126 1.00 43.53 328 GLN A C 1
ATOM 2591 O O . GLN A 1 328 ? 16.802 -24.848 -0.372 1.00 43.53 328 GLN A O 1
ATOM 2596 N N . LYS A 1 329 ? 17.524 -26.922 0.037 1.00 44.31 329 LYS A N 1
ATOM 2597 C CA . LYS A 1 329 ? 16.516 -27.581 -0.813 1.00 44.31 329 LYS A CA 1
ATOM 2598 C C . LYS A 1 329 ? 15.162 -27.769 -0.122 1.00 44.31 329 LYS A C 1
ATOM 2600 O O . LYS A 1 329 ? 14.140 -27.664 -0.795 1.00 44.31 329 LYS A O 1
ATOM 2605 N N . ASP A 1 330 ? 15.165 -28.001 1.190 1.00 49.34 330 ASP A N 1
ATOM 2606 C CA . ASP A 1 330 ? 13.935 -28.156 1.976 1.00 49.34 330 ASP A CA 1
ATOM 2607 C C . ASP A 1 330 ? 13.308 -26.797 2.302 1.00 49.34 330 ASP A C 1
ATOM 2609 O O . ASP A 1 330 ? 12.108 -26.620 2.115 1.00 49.34 330 ASP A O 1
ATOM 2613 N N . GLU A 1 331 ? 14.124 -25.793 2.631 1.00 54.94 331 GLU A N 1
ATOM 2614 C CA . GLU A 1 331 ? 13.675 -24.414 2.864 1.00 54.94 331 GLU A CA 1
ATOM 2615 C C . GLU A 1 331 ? 12.915 -23.847 1.650 1.00 54.94 331 GLU A C 1
ATOM 2617 O O . GLU A 1 331 ? 11.813 -23.312 1.777 1.00 54.94 331 GLU A O 1
ATOM 2622 N N . PHE A 1 332 ? 13.445 -24.065 0.441 1.00 55.47 332 PHE A N 1
ATOM 2623 C CA . PHE A 1 332 ? 12.818 -23.598 -0.797 1.00 55.47 332 PHE A CA 1
ATOM 2624 C C . PHE A 1 332 ? 11.446 -24.247 -1.047 1.00 55.47 332 PHE A C 1
ATOM 2626 O O . PHE A 1 332 ? 10.521 -23.589 -1.518 1.00 55.47 332 PHE A O 1
ATOM 2633 N N . ALA A 1 333 ? 11.276 -25.531 -0.719 1.00 61.28 333 ALA A N 1
ATOM 2634 C CA . ALA A 1 333 ? 9.994 -26.219 -0.875 1.00 61.28 333 ALA A CA 1
ATOM 2635 C C . ALA A 1 333 ? 8.961 -25.769 0.175 1.00 61.28 333 ALA A C 1
ATOM 2637 O O . ALA A 1 333 ? 7.769 -25.668 -0.136 1.00 61.28 333 ALA A O 1
ATOM 2638 N N . THR A 1 334 ? 9.415 -25.471 1.394 1.00 63.62 334 THR A N 1
ATOM 2639 C CA . THR A 1 334 ? 8.583 -24.966 2.494 1.00 63.62 334 THR A CA 1
ATOM 2640 C C . THR A 1 334 ? 8.091 -23.545 2.220 1.00 63.62 334 THR A C 1
ATOM 2642 O O . THR A 1 334 ? 6.911 -23.248 2.415 1.00 63.62 334 THR A O 1
ATOM 2645 N N . GLU A 1 335 ? 8.934 -22.673 1.665 1.00 66.69 335 GLU A N 1
ATOM 2646 C CA . GLU A 1 335 ? 8.543 -21.310 1.278 1.00 66.69 335 GLU A CA 1
ATOM 2647 C C . GLU A 1 335 ? 7.404 -21.283 0.251 1.00 66.69 335 GLU A C 1
ATOM 2649 O O . GLU A 1 335 ? 6.461 -20.499 0.369 1.00 66.69 335 GLU A O 1
ATOM 2654 N N . PHE A 1 336 ? 7.442 -22.169 -0.746 1.00 74.94 336 PHE A N 1
ATOM 2655 C CA . PHE A 1 336 ? 6.412 -22.226 -1.791 1.00 74.94 336 PHE A CA 1
ATOM 2656 C C . PHE A 1 336 ? 5.029 -22.594 -1.240 1.00 74.94 336 PHE A C 1
ATOM 2658 O O . PHE A 1 336 ? 4.013 -22.284 -1.870 1.00 74.94 336 PHE A O 1
ATOM 2665 N N . ARG A 1 337 ? 4.996 -23.237 -0.068 1.00 77.00 337 ARG A N 1
ATOM 2666 C CA . ARG A 1 337 ? 3.779 -23.658 0.635 1.00 77.00 337 ARG A CA 1
ATOM 2667 C C . ARG A 1 337 ? 3.329 -22.671 1.705 1.00 77.00 337 ARG A C 1
ATOM 2669 O O . ARG A 1 337 ? 2.167 -22.711 2.089 1.00 77.00 337 ARG A O 1
ATOM 2676 N N . THR A 1 338 ? 4.226 -21.807 2.169 1.00 81.75 338 THR A N 1
ATOM 2677 C CA . THR A 1 338 ? 3.979 -20.915 3.307 1.00 81.75 338 THR A CA 1
ATOM 2678 C C . THR A 1 338 ? 3.920 -19.447 2.916 1.00 81.75 338 THR A C 1
ATOM 2680 O O . THR A 1 338 ? 3.425 -18.655 3.697 1.00 81.75 338 THR A O 1
ATOM 2683 N N . ILE A 1 339 ? 4.377 -19.023 1.738 1.00 88.50 339 ILE A N 1
ATOM 2684 C CA . ILE A 1 339 ? 4.294 -17.608 1.350 1.00 88.50 339 ILE A CA 1
ATOM 2685 C C . ILE A 1 339 ? 2.972 -17.335 0.637 1.00 88.50 339 ILE A C 1
ATOM 2687 O O . ILE A 1 339 ? 2.721 -17.856 -0.448 1.00 88.50 339 ILE A O 1
ATOM 2691 N N . GLU A 1 340 ? 2.162 -16.456 1.216 1.00 92.50 340 GLU A N 1
ATOM 2692 C CA . GLU A 1 340 ? 0.960 -15.893 0.612 1.00 92.50 340 GLU A CA 1
ATOM 2693 C C . GLU A 1 340 ? 1.255 -14.601 -0.150 1.00 92.50 340 GLU A C 1
ATOM 2695 O O . GLU A 1 340 ? 2.021 -13.738 0.284 1.00 92.50 340 GLU A O 1
ATOM 2700 N N . ILE A 1 341 ? 0.576 -14.451 -1.282 1.00 92.44 341 ILE A N 1
ATOM 2701 C CA . ILE A 1 341 ? 0.663 -13.338 -2.214 1.00 92.44 341 ILE A CA 1
ATOM 2702 C C . ILE A 1 341 ? -0.682 -12.625 -2.239 1.00 92.44 341 ILE A C 1
ATOM 2704 O O . ILE A 1 341 ? -1.730 -13.208 -2.533 1.00 92.44 341 ILE A O 1
ATOM 2708 N N . SER A 1 342 ? -0.638 -11.327 -1.969 1.00 90.38 342 SER A N 1
ATOM 2709 C CA . SER A 1 342 ? -1.794 -10.432 -2.004 1.00 90.38 342 SER A CA 1
ATOM 2710 C C . SER A 1 342 ? -1.393 -9.064 -2.553 1.00 90.38 342 SER A C 1
ATOM 2712 O O . SER A 1 342 ? -0.210 -8.772 -2.737 1.00 90.38 342 SER A O 1
ATOM 2714 N N . PHE A 1 343 ? -2.365 -8.198 -2.837 1.00 90.62 343 PHE A N 1
ATOM 2715 C CA . PHE A 1 343 ? -2.045 -6.807 -3.144 1.00 90.62 343 PHE A CA 1
ATOM 2716 C C . PHE A 1 343 ? -1.529 -6.084 -1.903 1.00 90.62 343 PHE A C 1
ATOM 2718 O O . PHE A 1 343 ? -2.056 -6.248 -0.806 1.00 90.62 343 PHE A O 1
ATOM 2725 N N . SER A 1 344 ? -0.543 -5.208 -2.094 1.00 86.12 344 SER A N 1
ATOM 2726 C CA . SER A 1 344 ? 0.028 -4.392 -1.016 1.00 86.12 344 SER A CA 1
ATOM 2727 C C . SER A 1 344 ? -0.967 -3.401 -0.414 1.00 86.12 344 SER A C 1
ATOM 2729 O O . SER A 1 344 ? -0.741 -2.876 0.678 1.00 86.12 344 SER A O 1
ATOM 2731 N N . HIS A 1 345 ? -2.056 -3.130 -1.133 1.00 84.50 345 HIS A N 1
ATOM 2732 C CA . HIS A 1 345 ? -3.137 -2.276 -0.695 1.00 84.50 345 HIS A CA 1
ATOM 2733 C C . HIS A 1 345 ? -4.428 -2.599 -1.458 1.00 84.50 345 HIS A C 1
ATOM 2735 O O . HIS A 1 345 ? -4.417 -2.739 -2.683 1.00 84.50 345 HIS A O 1
ATOM 2741 N N . LYS A 1 346 ? -5.560 -2.626 -0.745 1.00 77.81 346 LYS A N 1
ATOM 2742 C CA . LYS A 1 346 ? -6.901 -2.907 -1.294 1.00 77.81 346 LYS A CA 1
ATOM 2743 C C . LYS A 1 346 ? -7.231 -2.097 -2.549 1.00 77.81 346 LYS A C 1
ATOM 2745 O O . LYS A 1 346 ? -7.761 -2.630 -3.514 1.00 77.81 346 LYS A O 1
ATOM 2750 N N . HIS A 1 347 ? -6.884 -0.809 -2.546 1.00 82.88 347 HIS A N 1
ATOM 2751 C CA . HIS A 1 347 ? -7.215 0.112 -3.642 1.00 82.88 347 HIS A CA 1
ATOM 2752 C C . HIS A 1 347 ? -6.627 -0.312 -4.996 1.00 82.88 347 HIS A C 1
ATOM 2754 O O . HIS A 1 347 ? -7.155 0.073 -6.027 1.00 82.88 347 HIS A O 1
ATOM 2760 N N . ILE A 1 348 ? -5.573 -1.138 -5.012 1.00 87.44 348 ILE A N 1
ATOM 2761 C CA . ILE A 1 348 ? -5.047 -1.720 -6.254 1.00 87.44 348 ILE A CA 1
ATOM 2762 C C . ILE A 1 348 ? -6.052 -2.703 -6.858 1.00 87.44 348 ILE A C 1
ATOM 2764 O O . ILE A 1 348 ? -6.319 -2.651 -8.055 1.00 87.44 348 ILE A O 1
ATOM 2768 N N . LYS A 1 349 ? -6.637 -3.575 -6.030 1.00 84.69 349 LYS A N 1
ATOM 2769 C CA . LYS A 1 349 ? -7.685 -4.501 -6.466 1.00 84.69 349 LYS A CA 1
ATOM 2770 C C . LYS A 1 349 ? -8.907 -3.731 -6.954 1.00 84.69 349 LYS A C 1
ATOM 2772 O O . LYS A 1 349 ? -9.416 -4.031 -8.025 1.00 84.69 349 LYS A O 1
ATOM 2777 N N . ASP A 1 350 ? -9.336 -2.721 -6.196 1.00 81.88 350 ASP A N 1
ATOM 2778 C CA . ASP A 1 350 ? -10.465 -1.869 -6.584 1.00 81.88 350 ASP A CA 1
ATOM 2779 C C . ASP A 1 350 ? -10.199 -1.185 -7.930 1.00 81.88 350 ASP A C 1
ATOM 2781 O O . ASP A 1 350 ? -11.062 -1.229 -8.798 1.00 81.88 350 ASP A O 1
ATOM 2785 N N . TYR A 1 351 ? -8.997 -0.637 -8.139 1.00 84.06 351 TYR A N 1
ATOM 2786 C CA . TYR A 1 351 ? -8.578 -0.041 -9.410 1.00 84.06 351 T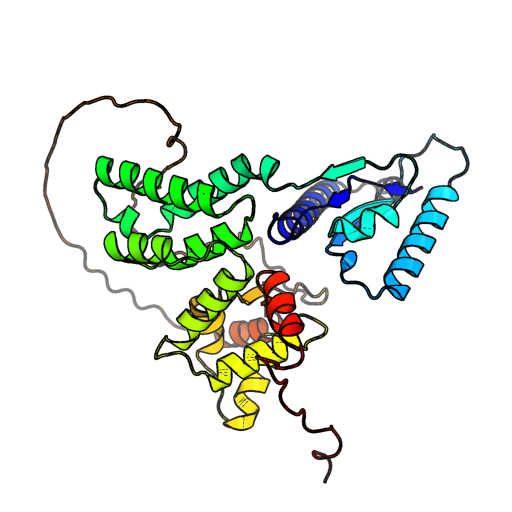YR A CA 1
ATOM 2787 C C . TYR A 1 351 ? -8.666 -1.050 -10.571 1.00 84.06 351 TYR A C 1
ATOM 2789 O O . TYR A 1 351 ? -9.242 -0.747 -11.614 1.00 84.06 351 TYR A O 1
ATOM 2797 N N . LEU A 1 352 ? -8.173 -2.278 -10.374 1.00 83.62 352 LEU A N 1
ATOM 2798 C CA . LEU A 1 352 ? -8.209 -3.333 -11.396 1.00 83.62 352 LEU A CA 1
ATOM 2799 C C . LEU A 1 352 ? -9.632 -3.842 -11.697 1.00 83.62 352 LEU A C 1
ATOM 2801 O O . LEU A 1 352 ? -9.889 -4.302 -12.808 1.00 83.62 352 LEU A O 1
ATOM 2805 N N . VAL A 1 353 ? -10.558 -3.760 -10.735 1.00 77.62 353 VAL A N 1
ATOM 2806 C CA . VAL A 1 353 ? -11.949 -4.229 -10.881 1.00 77.62 353 VAL A CA 1
ATOM 2807 C C . VAL A 1 353 ? -12.896 -3.119 -11.367 1.00 77.62 353 VAL A C 1
ATOM 2809 O O . VAL A 1 353 ? -13.785 -3.386 -12.174 1.00 77.62 353 VAL A O 1
ATOM 2812 N N . GLN A 1 354 ? -12.726 -1.872 -10.912 1.00 65.19 354 GLN A N 1
ATOM 2813 C CA . GLN A 1 354 ? -13.590 -0.732 -11.263 1.00 65.19 354 GLN A CA 1
ATOM 2814 C C . GLN A 1 354 ? -13.356 -0.204 -12.680 1.00 65.19 354 GLN A C 1
ATOM 2816 O O . GLN A 1 354 ? -14.270 0.386 -13.258 1.00 65.19 354 GLN A O 1
ATOM 2821 N N . GLU A 1 355 ? -12.202 -0.475 -13.293 1.00 49.31 355 GLU A N 1
ATOM 2822 C CA . GLU A 1 355 ? -12.017 -0.205 -14.722 1.00 49.31 355 GLU A CA 1
ATOM 2823 C C . GLU A 1 355 ? -12.828 -1.156 -15.620 1.00 49.31 355 GLU A C 1
ATOM 2825 O O . GLU A 1 355 ? -12.872 -0.926 -16.818 1.00 49.31 355 GLU A O 1
ATOM 2830 N N . GLY A 1 356 ? -13.567 -2.133 -15.073 1.00 37.56 356 GLY A N 1
ATOM 2831 C CA . GLY A 1 356 ? -14.503 -3.015 -15.788 1.00 37.56 356 GLY A CA 1
ATOM 2832 C C . GLY A 1 356 ? -15.819 -2.386 -16.285 1.00 37.56 356 GLY A C 1
ATOM 2833 O O . GLY A 1 356 ? -16.794 -3.106 -16.502 1.00 37.56 356 GLY A O 1
ATOM 2834 N N . GLY A 1 357 ? -15.887 -1.057 -16.432 1.00 39.56 357 GLY A N 1
ATOM 2835 C CA . GLY A 1 357 ? -16.992 -0.358 -17.102 1.00 39.56 357 GLY A CA 1
ATOM 2836 C C . GLY A 1 357 ? -17.016 -0.617 -18.616 1.00 39.56 357 GLY A C 1
ATOM 2837 O O . GLY A 1 357 ? -16.308 -1.482 -19.113 1.00 39.56 357 GLY A O 1
ATOM 2838 N N . SER A 1 358 ? -17.801 0.148 -19.388 1.00 35.03 358 SER A N 1
ATOM 2839 C CA . SER A 1 358 ? -18.052 -0.067 -20.834 1.00 35.03 358 SER A CA 1
ATOM 2840 C C . SER A 1 358 ? -16.819 -0.087 -21.766 1.00 35.03 358 SER A C 1
ATOM 2842 O O . SER A 1 358 ? -16.987 -0.279 -22.964 1.00 35.03 358 SER A O 1
ATOM 2844 N N . ASN A 1 359 ? -15.607 0.076 -21.228 1.00 40.06 359 ASN A N 1
ATOM 2845 C CA . ASN A 1 359 ? -14.336 -0.324 -21.831 1.00 40.06 359 ASN A CA 1
ATOM 2846 C C . ASN A 1 359 ? -13.391 -0.847 -20.724 1.00 40.06 359 ASN A C 1
ATOM 2848 O O . ASN A 1 359 ? -12.685 -0.036 -20.120 1.00 40.06 359 ASN A O 1
ATOM 2852 N N . PRO A 1 360 ? -13.366 -2.163 -20.440 1.00 40.56 360 PRO A N 1
ATOM 2853 C CA . PRO A 1 360 ? -12.438 -2.743 -19.478 1.00 40.56 360 PRO A CA 1
ATOM 2854 C C . PRO A 1 360 ? -10.983 -2.602 -19.934 1.00 40.56 360 PRO A C 1
ATOM 2856 O O . PRO A 1 360 ? -10.622 -3.088 -21.003 1.00 40.56 360 PRO A O 1
ATOM 2859 N N . VAL A 1 361 ? -10.131 -1.985 -19.106 1.00 46.50 361 VAL A N 1
ATOM 2860 C CA . VAL A 1 361 ? -8.659 -2.026 -19.274 1.00 46.50 361 VAL A CA 1
ATOM 2861 C C . VAL A 1 361 ? -8.122 -3.434 -18.983 1.00 46.50 361 VAL A C 1
ATOM 2863 O O . VAL A 1 361 ? -7.109 -3.854 -19.536 1.00 46.50 361 VAL A O 1
ATOM 2866 N N . PHE A 1 362 ? -8.847 -4.192 -18.158 1.00 45.09 362 PHE A N 1
ATOM 2867 C CA . PHE A 1 362 ? -8.534 -5.559 -17.780 1.00 45.09 362 PHE A CA 1
ATOM 2868 C C . PHE A 1 362 ? -9.668 -6.503 -18.207 1.00 45.09 362 PHE A C 1
ATOM 2870 O O . PHE A 1 362 ? -10.753 -6.494 -17.626 1.00 45.09 362 PHE A O 1
ATOM 2877 N N . VAL A 1 363 ? -9.417 -7.320 -19.232 1.00 45.53 363 VAL A N 1
ATOM 2878 C CA . VAL A 1 363 ? -10.278 -8.456 -19.580 1.00 45.53 363 VAL A CA 1
ATOM 2879 C C . VAL A 1 363 ? -9.720 -9.670 -18.835 1.00 45.53 363 VAL A C 1
ATOM 2881 O O . VAL A 1 363 ? -8.584 -10.058 -19.123 1.00 45.53 363 VAL A O 1
ATOM 2884 N N . PRO A 1 364 ? -10.448 -10.251 -17.862 1.00 41.06 364 PRO A N 1
ATOM 2885 C CA . PRO A 1 364 ? -9.987 -11.459 -17.194 1.00 41.06 364 PRO A CA 1
ATOM 2886 C C . PRO A 1 364 ? -9.748 -12.559 -18.238 1.00 41.06 364 PRO A C 1
ATOM 2888 O O . PRO A 1 364 ? -10.534 -12.669 -19.181 1.00 41.06 364 PRO A O 1
ATOM 2891 N N . PRO A 1 365 ? -8.673 -13.356 -18.110 1.00 43.34 365 PRO A N 1
ATOM 2892 C CA . PRO A 1 365 ? -8.419 -14.443 -19.042 1.00 43.34 365 PRO A CA 1
ATOM 2893 C C . PRO A 1 365 ? -9.604 -15.411 -19.037 1.00 43.34 365 PRO A C 1
ATOM 2895 O O . PRO A 1 365 ? -10.123 -15.749 -17.971 1.00 43.34 365 PRO A O 1
ATOM 2898 N N . ASP A 1 366 ? -10.015 -15.867 -20.224 1.00 36.28 366 ASP A N 1
ATOM 2899 C CA . ASP A 1 366 ? -10.967 -16.966 -20.350 1.00 36.28 366 ASP A CA 1
ATOM 2900 C C . ASP A 1 366 ? -10.375 -18.182 -19.633 1.00 36.28 366 ASP A C 1
ATOM 2902 O O . ASP A 1 366 ? -9.419 -18.809 -20.098 1.00 36.28 366 ASP A O 1
ATOM 2906 N N . PHE A 1 367 ? -10.909 -18.491 -18.452 1.00 36.47 367 PHE A N 1
ATOM 2907 C CA . PHE A 1 367 ? -10.540 -19.706 -17.750 1.00 36.47 367 PHE A CA 1
ATOM 2908 C C . PHE A 1 367 ? -10.978 -20.887 -18.620 1.00 36.47 367 PHE A C 1
ATOM 2910 O O . PHE A 1 367 ? -12.147 -20.927 -19.023 1.00 36.47 367 PHE A O 1
ATOM 2917 N N . PRO A 1 368 ? -10.109 -21.879 -18.893 1.00 32.75 368 PRO A N 1
ATOM 2918 C CA . PRO A 1 368 ? -10.591 -23.145 -19.406 1.00 32.75 368 PRO A CA 1
ATOM 2919 C C . PRO A 1 368 ? -11.620 -23.654 -18.401 1.00 32.75 368 PRO A C 1
ATOM 2921 O O . PRO A 1 368 ? -11.327 -23.869 -17.223 1.00 32.75 368 PRO A O 1
ATOM 2924 N N . THR A 1 369 ? -12.866 -23.779 -18.849 1.00 29.97 369 THR A N 1
ATOM 2925 C CA . THR A 1 369 ? -13.880 -24.467 -18.064 1.00 29.97 369 THR A CA 1
ATOM 2926 C C . THR A 1 369 ? -13.324 -25.858 -17.770 1.00 29.97 369 THR A C 1
ATOM 2928 O O . THR A 1 369 ? -12.842 -26.535 -18.677 1.00 29.97 369 THR A O 1
ATOM 2931 N N . CYS A 1 370 ? -13.381 -26.298 -16.508 1.00 30.78 370 CYS A N 1
ATOM 2932 C CA . CYS A 1 370 ? -12.910 -27.617 -16.047 1.00 30.78 370 CYS A CA 1
ATOM 2933 C C . CYS A 1 370 ? -13.518 -28.828 -16.796 1.00 30.78 370 CYS A C 1
ATOM 2935 O O . CYS A 1 370 ? -13.308 -29.966 -16.394 1.00 30.78 370 CYS A O 1
ATOM 2937 N N . GLN A 1 371 ? -14.276 -28.620 -17.871 1.00 33.25 371 GLN A N 1
ATOM 2938 C CA . GLN A 1 371 ? -14.778 -29.662 -18.753 1.00 33.25 371 GLN A CA 1
ATOM 2939 C C . GLN A 1 371 ? -13.784 -30.085 -19.846 1.00 33.25 371 GLN A C 1
ATOM 2941 O O . GLN A 1 371 ? -13.996 -31.140 -20.431 1.00 33.25 371 GLN A O 1
ATOM 2946 N N . SER A 1 372 ? -12.698 -29.346 -20.114 1.00 32.84 372 SER A N 1
ATOM 2947 C CA . SER A 1 372 ? -11.780 -29.676 -21.224 1.00 32.84 372 SER A CA 1
ATOM 2948 C C . SER A 1 372 ? -10.469 -30.374 -20.830 1.00 32.84 372 SER A C 1
ATOM 2950 O O . SER A 1 372 ? -9.599 -30.524 -21.679 1.00 32.84 372 SER A O 1
ATOM 2952 N N . VAL A 1 373 ? -10.301 -30.800 -19.571 1.00 33.00 373 VAL A N 1
ATOM 2953 C CA . VAL A 1 373 ? -9.092 -31.527 -19.100 1.00 33.00 373 VAL A CA 1
ATOM 2954 C C . VAL A 1 373 ? -9.412 -32.983 -18.705 1.00 33.00 373 VAL A C 1
ATOM 2956 O O . VAL A 1 373 ? -8.613 -33.662 -18.073 1.00 33.00 373 VAL A O 1
ATOM 2959 N N . LEU A 1 374 ? -10.586 -33.494 -19.095 1.00 32.06 374 LEU A N 1
ATOM 2960 C CA . LEU A 1 374 ? -10.984 -34.897 -18.898 1.00 32.06 374 LEU A CA 1
ATOM 2961 C C . LEU A 1 374 ? -11.452 -35.567 -20.200 1.00 32.06 374 LEU A C 1
ATOM 2963 O O . LEU A 1 374 ? -12.457 -36.279 -20.210 1.00 32.06 374 LEU A O 1
ATOM 2967 N N . THR A 1 375 ? -10.710 -35.369 -21.289 1.00 34.88 375 THR A N 1
ATOM 2968 C CA . THR A 1 375 ? -10.792 -36.228 -22.484 1.00 34.88 375 THR A CA 1
ATOM 2969 C C . THR A 1 375 ? -9.416 -36.575 -22.992 1.00 34.88 375 THR A C 1
ATOM 2971 O O . THR A 1 375 ? -8.636 -35.616 -23.189 1.00 34.88 375 THR A O 1
#

Mean predicted aligned error: 15.22 Å

pLDDT: mean 71.65, std 21.89, range [26.94, 96.94]

Solvent-accessible surface area (backbone atoms only — not comparable to full-atom values): 22992 Å² total; per-residue (Å²): 86,55,38,68,45,59,27,43,27,33,60,83,44,45,49,61,67,58,52,49,52,52,50,52,52,52,54,47,55,59,48,55,69,54,60,82,66,75,53,94,66,51,75,82,70,54,61,51,77,46,80,42,71,50,55,68,74,44,56,69,69,59,39,48,54,50,48,52,51,52,48,52,59,57,70,68,56,75,88,69,87,84,62,81,48,37,33,36,39,33,46,29,32,49,62,87,50,54,83,81,59,82,56,91,85,64,45,81,39,78,43,42,35,84,72,35,48,63,60,45,48,52,51,48,47,71,48,51,70,60,22,47,44,50,72,81,38,59,69,73,60,26,52,54,50,51,51,53,52,47,53,54,44,59,65,53,24,69,30,19,46,51,50,38,50,51,54,47,65,68,35,27,80,29,77,44,72,68,56,33,50,53,50,60,70,69,52,52,71,52,63,69,54,36,54,50,51,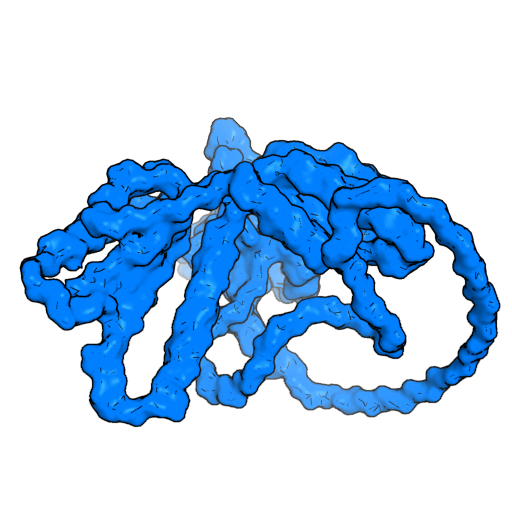52,50,52,55,50,64,69,34,88,92,48,60,60,71,58,51,50,50,52,54,45,52,64,60,71,44,95,58,67,43,34,46,42,57,54,42,50,63,62,14,70,87,71,78,48,77,59,89,54,50,68,60,40,44,70,55,77,36,39,80,55,35,34,78,44,80,56,86,64,100,83,65,93,69,93,70,79,88,80,70,86,79,70,89,80,77,87,77,98,68,98,66,83,80,75,78,55,87,76,73,61,95,73,78,93,78,90,79,88,82,87,82,89,81,90,85,83,86,90,84,89,79,92,77,91,76,88,84,80,86,64,70,63,58,56,57,49,45,33,74,26,28,31,34,41,65,55,43,71,66,58,51,49,54,61,54,65,40,58,50,105,70,49,83,56,77,73,76,86,70,81,60,87,77,75,84,79,123